Protein AF-0000000081020898 (afdb_homodimer)

InterPro domains:
  IPR011761 ATP-grasp fold [PS50975] (128-319)
  IPR013651 ATP-grasp fold, RimK-type [PF08443] (161-297)

Solvent-accessible surface area (backbone atoms only — not comparable to full-atom values): 34989 Å² total; per-residue (Å²): 125,83,79,57,24,39,31,42,34,30,61,71,79,75,82,65,83,62,64,79,81,76,53,62,73,71,73,40,27,65,53,52,38,49,51,52,49,50,55,55,28,55,75,67,75,34,47,76,44,82,41,41,61,85,43,50,36,45,33,30,52,88,34,35,80,46,40,24,50,77,86,36,73,60,87,72,75,42,50,30,32,45,57,57,50,72,36,79,57,90,68,54,34,47,61,50,49,50,52,48,43,50,50,43,42,72,70,64,27,44,49,49,42,37,60,66,32,41,59,38,30,53,31,41,63,50,34,48,61,72,50,43,78,67,83,52,53,48,59,39,32,36,46,40,68,32,55,97,44,57,68,60,21,37,53,54,48,52,54,55,46,66,76,38,68,71,41,31,33,41,30,33,36,70,65,82,44,48,39,64,27,70,43,72,68,51,48,60,70,44,44,79,72,52,66,50,59,43,47,33,28,43,28,57,56,67,61,72,22,55,49,26,24,34,45,31,34,32,42,64,93,39,78,50,37,70,39,65,40,69,30,81,48,37,66,85,75,49,48,65,74,60,78,67,57,43,77,80,58,72,82,50,70,68,55,50,50,49,49,51,50,51,33,56,76,54,59,39,41,45,31,36,33,33,29,36,31,26,49,94,80,37,64,28,59,69,44,52,38,43,68,57,58,53,46,65,43,64,82,69,35,93,41,65,45,52,58,51,47,52,49,53,55,49,50,52,54,53,54,55,57,68,71,101,125,84,81,58,25,38,30,41,34,29,62,70,81,73,81,65,83,61,64,79,80,75,53,62,74,70,73,41,27,65,53,53,38,49,52,52,50,50,54,54,28,56,75,66,76,35,48,77,42,82,42,41,61,84,42,51,34,46,34,30,52,88,36,35,78,47,41,23,50,78,86,36,73,60,87,72,74,41,49,31,34,44,57,57,51,72,35,78,58,89,66,55,34,49,61,50,51,49,51,50,44,50,49,44,42,73,69,64,26,43,49,49,42,36,58,67,32,43,60,39,31,52,32,40,64,51,34,47,60,70,51,42,78,67,84,54,55,48,59,39,34,37,48,41,69,32,55,97,44,57,67,60,21,36,52,55,48,50,54,56,46,65,74,38,69,70,39,32,32,40,29,33,38,71,63,82,45,49,40,65,28,69,42,72,70,50,48,60,69,44,44,78,72,50,65,50,58,42,47,33,30,43,27,57,57,68,63,71,23,55,50,26,22,34,47,32,34,35,41,62,92,39,79,50,38,69,39,65,41,69,31,80,49,39,65,85,76,48,46,65,74,58,78,70,59,42,76,80,58,73,83,48,71,67,54,51,51,50,48,51,51,52,32,57,75,56,58,41,41,46,30,36,34,33,29,36,31,25,50,95,79,37,64,28,59,69,44,51,39,44,69,57,58,53,47,66,42,64,84,70,36,93,44,66,45,51,58,51,47,52,49,52,54,51,50,51,53,53,53,55,58,70,72,98

pLDDT: mean 85.82, std 14.83, range [36.4, 98.79]

Nearest PDB structures (foldseek):
  7qys-assembly1_D  TM=7.749E-01  e=7.323E-20  Pseudomonas syringae pv. tomato str. DC3000
  7qyr-assembly2_E  TM=7.838E-01  e=4.846E-18  Pseudomonas aeruginosa PAO1
  7qyr-assembly2_G  TM=7.835E-01  e=1.403E-17  Pseudomonas aeruginosa PAO1
  3vpc-assembly1_D  TM=7.905E-01  e=5.788E-16  Sulfurisphaera tokodaii
  5bpf-assembly2_D  TM=6.929E-01  e=4.573E-13  Yersinia pestis

Organism: Petromyzon marinus (NCBI:txid7757)

Foldseek 3Di:
DPAAAEEEEEADDPPPPDDPPPCPPPSCLVVLLVVLLVVVCVVLVHHYDYAYLVQKDWDADPNDTWMDGVNHTDPDAHQEYEYQYDQPDPDPRPVSVLVVQVSSVVVNHQYQPHSQLQVCFQFFVSLCVLCPPVPAFAWDKDKAAQAPDLVVNLVRVLVVVVVEDDFKWKAWRRRPDIATRRDSVRSSVCSVVDDRHTMIMITHDAPAQQQKKKWWKAAAQFTQFIWIAGHPNCVVVDRPVGVPAGVPDDQDPVRGVSVSVSCVSSVHRIWIWMWGAHHPRDTHTRHIGSNDSLSPCPVVGPGNSSSSNSVSRVVVSVVVVVVD/DPAAAEEEEEADDPPPPDDPPPCPPPSCLVVLLVVLLVVVCVVLVHHYDYAYLVQKDWDADPNDTWMDGVNHTDPDAHQEYEYQYDQPDPDPRPVSVLVVQVSSVVVNHQYQPHSQLQVCFQFFVSLCVLCPPVPAFAWDKDKAAQAPDLVVNLVRVLVVVVVEDDFKWKAWRRRPDIATRRDSVRSSVCSVVDDRHTMIMITHDAPAQQQKKKWWKAAAQFTQFIWIAGHPNCVVVDRPVRVPAGVPDDQDPVRGVSVSVSCVSSVHRIWIWMWGAHHPRDTHTRHIGSNDSLSPCPVVGPGNSSSSNSVSRVVVSVVVVVVD

Structure (mmCIF, N/CA/C/O backbone):
data_AF-0000000081020898-model_v1
#
loop_
_entity.id
_entity.type
_entity.pdbx_description
1 polymer 'Beta-citrylglutamate synthase B-like'
#
loop_
_atom_site.group_PDB
_atom_site.id
_atom_site.type_symbol
_atom_site.label_atom_id
_atom_site.label_alt_id
_atom_site.label_comp_id
_atom_site.label_asym_id
_atom_site.label_entity_id
_atom_site.label_seq_id
_atom_site.pdbx_PDB_ins_code
_atom_site.Cartn_x
_atom_site.Cartn_y
_atom_site.Cartn_z
_atom_site.occupancy
_atom_site.B_iso_or_equiv
_atom_site.auth_seq_id
_atom_site.auth_comp_id
_atom_site.auth_asym_id
_atom_site.auth_atom_id
_atom_site.pdbx_PDB_model_num
ATOM 1 N N . MET A 1 1 ? -31.475 -8.796 17.483 1 43.51 1 MET A N 1
ATOM 2 C CA . MET A 1 1 ? -30.068 -9.029 17.17 1 43.51 1 MET A CA 1
ATOM 3 C C . MET A 1 1 ? -29.704 -8.427 15.817 1 43.51 1 MET A C 1
ATOM 5 O O . MET A 1 1 ? -30.513 -8.441 14.888 1 43.51 1 MET A O 1
ATOM 9 N N . ALA A 1 2 ? -28.86 -7.486 15.653 1 58.13 2 ALA A N 1
ATOM 10 C CA . ALA A 1 2 ? -28.626 -6.808 14.381 1 58.13 2 ALA A CA 1
ATOM 11 C C . ALA A 1 2 ? -28.455 -7.813 13.246 1 58.13 2 ALA A C 1
ATOM 13 O O . ALA A 1 2 ? -27.804 -8.847 13.417 1 58.13 2 ALA A O 1
ATOM 14 N N . GLU A 1 3 ? -29.291 -7.751 12.282 1 75.24 3 GLU A N 1
ATOM 15 C CA . GLU A 1 3 ? -29.297 -8.673 11.15 1 75.24 3 GLU A CA 1
ATOM 16 C C . GLU A 1 3 ? -27.914 -8.774 10.513 1 75.24 3 GLU A C 1
ATOM 18 O O . GLU A 1 3 ? -27.271 -7.756 10.25 1 75.24 3 GLU A O 1
ATOM 23 N N . LYS A 1 4 ? -27.317 -9.986 10.599 1 88.08 4 LYS A N 1
ATOM 24 C CA . LYS A 1 4 ? -26.027 -10.233 9.962 1 88.08 4 LYS A CA 1
ATOM 25 C C . LYS A 1 4 ? -26.138 -10.151 8.443 1 88.08 4 LYS A C 1
ATOM 27 O O . LYS A 1 4 ? -27.082 -10.683 7.855 1 88.08 4 LYS A O 1
ATOM 32 N N . THR A 1 5 ? -25.325 -9.358 7.918 1 95.01 5 THR A N 1
ATOM 33 C CA . THR A 1 5 ? -25.466 -9.043 6.5 1 95.01 5 THR A CA 1
ATOM 34 C C . THR A 1 5 ? -24.152 -9.281 5.761 1 95.01 5 THR A C 1
ATOM 36 O O . THR A 1 5 ? -23.077 -9.229 6.362 1 95.01 5 THR A O 1
ATOM 39 N N . LEU A 1 6 ? -24.314 -9.704 4.498 1 97.89 6 LEU A N 1
ATOM 40 C CA . LEU A 1 6 ? -23.218 -9.826 3.542 1 97.89 6 LEU A CA 1
ATOM 41 C C . LEU A 1 6 ? -23.253 -8.687 2.528 1 97.89 6 LEU A C 1
ATOM 43 O O . LEU A 1 6 ? -24.297 -8.415 1.929 1 97.89 6 LEU A O 1
ATOM 47 N N . TRP A 1 7 ? -22.135 -7.989 2.399 1 97.81 7 TRP A N 1
ATOM 48 C CA . TRP A 1 7 ? -21.989 -7.061 1.282 1 97.81 7 TRP A CA 1
ATOM 49 C C . TRP A 1 7 ? -21.176 -7.69 0.155 1 97.81 7 TRP A C 1
ATOM 51 O O . TRP A 1 7 ? -20.133 -8.3 0.398 1 97.81 7 TRP A O 1
ATOM 61 N N . LEU A 1 8 ? -21.739 -7.624 -0.982 1 97.03 8 LEU A N 1
ATOM 62 C CA . LEU A 1 8 ? -20.985 -7.892 -2.202 1 97.03 8 LEU A CA 1
ATOM 63 C C . LEU A 1 8 ? -20.445 -6.599 -2.803 1 97.03 8 LEU A C 1
ATOM 65 O O . LEU A 1 8 ? -21.212 -5.776 -3.307 1 97.03 8 LEU A O 1
ATOM 69 N N . LEU A 1 9 ? -19.183 -6.398 -2.722 1 95.3 9 LEU A N 1
ATOM 70 C CA . LEU A 1 9 ? -18.547 -5.169 -3.182 1 95.3 9 LEU A CA 1
ATOM 71 C C . LEU A 1 9 ? -18.089 -5.302 -4.63 1 95.3 9 LEU A C 1
ATOM 73 O O . LEU A 1 9 ? -17.235 -6.135 -4.942 1 95.3 9 LEU A O 1
ATOM 77 N N . LEU A 1 10 ? -18.578 -4.442 -5.497 1 92.14 10 LEU A N 1
ATOM 78 C CA . LEU A 1 10 ? -18.34 -4.549 -6.933 1 92.14 10 LEU A CA 1
ATOM 79 C C . LEU A 1 10 ? -17.957 -3.195 -7.522 1 92.14 10 LEU A C 1
ATOM 81 O O . LEU A 1 10 ? -18.108 -2.163 -6.865 1 92.14 10 LEU A O 1
ATOM 85 N N . ASN A 1 11 ? -17.348 -3.222 -8.73 1 86.71 11 ASN A N 1
ATOM 86 C CA . ASN A 1 11 ? -17.263 -2.037 -9.577 1 86.71 11 ASN A CA 1
ATOM 87 C C . ASN A 1 11 ? -18.499 -1.887 -10.459 1 86.71 11 ASN A C 1
ATOM 89 O O . ASN A 1 11 ? -19.082 -2.883 -10.892 1 86.71 11 ASN A O 1
ATOM 93 N N . ARG A 1 12 ? -18.808 -0.629 -10.724 1 80.27 12 ARG A N 1
ATOM 94 C CA . ARG A 1 12 ? -19.894 -0.438 -11.68 1 80.27 12 ARG A CA 1
ATOM 95 C C . ARG A 1 12 ? -19.482 -0.896 -13.075 1 80.27 12 ARG A C 1
ATOM 97 O O . ARG A 1 12 ? -18.359 -0.637 -13.513 1 80.27 12 ARG A O 1
ATOM 104 N N . PRO A 1 13 ? -20.366 -1.575 -13.651 1 72.87 13 PRO A N 1
ATOM 105 C CA . PRO A 1 13 ? -20.039 -1.976 -15.021 1 72.87 13 PRO A CA 1
ATOM 106 C C . PRO A 1 13 ? -19.799 -0.783 -15.944 1 72.87 13 PRO A C 1
ATOM 108 O O . PRO A 1 13 ? -20.482 0.238 -15.828 1 72.87 13 PRO A O 1
ATOM 111 N N . LYS A 1 14 ? -18.554 -0.632 -16.629 1 63.7 14 LYS A N 1
ATOM 112 C CA . LYS A 1 14 ? -18.285 0.449 -17.573 1 63.7 14 LYS A CA 1
ATOM 113 C C . LYS A 1 14 ? -19.319 0.469 -18.695 1 63.7 14 LYS A C 1
ATOM 115 O O . LYS A 1 14 ? -19.719 -0.584 -19.196 1 63.7 14 LYS A O 1
ATOM 120 N N . LYS A 1 15 ? -19.936 1.706 -18.852 1 53.37 15 LYS A N 1
ATOM 121 C CA . LYS A 1 15 ? -20.78 1.836 -20.036 1 53.37 15 LYS A CA 1
ATOM 122 C C . LYS A 1 15 ? -19.976 1.608 -21.313 1 53.37 15 LYS A C 1
ATOM 124 O O . LYS A 1 15 ? -18.997 2.312 -21.57 1 53.37 15 LYS A O 1
ATOM 129 N N . THR A 1 16 ? -19.611 0.471 -21.645 1 45.59 16 THR A N 1
ATOM 130 C CA . THR A 1 16 ? -18.891 0.243 -22.893 1 45.59 16 THR A CA 1
ATOM 131 C C . THR A 1 16 ? -19.653 0.838 -24.074 1 45.59 16 THR A C 1
ATOM 133 O O . THR A 1 16 ? -20.866 0.655 -24.192 1 45.59 16 THR A O 1
ATOM 136 N N . THR A 1 17 ? -19.154 2.004 -24.541 1 42.2 17 THR A N 1
ATOM 137 C CA . THR A 1 17 ? -19.603 2.458 -25.853 1 42.2 17 THR A CA 1
ATOM 138 C C . THR A 1 17 ? -19.425 1.359 -26.896 1 42.2 17 THR A C 1
ATOM 140 O O . THR A 1 17 ? -19.655 1.582 -28.086 1 42.2 17 THR A O 1
ATOM 143 N N . LYS A 1 18 ? -18.783 0.275 -26.715 1 44.46 18 LYS A N 1
ATOM 144 C CA . LYS A 1 18 ? -18.632 -0.624 -27.855 1 44.46 18 LYS A CA 1
ATOM 145 C C . LYS A 1 18 ? -19.976 -1.216 -28.27 1 44.46 18 LYS A C 1
ATOM 147 O O . LYS A 1 18 ? -20.883 -1.347 -27.447 1 44.46 18 LYS A O 1
ATOM 152 N N . PRO A 1 19 ? -20.148 -1.418 -29.682 1 40.73 19 PRO A N 1
ATOM 153 C CA . PRO A 1 19 ? -21.374 -1.955 -30.279 1 40.73 19 PRO A CA 1
ATOM 154 C C . PRO A 1 19 ? -21.931 -3.149 -29.507 1 40.73 19 PRO A C 1
ATOM 156 O O . PRO A 1 19 ? -21.173 -3.889 -28.874 1 40.73 19 PRO A O 1
ATOM 159 N N . ALA A 1 20 ? -23.327 -3.423 -29.367 1 42.96 20 ALA A N 1
ATOM 160 C CA . ALA A 1 20 ? -24.215 -4.397 -28.737 1 42.96 20 ALA A CA 1
ATOM 161 C C . ALA A 1 20 ? -23.624 -5.802 -28.805 1 42.96 20 ALA A C 1
ATOM 163 O O . ALA A 1 20 ? -23.781 -6.594 -27.872 1 42.96 20 ALA A O 1
ATOM 164 N N . GLU A 1 21 ? -23.073 -6.187 -29.731 1 38.71 21 GLU A N 1
ATOM 165 C CA . GLU A 1 21 ? -22.708 -7.56 -30.065 1 38.71 21 GLU A CA 1
ATOM 166 C C . GLU A 1 21 ? -21.516 -8.031 -29.236 1 38.71 21 GLU A C 1
ATOM 168 O O . GLU A 1 21 ? -21.413 -9.213 -28.903 1 38.71 21 GLU A O 1
ATOM 173 N N . GLU A 1 22 ? -20.476 -7.368 -29.012 1 39.7 22 GLU A N 1
ATOM 174 C CA . GLU A 1 22 ? -19.258 -7.75 -28.304 1 39.7 22 GLU A CA 1
ATOM 175 C C . GLU A 1 22 ? -19.395 -7.515 -26.802 1 39.7 22 GLU A C 1
ATOM 177 O O . GLU A 1 22 ? -18.574 -7.992 -26.016 1 39.7 22 GLU A O 1
ATOM 182 N N . ALA A 1 23 ? -20.204 -6.648 -26.344 1 42.84 23 ALA A N 1
ATOM 183 C CA . ALA A 1 23 ? -20.452 -6.308 -24.946 1 42.84 23 ALA A CA 1
ATOM 184 C C . ALA A 1 23 ? -21.181 -7.439 -24.227 1 42.84 23 ALA A C 1
ATOM 186 O O . ALA A 1 23 ? -21.392 -7.378 -23.013 1 42.84 23 ALA A O 1
ATOM 187 N N . LYS A 1 24 ? -21.685 -8.371 -24.767 1 43.52 24 LYS A N 1
ATOM 188 C CA . LYS A 1 24 ? -22.611 -9.363 -24.227 1 43.52 24 LYS A CA 1
ATOM 189 C C . LYS A 1 24 ? -21.901 -10.31 -23.264 1 43.52 24 LYS A C 1
ATOM 191 O O . LYS A 1 24 ? -22.52 -10.845 -22.342 1 43.52 24 LYS A O 1
ATOM 196 N N . ASN A 1 25 ? -20.58 -10.66 -23.421 1 44.8 25 ASN A N 1
ATOM 197 C CA . ASN A 1 25 ? -20.085 -11.799 -22.656 1 44.8 25 ASN A CA 1
ATOM 198 C C . ASN A 1 25 ? -19.505 -11.364 -21.313 1 44.8 25 ASN A C 1
ATOM 200 O O . ASN A 1 25 ? -19.647 -12.069 -20.313 1 44.8 25 ASN A O 1
ATOM 204 N N . GLY A 1 26 ? -18.802 -10.202 -21.131 1 50.49 26 GLY A N 1
ATOM 205 C CA . GLY A 1 26 ? -18.101 -9.763 -19.936 1 50.49 26 GLY A CA 1
ATOM 206 C C . GLY A 1 26 ? -18.998 -9.039 -18.949 1 50.49 26 GLY A C 1
ATOM 207 O O . GLY A 1 26 ? -18.772 -9.097 -17.739 1 50.49 26 GLY A O 1
ATOM 208 N N . ASP A 1 27 ? -20.022 -8.33 -19.392 1 53.88 27 ASP A N 1
ATOM 209 C CA . ASP A 1 27 ? -20.943 -7.495 -18.627 1 53.88 27 ASP A CA 1
ATOM 210 C C . ASP A 1 27 ? -21.838 -8.345 -17.728 1 53.88 27 ASP A C 1
ATOM 212 O O . ASP A 1 27 ? -22.426 -7.838 -16.771 1 53.88 27 ASP A O 1
ATOM 216 N N . ASP A 1 28 ? -21.593 -9.674 -17.913 1 70.82 28 ASP A N 1
ATOM 217 C CA . ASP A 1 28 ? -22.539 -10.561 -17.243 1 70.82 28 ASP A CA 1
ATOM 218 C C . ASP A 1 28 ? -21.905 -11.216 -16.018 1 70.82 28 ASP A C 1
ATOM 220 O O . ASP A 1 28 ? -22.605 -11.792 -15.183 1 70.82 28 ASP A O 1
ATOM 224 N N . ILE A 1 29 ? -20.629 -10.947 -15.759 1 77.46 29 ILE A N 1
ATOM 225 C CA . ILE A 1 29 ? -19.921 -11.69 -14.722 1 77.46 29 ILE A CA 1
ATOM 226 C C . ILE A 1 29 ? -20.36 -11.199 -13.344 1 77.46 29 ILE A C 1
ATOM 228 O O . ILE A 1 29 ? -20.738 -11.998 -12.485 1 77.46 29 ILE A O 1
ATOM 232 N N . PRO A 1 30 ? -20.469 -9.946 -13.258 1 81.06 30 PRO A N 1
ATOM 233 C CA . PRO A 1 30 ? -20.946 -9.474 -11.956 1 81.06 30 PRO A CA 1
ATOM 234 C C . PRO A 1 30 ? -22.393 -9.874 -11.678 1 81.06 30 PRO A C 1
ATOM 236 O O . PRO A 1 30 ? -22.742 -10.188 -10.537 1 81.06 30 PRO A O 1
ATOM 239 N N . LYS A 1 31 ? -23.148 -9.931 -12.723 1 86.26 31 LYS A N 1
ATOM 240 C CA . LYS A 1 31 ? -24.553 -10.29 -12.549 1 86.26 31 LYS A CA 1
ATOM 241 C C . LYS A 1 31 ? -24.701 -11.758 -12.158 1 86.26 31 LYS A C 1
ATOM 243 O O . LYS A 1 31 ? -25.545 -12.103 -11.328 1 86.26 31 LYS A O 1
ATOM 248 N N . LYS A 1 32 ? -23.905 -12.572 -12.784 1 88.62 32 LYS A N 1
ATOM 249 C CA . LYS A 1 32 ? -23.927 -13.992 -12.447 1 88.62 32 LYS A CA 1
ATOM 250 C C . LYS A 1 32 ? -23.578 -14.214 -10.978 1 88.62 32 LYS A C 1
ATOM 252 O O . LYS A 1 32 ? -24.247 -14.984 -10.285 1 88.62 32 LYS A O 1
ATOM 257 N N . LEU A 1 33 ? -22.588 -13.585 -10.531 1 93.29 33 LEU A N 1
ATOM 258 C CA . LEU A 1 33 ? -22.175 -13.703 -9.137 1 93.29 33 LEU A CA 1
ATOM 259 C C . LEU A 1 33 ? -23.255 -13.169 -8.202 1 93.29 33 LEU A C 1
ATOM 261 O O . LEU A 1 33 ? -23.56 -13.789 -7.181 1 93.29 33 LEU A O 1
ATOM 265 N N . GLU A 1 34 ? -23.808 -12.088 -8.579 1 93.42 34 GLU A N 1
ATOM 266 C CA . GLU A 1 34 ? -24.872 -11.491 -7.778 1 93.42 34 GLU A CA 1
ATOM 267 C C . GLU A 1 34 ? -26.05 -12.45 -7.623 1 93.42 34 GLU A C 1
ATOM 269 O O . GLU A 1 34 ? -26.59 -12.605 -6.526 1 93.42 34 GLU A O 1
ATOM 274 N N . ASN A 1 35 ? -26.411 -13.063 -8.718 1 94.2 35 ASN A N 1
ATOM 275 C CA . ASN A 1 35 ? -27.526 -14.003 -8.685 1 94.2 35 ASN A CA 1
ATOM 276 C C . ASN A 1 35 ? -27.233 -15.189 -7.77 1 94.2 35 ASN A C 1
ATOM 278 O O . ASN A 1 35 ? -28.072 -15.57 -6.952 1 94.2 35 ASN A O 1
ATOM 282 N N . LEU A 1 36 ? -26.099 -15.727 -7.913 1 94.89 36 LEU A N 1
ATOM 283 C CA . LEU A 1 36 ? -25.717 -16.87 -7.091 1 94.89 36 LEU A CA 1
ATOM 284 C C . LEU A 1 36 ? -25.636 -16.479 -5.62 1 94.89 36 LEU A C 1
ATOM 286 O O . LEU A 1 36 ? -26.075 -17.232 -4.747 1 94.89 36 LEU A O 1
ATOM 290 N N . ALA A 1 37 ? -25.087 -15.352 -5.346 1 96.49 37 ALA A N 1
ATOM 291 C CA . ALA A 1 37 ? -24.979 -14.857 -3.976 1 96.49 37 ALA A CA 1
ATOM 292 C C . ALA A 1 37 ? -26.358 -14.628 -3.365 1 96.49 37 ALA A C 1
ATOM 294 O O . ALA A 1 37 ? -26.58 -14.923 -2.188 1 96.49 37 ALA A O 1
ATOM 295 N N . THR A 1 38 ? -27.253 -14.067 -4.172 1 96.35 38 THR A N 1
ATOM 296 C CA . THR A 1 38 ? -28.616 -13.832 -3.711 1 96.35 38 THR A CA 1
ATOM 297 C C . THR A 1 38 ? -29.299 -15.147 -3.348 1 96.35 38 THR A C 1
ATOM 299 O O . THR A 1 38 ? -29.899 -15.267 -2.278 1 96.35 38 THR A O 1
ATOM 302 N N . GLU A 1 39 ? -29.167 -16.049 -4.217 1 96.58 39 GLU A N 1
ATOM 303 C CA . GLU A 1 39 ? -29.778 -17.357 -4.003 1 96.58 39 GLU A CA 1
ATOM 304 C C . GLU A 1 39 ? -29.258 -18.006 -2.723 1 96.58 39 GLU A C 1
ATOM 306 O O . GLU A 1 39 ? -30.044 -18.439 -1.877 1 96.58 39 GLU A O 1
ATOM 311 N N . ARG A 1 40 ? -28.018 -18.014 -2.517 1 96.25 40 ARG A N 1
ATOM 312 C CA . ARG A 1 40 ? -27.404 -18.719 -1.396 1 96.25 40 ARG A CA 1
ATOM 313 C C . ARG A 1 40 ? -27.625 -17.966 -0.088 1 96.25 40 ARG A C 1
ATOM 315 O O . ARG A 1 40 ? -27.841 -18.581 0.959 1 96.25 40 ARG A O 1
ATOM 322 N N . SER A 1 41 ? -27.537 -16.677 -0.12 1 96.24 41 SER A N 1
ATOM 323 C CA . SER A 1 41 ? -27.777 -15.879 1.078 1 96.24 41 SER A CA 1
ATOM 324 C C . SER A 1 41 ? -29.219 -16.017 1.554 1 96.24 41 SER A C 1
ATOM 326 O O . SER A 1 41 ? -29.472 -16.15 2.754 1 96.24 41 SER A O 1
ATOM 328 N N . THR A 1 42 ? -30.143 -16.003 0.572 1 95.7 42 THR A N 1
ATOM 329 C CA . THR A 1 42 ? -31.553 -16.166 0.908 1 95.7 42 THR A CA 1
ATOM 330 C C . THR A 1 42 ? -31.802 -17.529 1.548 1 95.7 42 THR A C 1
ATOM 332 O O . THR A 1 42 ? -32.505 -17.628 2.556 1 95.7 42 THR A O 1
ATOM 335 N N . ALA A 1 43 ? -31.201 -18.497 1.01 1 95.66 43 ALA A N 1
ATOM 336 C CA . ALA A 1 43 ? -31.368 -19.86 1.509 1 95.66 43 ALA A CA 1
ATOM 337 C C . ALA A 1 43 ? -30.876 -19.981 2.949 1 95.66 43 ALA A C 1
ATOM 339 O O . ALA A 1 43 ? -31.338 -20.844 3.699 1 95.66 43 ALA A O 1
ATOM 340 N N . GLN A 1 44 ? -30.042 -19.132 3.37 1 94.24 44 GLN A N 1
ATOM 341 C CA . GLN A 1 44 ? -29.453 -19.234 4.7 1 94.24 44 GLN A CA 1
ATOM 342 C C . GLN A 1 44 ? -29.912 -18.085 5.594 1 94.24 44 GLN A C 1
ATOM 344 O O . GLN A 1 44 ? -29.342 -17.859 6.664 1 94.24 44 GLN A O 1
ATOM 349 N N . SER A 1 45 ? -30.811 -17.246 5.131 1 93.58 45 SER A N 1
ATOM 350 C CA . SER A 1 45 ? -31.409 -16.143 5.875 1 93.58 45 SER A CA 1
ATOM 351 C C . SER A 1 45 ? -30.365 -15.093 6.242 1 93.58 45 SER A C 1
ATOM 353 O O . SER A 1 45 ? -30.31 -14.639 7.387 1 93.58 45 SER A O 1
ATOM 355 N N . VAL A 1 46 ? -29.474 -14.853 5.339 1 95.86 46 VAL A N 1
ATOM 356 C CA . VAL A 1 46 ? -28.484 -13.79 5.474 1 95.86 46 VAL A CA 1
ATOM 357 C C . VAL A 1 46 ? -28.835 -12.635 4.54 1 95.86 46 VAL A C 1
ATOM 359 O O . VAL A 1 46 ? -29.104 -12.846 3.355 1 95.86 46 VAL A O 1
ATOM 362 N N . GLY A 1 47 ? -28.918 -11.467 5.063 1 95.62 47 GLY A N 1
ATOM 363 C CA . GLY A 1 47 ? -29.154 -10.308 4.217 1 95.62 47 GLY A CA 1
ATOM 364 C C . GLY A 1 47 ? -27.999 -10.009 3.279 1 95.62 47 GLY A C 1
ATOM 365 O O . GLY A 1 47 ? -26.834 -10.102 3.672 1 95.62 47 GLY A O 1
ATOM 366 N N . LEU A 1 48 ? -28.374 -9.761 1.998 1 96.8 48 LEU A N 1
ATOM 367 C CA . LEU A 1 48 ? -27.363 -9.433 1 1 96.8 48 LEU A CA 1
ATOM 368 C C . LEU A 1 48 ? -27.558 -8.015 0.474 1 96.8 48 LEU A C 1
ATOM 370 O O . LEU A 1 48 ? -28.682 -7.611 0.168 1 96.8 48 LEU A O 1
ATOM 374 N N . ARG A 1 49 ? -26.484 -7.304 0.438 1 96.13 49 ARG A N 1
ATOM 375 C CA . ARG A 1 49 ? -26.484 -5.991 -0.198 1 96.13 49 ARG A CA 1
ATOM 376 C C . ARG A 1 49 ? -25.365 -5.882 -1.228 1 96.13 49 ARG A C 1
ATOM 378 O O . ARG A 1 49 ? -24.209 -6.191 -0.932 1 96.13 49 ARG A O 1
ATOM 385 N N . VAL A 1 50 ? -25.704 -5.56 -2.429 1 95.51 50 VAL A N 1
ATOM 386 C CA . VAL A 1 50 ? -24.716 -5.267 -3.462 1 95.51 50 VAL A CA 1
ATOM 387 C C . VAL A 1 50 ? -24.309 -3.797 -3.385 1 95.51 50 VAL A C 1
ATOM 389 O O . VAL A 1 50 ? -25.163 -2.908 -3.417 1 95.51 50 VAL A O 1
ATOM 392 N N . VAL A 1 51 ? -23.062 -3.564 -3.251 1 94.18 51 VAL A N 1
ATOM 393 C CA . VAL A 1 51 ? -22.557 -2.203 -3.109 1 94.18 51 VAL A CA 1
ATOM 394 C C . VAL A 1 51 ? -21.484 -1.937 -4.163 1 94.18 51 VAL A C 1
ATOM 396 O O . VAL A 1 51 ? -20.546 -2.723 -4.314 1 94.18 51 VAL A O 1
ATOM 399 N N . TYR A 1 52 ? -21.646 -0.902 -4.87 1 90.36 52 TYR A N 1
ATOM 400 C CA . TYR A 1 52 ? -20.63 -0.471 -5.823 1 90.36 52 TYR A CA 1
ATOM 401 C C . TYR A 1 52 ? -19.672 0.529 -5.185 1 90.36 52 TYR A C 1
ATOM 403 O O . TYR A 1 52 ? -20.102 1.456 -4.494 1 90.36 52 TYR A O 1
ATOM 411 N N . ILE A 1 53 ? -18.403 0.353 -5.389 1 88.5 53 ILE A N 1
ATOM 412 C CA . ILE A 1 53 ? -17.393 1.172 -4.728 1 88.5 53 ILE A CA 1
ATOM 413 C C . ILE A 1 53 ? -17.596 2.64 -5.096 1 88.5 53 ILE A C 1
ATOM 415 O O . ILE A 1 53 ? -17.311 3.533 -4.295 1 88.5 53 ILE A O 1
ATOM 419 N N . GLU A 1 54 ? -18.135 2.888 -6.261 1 83.66 54 GLU A N 1
ATOM 420 C CA . GLU A 1 54 ? -18.346 4.243 -6.76 1 83.66 54 GLU A CA 1
ATOM 421 C C . GLU A 1 54 ? -19.447 4.954 -5.978 1 83.66 54 GLU A C 1
ATOM 423 O O . GLU A 1 54 ? -19.561 6.18 -6.032 1 83.66 54 GLU A O 1
ATOM 428 N N . ASP A 1 55 ? -20.264 4.171 -5.286 1 87.03 55 ASP A N 1
ATOM 429 C CA . ASP A 1 55 ? -21.39 4.747 -4.558 1 87.03 55 ASP A CA 1
ATOM 430 C C . ASP A 1 55 ? -21.016 5.034 -3.105 1 87.03 55 ASP A C 1
ATOM 432 O O . ASP A 1 55 ? -21.851 5.493 -2.323 1 87.03 55 ASP A O 1
ATOM 436 N N . ILE A 1 56 ? -19.764 4.845 -2.794 1 90.62 56 ILE A N 1
ATOM 437 C CA . ILE A 1 56 ? -19.374 4.911 -1.39 1 90.62 56 ILE A CA 1
ATOM 438 C C . ILE A 1 56 ? -18.644 6.225 -1.119 1 90.62 56 ILE A C 1
ATOM 440 O O . ILE A 1 56 ? -17.78 6.635 -1.898 1 90.62 56 ILE A O 1
ATOM 444 N N . VAL A 1 57 ? -18.988 6.864 -0.085 1 90.71 57 VAL A N 1
ATOM 445 C CA . VAL A 1 57 ? -18.26 8.001 0.47 1 90.71 57 VAL A CA 1
ATOM 446 C C . VAL A 1 57 ? -17.808 7.68 1.893 1 90.71 57 VAL A C 1
ATOM 448 O O . VAL A 1 57 ? -18.628 7.343 2.75 1 90.71 57 VAL A O 1
ATOM 451 N N . MET A 1 58 ? -16.576 7.717 2.129 1 93.81 58 MET A N 1
ATOM 452 C CA . MET A 1 58 ? -16.032 7.523 3.47 1 93.81 58 MET A CA 1
ATOM 453 C C . MET A 1 58 ? -15.968 8.846 4.227 1 93.81 58 MET A C 1
ATOM 455 O O . MET A 1 58 ? -15.685 9.89 3.637 1 93.81 58 MET A O 1
ATOM 459 N N . SER A 1 59 ? -16.188 8.76 5.493 1 94.8 59 SER A N 1
ATOM 460 C CA . SER A 1 59 ? -16.236 10.006 6.251 1 94.8 59 SER A CA 1
ATOM 461 C C . SER A 1 59 ? -15.622 9.834 7.636 1 94.8 59 SER A C 1
ATOM 463 O O . SER A 1 59 ? -15.439 8.709 8.105 1 94.8 59 SER A O 1
ATOM 465 N N . LEU A 1 60 ? -15.175 10.843 8.151 1 95.65 60 LEU A N 1
ATOM 466 C CA . LEU A 1 60 ? -14.821 11.044 9.552 1 95.65 60 LEU A CA 1
ATOM 467 C C . LEU A 1 60 ? -15.581 12.228 10.14 1 95.65 60 LEU A C 1
ATOM 469 O O . LEU A 1 60 ? -15.401 13.366 9.701 1 95.65 60 LEU A O 1
ATOM 473 N N . GLU A 1 61 ? -16.431 12.005 11.064 1 93.75 61 GLU A N 1
ATOM 474 C CA . GLU A 1 61 ? -17.285 13.007 11.696 1 93.75 61 GLU A CA 1
ATOM 475 C C . GLU A 1 61 ? -17.214 12.912 13.217 1 93.75 61 GLU A C 1
ATOM 477 O O . GLU A 1 61 ? -17.51 11.863 13.793 1 93.75 61 GLU A O 1
ATOM 482 N N . GLY A 1 62 ? -16.83 13.987 13.848 1 91.9 62 GLY A N 1
ATOM 483 C CA . GLY A 1 62 ? -16.68 13.97 15.294 1 91.9 62 GLY A CA 1
ATOM 484 C C . GLY A 1 62 ? -15.638 12.977 15.774 1 91.9 62 GLY A C 1
ATOM 485 O O . GLY A 1 62 ? -15.809 12.346 16.82 1 91.9 62 GLY A O 1
ATOM 486 N N . GLY A 1 63 ? -14.703 12.706 14.908 1 92.47 63 GLY A N 1
ATOM 487 C CA . GLY A 1 63 ? -13.629 11.801 15.285 1 92.47 63 GLY A CA 1
ATOM 488 C C . GLY A 1 63 ? -13.979 10.339 15.077 1 92.47 63 GLY A C 1
ATOM 489 O O . GLY A 1 63 ? -13.199 9.452 15.428 1 92.47 63 GLY A O 1
ATOM 490 N N . VAL A 1 64 ? -15.129 10.166 14.484 1 94.28 64 VAL A N 1
ATOM 491 C CA . VAL A 1 64 ? -15.597 8.797 14.293 1 94.28 64 VAL A CA 1
ATOM 492 C C . VAL A 1 64 ? -15.734 8.502 12.801 1 94.28 64 VAL A C 1
ATOM 494 O O . VAL A 1 64 ? -16.233 9.334 12.04 1 94.28 64 VAL A O 1
ATOM 497 N N . LEU A 1 65 ? -15.344 7.299 12.455 1 96.31 65 LEU A N 1
ATOM 498 C CA . LEU A 1 65 ? -15.46 6.891 11.059 1 96.31 65 LEU A CA 1
ATOM 499 C C . LEU A 1 65 ? -16.917 6.649 10.682 1 96.31 65 LEU A C 1
ATOM 501 O O . LEU A 1 65 ? -17.69 6.12 11.485 1 96.31 65 LEU A O 1
ATOM 505 N N . GLY A 1 66 ? -17.283 7.073 9.507 1 95.31 66 GLY A N 1
ATOM 506 C CA . GLY A 1 66 ? -18.59 6.829 8.919 1 95.31 66 GLY A CA 1
ATOM 507 C C . GLY A 1 66 ? -18.532 6.555 7.428 1 95.31 66 GLY A C 1
ATOM 508 O O . GLY A 1 66 ? -17.462 6.626 6.82 1 95.31 66 GLY A O 1
ATOM 509 N N . MET A 1 67 ? -19.672 6.253 6.921 1 94.53 67 MET A N 1
ATOM 510 C CA . MET A 1 67 ? -19.744 5.918 5.502 1 94.53 67 MET A CA 1
ATOM 511 C C . MET A 1 67 ? -21.142 6.177 4.952 1 94.53 67 MET A C 1
ATOM 513 O O . MET A 1 67 ? -22.129 6.081 5.684 1 94.53 67 MET A O 1
ATOM 517 N N . TYR A 1 68 ? -21.15 6.522 3.747 1 93.36 68 TYR A N 1
ATOM 518 C CA . TYR A 1 68 ? -22.399 6.683 3.011 1 93.36 68 TYR A CA 1
ATOM 519 C C . TYR A 1 68 ? -22.42 5.796 1.772 1 93.36 68 TYR A C 1
ATOM 521 O O . TYR A 1 68 ? -21.411 5.669 1.074 1 93.36 68 TYR A O 1
ATOM 529 N N . VAL A 1 69 ? -23.506 5.212 1.525 1 92.75 69 VAL A N 1
ATOM 530 C CA . VAL A 1 69 ? -23.755 4.457 0.301 1 92.75 69 VAL A CA 1
ATOM 531 C C . VAL A 1 69 ? -24.972 5.031 -0.421 1 92.75 69 VAL A C 1
ATOM 533 O O . VAL A 1 69 ? -26.055 5.135 0.16 1 92.75 69 VAL A O 1
ATOM 536 N N . THR A 1 70 ? -24.801 5.415 -1.644 1 89.09 70 THR A N 1
ATOM 537 C CA . THR A 1 70 ? -25.851 6.058 -2.426 1 89.09 70 THR A CA 1
ATOM 538 C C . THR A 1 70 ? -26.473 7.215 -1.648 1 89.09 70 THR A C 1
ATOM 540 O O . THR A 1 70 ? -27.697 7.3 -1.526 1 89.09 70 THR A O 1
ATOM 543 N N . LYS A 1 71 ? -25.667 7.914 -0.894 1 86.65 71 LYS A N 1
ATOM 544 C CA . LYS A 1 71 ? -26.004 9.172 -0.236 1 86.65 71 LYS A CA 1
ATOM 545 C C . LYS A 1 71 ? -26.723 8.925 1.087 1 86.65 71 LYS A C 1
ATOM 547 O O . LYS A 1 71 ? -27.261 9.855 1.691 1 86.65 71 LYS A O 1
ATOM 552 N N . GLU A 1 72 ? -26.747 7.682 1.431 1 91.78 72 GLU A N 1
ATOM 553 C CA . GLU A 1 72 ? -27.356 7.364 2.719 1 91.78 72 GLU A CA 1
ATOM 554 C C . GLU A 1 72 ? -26.307 6.902 3.726 1 91.78 72 GLU A C 1
ATOM 556 O O . GLU A 1 72 ? -25.478 6.044 3.417 1 91.78 72 GLU A O 1
ATOM 561 N N . LYS A 1 73 ? -26.412 7.555 4.835 1 93.21 73 LYS A N 1
ATOM 562 C CA . LYS A 1 73 ? -25.477 7.164 5.886 1 93.21 73 LYS A CA 1
ATOM 563 C C . LYS A 1 73 ? -25.699 5.714 6.308 1 93.21 73 LYS A C 1
ATOM 565 O O . LYS A 1 73 ? -26.836 5.296 6.537 1 93.21 73 LYS A O 1
ATOM 570 N N . VAL A 1 74 ? -24.658 5.007 6.337 1 95.03 74 VAL A N 1
ATOM 571 C CA . VAL A 1 74 ? -24.734 3.614 6.765 1 95.03 74 VAL A CA 1
ATOM 572 C C . VAL A 1 74 ? -24.837 3.546 8.287 1 95.03 74 VAL A C 1
ATOM 574 O O . VAL A 1 74 ? -23.993 4.098 8.998 1 95.03 74 VAL A O 1
ATOM 577 N N . SER A 1 75 ? -25.838 2.92 8.8 1 92.19 75 SER A N 1
ATOM 578 C CA . SER A 1 75 ? -26.06 2.819 10.238 1 92.19 75 SER A CA 1
ATOM 579 C C . SER A 1 75 ? -25.592 1.472 10.777 1 92.19 75 SER A C 1
ATOM 581 O O . SER A 1 75 ? -25.291 1.343 11.965 1 92.19 75 SER A O 1
ATOM 583 N N . GLU A 1 76 ? -25.672 0.523 9.904 1 92.72 76 GLU A N 1
ATOM 584 C CA . GLU A 1 76 ? -25.222 -0.818 10.266 1 92.72 76 GLU A CA 1
ATOM 585 C C . GLU A 1 76 ? -24.241 -1.369 9.235 1 92.72 76 GLU A C 1
ATOM 587 O O . GLU A 1 76 ? -24.565 -1.458 8.049 1 92.72 76 GLU A O 1
ATOM 592 N N . TYR A 1 77 ? -23.185 -1.758 9.779 1 94.85 77 TYR A N 1
ATOM 593 C CA . TYR A 1 77 ? -22.153 -2.266 8.882 1 94.85 77 TYR A CA 1
ATOM 594 C C . TYR A 1 77 ? -22.274 -3.776 8.711 1 94.85 77 TYR A C 1
ATOM 596 O O . TYR A 1 77 ? -22.785 -4.467 9.595 1 94.85 77 TYR A O 1
ATOM 604 N N . PRO A 1 78 ? -21.792 -4.273 7.624 1 96.8 78 PRO A N 1
ATOM 605 C CA . PRO A 1 78 ? -21.952 -5.705 7.359 1 96.8 78 PRO A CA 1
ATOM 606 C C . PRO A 1 78 ? -21.072 -6.573 8.255 1 96.8 78 PRO A C 1
ATOM 608 O O . PRO A 1 78 ? -19.985 -6.149 8.657 1 96.8 78 PRO A O 1
ATOM 611 N N . THR A 1 79 ? -21.605 -7.732 8.446 1 97.42 79 THR A N 1
ATOM 612 C CA . THR A 1 79 ? -20.81 -8.72 9.167 1 97.42 79 THR A CA 1
ATOM 613 C C . THR A 1 79 ? -19.607 -9.158 8.336 1 97.42 79 THR A C 1
ATOM 615 O O . THR A 1 79 ? -18.5 -9.295 8.861 1 97.42 79 THR A O 1
ATOM 618 N N . ALA A 1 80 ? -19.861 -9.327 7.018 1 98.27 80 ALA A N 1
ATOM 619 C CA . ALA A 1 80 ? -18.82 -9.768 6.094 1 98.27 80 ALA A CA 1
ATOM 620 C C . ALA A 1 80 ? -18.928 -9.037 4.758 1 98.27 80 ALA A C 1
ATOM 622 O O . ALA A 1 80 ? -20.015 -8.61 4.363 1 98.27 80 ALA A O 1
ATOM 623 N N . VAL A 1 81 ? -17.829 -8.887 4.144 1 98.16 81 VAL A N 1
ATOM 624 C CA . VAL A 1 81 ? -17.76 -8.28 2.819 1 98.16 81 VAL A CA 1
ATOM 625 C C . VAL A 1 81 ? -17.011 -9.208 1.864 1 98.16 81 VAL A C 1
ATOM 627 O O . VAL A 1 81 ? -15.873 -9.6 2.134 1 98.16 81 VAL A O 1
ATOM 630 N N . LEU A 1 82 ? -17.665 -9.638 0.826 1 97.75 82 LEU A N 1
ATOM 631 C CA . LEU A 1 82 ? -16.99 -10.32 -0.274 1 97.75 82 LEU A CA 1
ATOM 632 C C . LEU A 1 82 ? -16.46 -9.317 -1.292 1 97.75 82 LEU A C 1
ATOM 634 O O . LEU A 1 82 ? -17.238 -8.693 -2.019 1 97.75 82 LEU A O 1
ATOM 638 N N . VAL A 1 83 ? -15.174 -9.201 -1.362 1 96.1 83 VAL A N 1
ATOM 639 C CA . VAL A 1 83 ? -14.524 -8.172 -2.167 1 96.1 83 VAL A CA 1
ATOM 640 C C . VAL A 1 83 ? -14.352 -8.67 -3.601 1 96.1 83 VAL A C 1
ATOM 642 O O . VAL A 1 83 ? -13.543 -9.564 -3.861 1 96.1 83 VAL A O 1
ATOM 645 N N . GLN A 1 84 ? -15.027 -8.106 -4.521 1 93.63 84 GLN A N 1
ATOM 646 C CA . GLN A 1 84 ? -14.962 -8.471 -5.932 1 93.63 84 GLN A CA 1
ATOM 647 C C . GLN A 1 84 ? -14.734 -7.242 -6.807 1 93.63 84 GLN A C 1
ATOM 649 O O . GLN A 1 84 ? -14.905 -7.302 -8.027 1 93.63 84 GLN A O 1
ATOM 654 N N . ALA A 1 85 ? -14.396 -6.252 -6.11 1 87.22 85 ALA A N 1
ATOM 655 C CA . ALA A 1 85 ? -14.029 -5.033 -6.826 1 87.22 85 ALA A CA 1
ATOM 656 C C . ALA A 1 85 ? -12.536 -5.008 -7.138 1 87.22 85 ALA A C 1
ATOM 658 O O . ALA A 1 85 ? -11.727 -5.54 -6.375 1 87.22 85 ALA A O 1
ATOM 659 N N . ASP A 1 86 ? -12.148 -4.831 -8.35 1 69.92 86 ASP A N 1
ATOM 660 C CA . ASP A 1 86 ? -10.743 -4.831 -8.746 1 69.92 86 ASP A CA 1
ATOM 661 C C . ASP A 1 86 ? -10.207 -3.407 -8.87 1 69.92 86 ASP A C 1
ATOM 663 O O . ASP A 1 86 ? -10.914 -2.51 -9.336 1 69.92 86 ASP A O 1
ATOM 667 N N . ALA A 1 87 ? -8.977 -3.261 -8.246 1 53.54 87 ALA A N 1
ATOM 668 C CA . ALA A 1 87 ? -8.224 -2.016 -8.377 1 53.54 87 ALA A CA 1
ATOM 669 C C . ALA A 1 87 ? -7.78 -1.794 -9.82 1 53.54 87 ALA A C 1
ATOM 671 O O . ALA A 1 87 ? -7.297 -0.714 -10.168 1 53.54 87 ALA A O 1
ATOM 672 N N . GLY A 1 88 ? -7.493 -2.88 -10.618 1 50.2 88 GLY A N 1
ATOM 673 C CA . GLY A 1 88 ? -6.762 -2.873 -11.875 1 50.2 88 GLY A CA 1
ATOM 674 C C . GLY A 1 88 ? -7.393 -1.98 -12.926 1 50.2 88 GLY A C 1
ATOM 675 O O . GLY A 1 88 ? -6.904 -1.9 -14.055 1 50.2 88 GLY A O 1
ATOM 676 N N . ARG A 1 89 ? -8.653 -1.615 -12.812 1 42.43 89 ARG A N 1
ATOM 677 C CA . ARG A 1 89 ? -8.994 -0.7 -13.896 1 42.43 89 ARG A CA 1
ATOM 678 C C . ARG A 1 89 ? -8.063 0.508 -13.906 1 42.43 89 ARG A C 1
ATOM 680 O O . ARG A 1 89 ? -7.508 0.879 -12.87 1 42.43 89 ARG A O 1
ATOM 687 N N . ALA A 1 90 ? -7.55 0.905 -14.951 1 36.62 90 ALA A N 1
ATOM 688 C CA . ALA A 1 90 ? -6.691 2.021 -15.34 1 36.62 90 ALA A CA 1
ATOM 689 C C . ALA A 1 90 ? -6.821 3.182 -14.359 1 36.62 90 ALA A C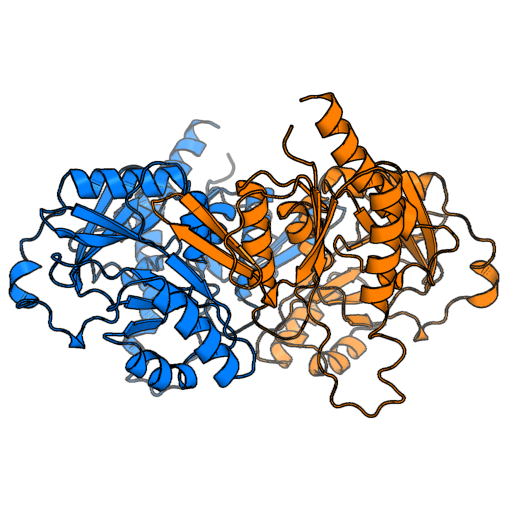 1
ATOM 691 O O . ALA A 1 90 ? -7.933 3.597 -14.022 1 36.62 90 ALA A O 1
ATOM 692 N N . GLY A 1 91 ? -5.778 3.553 -13.511 1 40.99 91 GLY A N 1
ATOM 693 C CA . GLY A 1 91 ? -5.655 4.777 -12.736 1 40.99 91 GLY A CA 1
ATOM 694 C C . GLY A 1 91 ? -5.577 4.533 -11.241 1 40.99 91 GLY A C 1
ATOM 695 O O . GLY A 1 91 ? -5.347 3.404 -10.803 1 40.99 91 GLY A O 1
ATOM 696 N N . GLY A 1 92 ? -5.819 5.605 -10.279 1 47.17 92 GLY A N 1
ATOM 697 C CA . GLY A 1 92 ? -6.02 6 -8.894 1 47.17 92 GLY A CA 1
ATOM 698 C C . GLY A 1 92 ? -6.82 4.988 -8.095 1 47.17 92 GLY A C 1
ATOM 699 O O . GLY A 1 92 ? -6.988 5.139 -6.883 1 47.17 92 GLY A O 1
ATOM 700 N N . ASP A 1 93 ? -7.032 3.586 -8.638 1 57.78 93 ASP A N 1
ATOM 701 C CA . ASP A 1 93 ? -8.119 2.763 -8.117 1 57.78 93 ASP A CA 1
ATOM 702 C C . ASP A 1 93 ? -7.611 1.786 -7.059 1 57.78 93 ASP A C 1
ATOM 704 O O . ASP A 1 93 ? -8.319 1.48 -6.098 1 57.78 93 ASP A O 1
ATOM 708 N N . THR A 1 94 ? -6.254 1.534 -7.08 1 70.86 94 THR A N 1
ATOM 709 C CA . THR A 1 94 ? -5.799 0.565 -6.089 1 70.86 94 THR A CA 1
ATOM 710 C C . THR A 1 94 ? -5.756 1.192 -4.699 1 70.86 94 THR A C 1
ATOM 712 O O . THR A 1 94 ? -6.142 0.559 -3.714 1 70.86 94 THR A O 1
ATOM 715 N N . GLU A 1 95 ? -5.433 2.377 -4.682 1 76.96 95 GLU A N 1
ATOM 716 C CA . GLU A 1 95 ? -5.352 3.055 -3.391 1 76.96 95 GLU A CA 1
ATOM 717 C C . GLU A 1 95 ? -6.741 3.302 -2.809 1 76.96 95 GLU A C 1
ATOM 719 O O . GLU A 1 95 ? -6.946 3.172 -1.601 1 76.96 95 GLU A O 1
ATOM 724 N N . LYS A 1 96 ? -7.61 3.552 -3.668 1 79.72 96 LYS A N 1
ATOM 725 C CA . LYS A 1 96 ? -8.984 3.775 -3.226 1 79.72 96 LYS A CA 1
ATOM 726 C C . LYS A 1 96 ? -9.571 2.514 -2.599 1 79.72 96 LYS A C 1
ATOM 728 O O . LYS A 1 96 ? -10.165 2.569 -1.52 1 79.72 96 LYS A O 1
ATOM 733 N N . LEU A 1 97 ? -9.388 1.504 -3.306 1 87.36 97 LEU A N 1
ATOM 734 C CA . LEU A 1 97 ? -9.927 0.248 -2.797 1 87.36 97 LEU A CA 1
ATOM 735 C C . LEU A 1 97 ? -9.285 -0.119 -1.463 1 87.36 97 LEU A C 1
ATOM 737 O O . LEU A 1 97 ? -9.978 -0.513 -0.523 1 87.36 97 LEU A O 1
ATOM 741 N N . HIS A 1 98 ? -8.033 0.05 -1.428 1 88.7 98 HIS A N 1
ATOM 742 C CA . HIS A 1 98 ? -7.345 -0.295 -0.189 1 88.7 98 HIS A CA 1
ATOM 743 C C . HIS A 1 98 ? -7.836 0.565 0.971 1 88.7 98 HIS A C 1
ATOM 745 O O . HIS A 1 98 ? -8.052 0.06 2.075 1 88.7 98 HIS A O 1
ATOM 751 N N . THR A 1 99 ? -7.982 1.824 0.765 1 91.25 99 THR A N 1
ATOM 752 C CA . THR A 1 99 ? -8.495 2.723 1.792 1 91.25 99 THR A CA 1
ATOM 753 C C . THR A 1 99 ? -9.885 2.288 2.247 1 91.25 99 THR A C 1
ATOM 755 O O . THR A 1 99 ? -10.174 2.267 3.445 1 91.25 99 THR A O 1
ATOM 758 N N . LEU A 1 100 ? -10.643 1.968 1.309 1 93.5 100 LEU A N 1
ATOM 759 C CA . LEU A 1 100 ? -11.997 1.513 1.604 1 93.5 100 LEU A CA 1
ATOM 760 C C . LEU A 1 100 ? -11.972 0.238 2.441 1 93.5 100 LEU A C 1
ATOM 762 O O . LEU A 1 100 ? -12.711 0.118 3.42 1 93.5 100 LEU A O 1
ATOM 766 N N . LEU A 1 101 ? -11.173 -0.655 2.074 1 95.39 101 LEU A N 1
ATOM 767 C CA . LEU A 1 101 ? -11.107 -1.928 2.784 1 95.39 101 LEU A CA 1
ATOM 768 C C . LEU A 1 101 ? -10.633 -1.725 4.22 1 95.39 101 LEU A C 1
ATOM 770 O O . LEU A 1 101 ? -11.203 -2.295 5.153 1 95.39 101 LEU A O 1
ATOM 774 N N . CYS A 1 102 ? -9.662 -0.888 4.376 1 94.23 102 CYS A N 1
ATOM 775 C CA . CYS A 1 102 ? -9.204 -0.566 5.723 1 94.23 102 CYS A CA 1
ATOM 776 C C . CYS A 1 102 ? -10.321 0.073 6.54 1 94.23 102 CYS A C 1
ATOM 778 O O . CYS A 1 102 ? -10.468 -0.213 7.729 1 94.23 102 CYS A O 1
ATOM 780 N N . HIS A 1 103 ? -11.052 0.87 5.874 1 95.97 103 HIS A N 1
ATOM 781 C CA . HIS A 1 103 ? -12.17 1.554 6.514 1 95.97 103 HIS A CA 1
ATOM 782 C C . HIS A 1 103 ? -13.204 0.559 7.028 1 95.97 103 HIS A C 1
ATOM 784 O O . HIS A 1 103 ? -13.589 0.606 8.199 1 95.97 103 HIS A O 1
ATOM 790 N N . LEU A 1 104 ? -13.578 -0.361 6.234 1 96.77 104 LEU A N 1
ATOM 791 C CA . LEU A 1 104 ? -14.58 -1.365 6.574 1 96.77 104 LEU A CA 1
ATOM 792 C C . LEU A 1 104 ? -14.084 -2.27 7.697 1 96.77 104 LEU A C 1
ATOM 794 O O . LEU A 1 104 ? -14.84 -2.603 8.612 1 96.77 104 LEU A O 1
ATOM 798 N N . GLU A 1 105 ? -12.845 -2.589 7.639 1 96.54 105 GLU A N 1
ATOM 799 C CA . GLU A 1 105 ? -12.272 -3.419 8.695 1 96.54 105 GLU A CA 1
ATOM 800 C C . GLU A 1 105 ? -12.297 -2.697 10.039 1 96.54 105 GLU A C 1
ATOM 802 O O . GLU A 1 105 ? -12.629 -3.295 11.065 1 96.54 105 GLU A O 1
ATOM 807 N N . ARG A 1 106 ? -11.96 -1.484 9.964 1 94.43 106 ARG A N 1
ATOM 808 C CA . ARG A 1 106 ? -11.929 -0.704 11.197 1 94.43 106 ARG A CA 1
ATOM 809 C C . ARG A 1 106 ? -13.331 -0.529 11.769 1 94.43 106 ARG A C 1
ATOM 811 O O . ARG A 1 106 ? -13.496 -0.346 12.977 1 94.43 106 ARG A O 1
ATOM 818 N N . MET A 1 107 ? -14.249 -0.595 10.893 1 94.63 107 MET A N 1
ATOM 819 C CA . MET A 1 107 ? -15.632 -0.45 11.34 1 94.63 107 MET A CA 1
ATOM 820 C C . MET A 1 107 ? -16.203 -1.791 11.787 1 94.63 107 MET A C 1
ATOM 822 O O . MET A 1 107 ? -17.394 -1.896 12.084 1 94.63 107 MET A O 1
ATOM 826 N N . GLY A 1 108 ? -15.454 -2.886 11.706 1 94.33 108 GLY A N 1
ATOM 827 C CA . GLY A 1 108 ? -15.826 -4.142 12.339 1 94.33 108 GLY A CA 1
ATOM 828 C C . GLY A 1 108 ? -16.204 -5.222 11.343 1 94.33 108 GLY A C 1
ATOM 829 O O . GLY A 1 108 ? -16.583 -6.328 11.733 1 94.33 108 GLY A O 1
ATOM 830 N N . SER A 1 109 ? -16.079 -4.974 10.093 1 97.22 109 SER A N 1
ATOM 831 C CA . SER A 1 109 ? -16.446 -5.965 9.087 1 97.22 109 SER A CA 1
ATOM 832 C C . SER A 1 109 ? -15.297 -6.931 8.816 1 97.22 109 SER A C 1
ATOM 834 O O . SER A 1 109 ? -14.129 -6.539 8.851 1 97.22 109 SER A O 1
ATOM 836 N N . ARG A 1 110 ? -15.668 -8.157 8.512 1 97.99 110 ARG A N 1
ATOM 837 C CA . ARG A 1 110 ? -14.682 -9.122 8.036 1 97.99 110 ARG A CA 1
ATOM 838 C C . ARG A 1 110 ? -14.638 -9.153 6.512 1 97.99 110 ARG A C 1
ATOM 840 O O . ARG A 1 110 ? -15.669 -9.328 5.859 1 97.99 110 ARG A O 1
ATOM 847 N N . LEU A 1 111 ? -13.505 -8.965 5.993 1 98.07 111 LEU A N 1
ATOM 848 C CA . LEU A 1 111 ? -13.34 -8.952 4.543 1 98.07 111 LEU A CA 1
ATOM 849 C C . LEU A 1 111 ? -12.879 -10.314 4.036 1 98.07 111 LEU A C 1
ATOM 851 O O . LEU A 1 111 ? -12.082 -10.988 4.692 1 98.07 111 LEU A O 1
ATOM 855 N N . PHE A 1 112 ? -13.313 -10.646 2.854 1 97.84 112 PHE A N 1
ATOM 856 C CA . PHE A 1 112 ? -12.866 -11.834 2.137 1 97.84 112 PHE A CA 1
ATOM 857 C C . PHE A 1 112 ? -12.387 -11.473 0.736 1 97.84 112 PHE A C 1
ATOM 859 O O . PHE A 1 112 ? -13.179 -11.444 -0.208 1 97.84 112 PHE A O 1
ATOM 866 N N . ASN A 1 113 ? -11.097 -11.22 0.848 1 96.64 113 ASN A N 1
ATOM 867 C CA . ASN A 1 113 ? -10.028 -11.393 1.825 1 96.64 113 ASN A CA 1
ATOM 868 C C . ASN A 1 113 ? -9.75 -10.1 2.586 1 96.64 113 ASN A C 1
ATOM 870 O O . ASN A 1 113 ? -10.231 -9.032 2.202 1 96.64 113 ASN A O 1
ATOM 874 N N . ARG A 1 114 ? -8.968 -10.246 3.648 1 95.77 114 ARG A N 1
ATOM 875 C CA . ARG A 1 114 ? -8.559 -9.095 4.446 1 95.77 114 ARG A CA 1
ATOM 876 C C . ARG A 1 114 ? -7.667 -8.158 3.638 1 95.77 114 ARG A C 1
ATOM 878 O O . ARG A 1 114 ? -7.004 -8.586 2.692 1 95.77 114 ARG A O 1
ATOM 885 N N . SER A 1 115 ? -7.614 -6.863 4.049 1 93.17 115 SER A N 1
ATOM 886 C CA . SER A 1 115 ? -6.895 -5.823 3.321 1 93.17 115 SER A CA 1
ATOM 887 C C . SER A 1 115 ? -5.407 -6.14 3.23 1 93.17 115 SER A C 1
ATOM 889 O O . SER A 1 115 ? -4.79 -5.954 2.178 1 93.17 115 SER A O 1
ATOM 891 N N . GLN A 1 116 ? -4.826 -6.635 4.253 1 90.8 116 GLN A N 1
ATOM 892 C CA . GLN A 1 116 ? -3.399 -6.942 4.267 1 90.8 116 GLN A CA 1
ATOM 893 C C . GLN A 1 116 ? -3.073 -8.087 3.313 1 90.8 116 GLN A C 1
ATOM 895 O O . GLN A 1 116 ? -2.042 -8.066 2.638 1 90.8 116 GLN A O 1
ATOM 900 N N . ALA A 1 117 ? -3.925 -9.112 3.29 1 93.33 117 ALA A N 1
ATOM 901 C CA . ALA A 1 117 ? -3.735 -10.234 2.374 1 93.33 117 ALA A CA 1
ATOM 902 C C . ALA A 1 117 ? -3.792 -9.772 0.921 1 93.33 117 ALA A C 1
ATOM 904 O O . ALA A 1 117 ? -2.96 -10.171 0.103 1 93.33 117 ALA A O 1
ATOM 905 N N . LEU A 1 118 ? -4.767 -8.956 0.665 1 92.1 118 LEU A N 1
ATOM 906 C CA . LEU A 1 118 ? -4.9 -8.425 -0.688 1 92.1 118 LEU A CA 1
ATOM 907 C C . LEU A 1 118 ? -3.671 -7.608 -1.074 1 92.1 118 LEU A C 1
ATOM 909 O O . LEU A 1 118 ? -3.165 -7.73 -2.191 1 92.1 118 LEU A O 1
ATOM 913 N N . ALA A 1 119 ? -3.181 -6.848 -0.167 1 87.5 119 ALA A N 1
ATOM 914 C CA . ALA A 1 119 ? -2.013 -6.007 -0.418 1 87.5 119 ALA A CA 1
ATOM 915 C C . ALA A 1 119 ? -0.77 -6.857 -0.668 1 87.5 119 ALA A C 1
ATOM 917 O O . ALA A 1 119 ? 0.025 -6.557 -1.562 1 87.5 119 ALA A O 1
ATOM 918 N N . SER A 1 120 ? -0.584 -7.927 0.043 1 89.14 120 SER A N 1
ATOM 919 C CA . SER A 1 120 ? 0.611 -8.76 -0.039 1 89.14 120 SER A CA 1
ATOM 920 C C . SER A 1 120 ? 0.622 -9.584 -1.323 1 89.14 120 SER A C 1
ATOM 922 O O . SER A 1 120 ? 1.681 -10.024 -1.775 1 89.14 120 SER A O 1
ATOM 924 N N . CYS A 1 121 ? -0.541 -9.717 -1.908 1 92.66 121 CYS A N 1
ATOM 925 C CA . CYS A 1 121 ? -0.615 -10.584 -3.078 1 92.66 121 CYS A CA 1
ATOM 926 C C . CYS A 1 121 ? -0.721 -9.765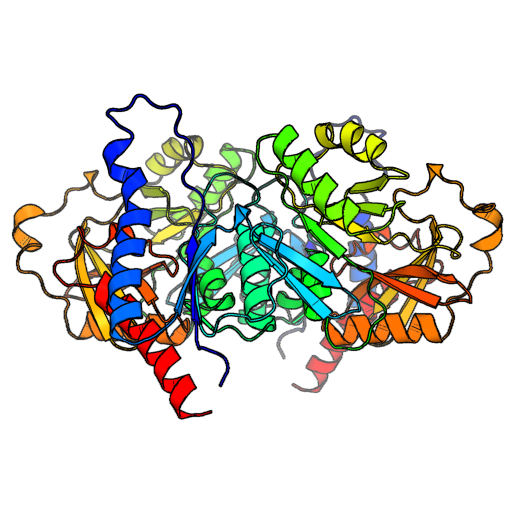 -4.359 1 92.66 121 CYS A C 1
ATOM 928 O O . CYS A 1 121 ? -0.762 -10.323 -5.457 1 92.66 121 CYS A O 1
ATOM 930 N N . ARG A 1 122 ? -0.794 -8.509 -4.206 1 86.16 122 ARG A N 1
ATOM 931 C CA . ARG A 1 122 ? -0.964 -7.652 -5.375 1 86.16 122 ARG A CA 1
ATOM 932 C C . ARG A 1 122 ? 0.308 -7.616 -6.216 1 86.16 122 ARG A C 1
ATOM 934 O O . ARG A 1 122 ? 0.248 -7.43 -7.433 1 86.16 122 ARG A O 1
ATOM 941 N N . ASN A 1 123 ? 1.397 -7.742 -5.589 1 88.12 123 ASN A N 1
ATOM 942 C CA . ASN A 1 123 ? 2.741 -7.764 -6.156 1 88.12 123 ASN A CA 1
ATOM 943 C C . ASN A 1 123 ? 3.435 -9.099 -5.903 1 88.12 123 ASN A C 1
ATOM 945 O O . ASN A 1 123 ? 3.675 -9.47 -4.752 1 88.12 123 ASN A O 1
ATOM 949 N N . THR A 1 124 ? 3.687 -9.73 -7.034 1 92.53 124 THR A N 1
ATOM 950 C CA . THR A 1 124 ? 4.209 -11.087 -6.913 1 92.53 124 THR A CA 1
ATOM 951 C C . THR A 1 124 ? 5.5 -11.099 -6.099 1 92.53 124 THR A C 1
ATOM 953 O O . THR A 1 124 ? 5.757 -12.042 -5.348 1 92.53 124 THR A O 1
ATOM 956 N N . PHE A 1 125 ? 6.312 -10.12 -6.254 1 94.78 125 PHE A N 1
ATOM 957 C CA . PHE A 1 125 ? 7.55 -10.114 -5.484 1 94.78 125 PHE A CA 1
ATOM 958 C C . PHE A 1 125 ? 7.264 -9.914 -4.001 1 94.78 125 PHE A C 1
ATOM 960 O O . PHE A 1 125 ? 7.935 -10.501 -3.149 1 94.78 125 PHE A O 1
ATOM 967 N N . ARG A 1 126 ? 6.322 -9.115 -3.675 1 93.6 126 ARG A N 1
ATOM 968 C CA . ARG A 1 126 ? 5.894 -8.966 -2.288 1 93.6 126 ARG A CA 1
ATOM 969 C C . ARG A 1 126 ? 5.396 -10.293 -1.724 1 93.6 126 ARG A C 1
ATOM 971 O O . ARG A 1 126 ? 5.662 -10.62 -0.565 1 93.6 126 ARG A O 1
ATOM 978 N N . THR A 1 127 ? 4.702 -10.956 -2.531 1 96.05 127 THR A N 1
ATOM 979 C CA . THR A 1 127 ? 4.252 -12.283 -2.125 1 96.05 127 THR A CA 1
ATOM 980 C C . THR A 1 127 ? 5.441 -13.177 -1.784 1 96.05 127 THR A C 1
ATOM 982 O O . THR A 1 127 ? 5.441 -13.852 -0.753 1 96.05 127 THR A O 1
ATOM 985 N N . TYR A 1 128 ? 6.451 -13.16 -2.609 1 96.53 128 TYR A N 1
ATOM 986 C CA . TYR A 1 128 ? 7.655 -13.952 -2.387 1 96.53 128 TYR A CA 1
ATOM 987 C C . TYR A 1 128 ? 8.348 -13.539 -1.094 1 96.53 128 TYR A C 1
ATOM 989 O O . TYR A 1 128 ? 8.868 -14.386 -0.363 1 96.53 128 TYR A O 1
ATOM 997 N N . GLN A 1 129 ? 8.349 -12.251 -0.848 1 95.74 129 GLN A N 1
ATOM 998 C CA . GLN A 1 129 ? 8.937 -11.784 0.403 1 95.74 129 GLN A CA 1
ATOM 999 C C . GLN A 1 129 ? 8.251 -12.424 1.607 1 95.74 129 GLN A C 1
ATOM 1001 O O . GLN A 1 129 ? 8.916 -12.854 2.551 1 95.74 129 GLN A O 1
ATOM 1006 N N . GLU A 1 130 ? 6.941 -12.478 1.554 1 95.8 130 GLU A N 1
ATOM 1007 C CA . GLU A 1 130 ? 6.166 -13.047 2.652 1 95.8 130 GLU A CA 1
ATOM 1008 C C . GLU A 1 130 ? 6.404 -14.55 2.775 1 95.8 130 GLU A C 1
ATOM 1010 O O . GLU A 1 130 ? 6.396 -15.097 3.88 1 95.8 130 GLU A O 1
ATOM 1015 N N . LEU A 1 131 ? 6.621 -15.167 1.69 1 97.19 131 LEU A N 1
ATOM 1016 C CA . LEU A 1 131 ? 6.746 -16.62 1.666 1 97.19 131 LEU A CA 1
ATOM 1017 C C . LEU A 1 131 ? 8.177 -17.047 1.972 1 97.19 131 LEU A C 1
ATOM 1019 O O . LEU A 1 131 ? 8.426 -18.21 2.298 1 97.19 131 LEU A O 1
ATOM 1023 N N . SER A 1 132 ? 9.071 -16.151 1.827 1 95.55 132 SER A N 1
ATOM 1024 C CA . SER A 1 132 ? 10.479 -16.467 2.044 1 95.55 132 SER A CA 1
ATOM 1025 C C . SER A 1 132 ? 10.715 -17.003 3.452 1 95.55 132 SER A C 1
ATOM 1027 O O . SER A 1 132 ? 10.078 -16.554 4.408 1 95.55 132 SER A O 1
ATOM 1029 N N . GLY A 1 133 ? 11.592 -17.991 3.575 1 91.98 133 GLY A N 1
ATOM 1030 C CA . GLY A 1 133 ? 11.964 -18.533 4.872 1 91.98 133 GLY A CA 1
ATOM 1031 C C . GLY A 1 133 ? 11.068 -19.67 5.323 1 91.98 133 GLY A C 1
ATOM 1032 O O . GLY A 1 133 ? 11.309 -20.283 6.365 1 91.98 133 GLY A O 1
ATOM 1033 N N . HIS A 1 134 ? 10.06 -20.001 4.577 1 95.12 134 HIS A N 1
ATOM 1034 C CA . HIS A 1 134 ? 9.136 -21.058 4.975 1 95.12 134 HIS A CA 1
ATOM 1035 C C . HIS A 1 134 ? 9.439 -22.36 4.241 1 95.12 134 HIS A C 1
ATOM 1037 O O . HIS A 1 134 ? 8.616 -23.278 4.232 1 95.12 134 HIS A O 1
ATOM 1043 N N . GLU A 1 135 ? 10.553 -22.445 3.563 1 93.76 135 GLU A N 1
ATOM 1044 C CA . GLU A 1 135 ? 11.007 -23.651 2.876 1 93.76 135 GLU A CA 1
ATOM 1045 C C . GLU A 1 135 ? 10.022 -24.07 1.789 1 93.76 135 GLU A C 1
ATOM 1047 O O . GLU A 1 135 ? 9.642 -25.24 1.706 1 93.76 135 GLU A O 1
ATOM 1052 N N . LEU A 1 136 ? 9.527 -23.206 1.116 1 97.19 136 LEU A N 1
ATOM 1053 C CA . LEU A 1 136 ? 8.666 -23.444 -0.038 1 97.19 136 LEU A CA 1
ATOM 1054 C C . LEU A 1 136 ? 9.476 -23.44 -1.33 1 97.19 136 LEU A C 1
ATOM 1056 O O . LEU A 1 136 ? 10.531 -22.805 -1.404 1 97.19 136 LEU A O 1
ATOM 1060 N N . PRO A 1 137 ? 9.069 -24.208 -2.237 1 96.97 137 PRO A N 1
ATOM 1061 C CA . PRO A 1 137 ? 9.737 -24.182 -3.54 1 96.97 137 PRO A CA 1
ATOM 1062 C C . PRO A 1 137 ? 9.421 -22.921 -4.341 1 96.97 137 PRO A C 1
ATOM 1064 O O . PRO A 1 137 ? 8.469 -22.906 -5.125 1 96.97 137 PRO A O 1
ATOM 1067 N N . LEU A 1 138 ? 10.185 -21.917 -4.149 1 97 138 LEU A N 1
ATOM 1068 C CA . LEU A 1 138 ? 10.074 -20.655 -4.871 1 97 138 LEU A CA 1
ATOM 1069 C C . LEU A 1 138 ? 11.135 -20.557 -5.963 1 97 138 LEU A C 1
ATOM 1071 O O . LEU A 1 138 ? 12.23 -21.106 -5.821 1 97 138 LEU A O 1
ATOM 1075 N N . LEU A 1 139 ? 10.823 -19.863 -6.969 1 95.05 139 LEU A N 1
ATOM 1076 C CA . LEU A 1 139 ? 11.77 -19.685 -8.064 1 95.05 139 LEU A CA 1
ATOM 1077 C C . LEU A 1 139 ? 12.777 -18.587 -7.739 1 95.05 139 LEU A C 1
ATOM 1079 O O . LEU A 1 139 ? 12.417 -17.561 -7.158 1 95.05 139 LEU A O 1
ATOM 1083 N N . ASP A 1 140 ? 14.019 -18.847 -8.147 1 95.85 140 ASP A N 1
ATOM 1084 C CA . ASP A 1 140 ? 14.967 -17.738 -8.106 1 95.85 140 ASP A CA 1
ATOM 1085 C C . ASP A 1 140 ? 14.451 -16.546 -8.909 1 95.85 140 ASP A C 1
ATOM 1087 O O . ASP A 1 140 ? 14.02 -16.701 -10.053 1 95.85 140 ASP A O 1
ATOM 1091 N N . THR A 1 141 ? 14.458 -15.409 -8.298 1 95.65 141 THR A N 1
ATOM 1092 C CA . THR A 1 141 ? 13.809 -14.238 -8.876 1 95.65 141 THR A CA 1
ATOM 1093 C C . THR A 1 141 ? 14.615 -12.975 -8.587 1 95.65 141 THR A C 1
ATOM 1095 O O . THR A 1 141 ? 15.112 -12.79 -7.474 1 95.65 141 THR A O 1
ATOM 1098 N N . PHE A 1 142 ? 14.783 -12.129 -9.578 1 93.86 142 PHE A N 1
ATOM 1099 C CA . PHE A 1 142 ? 15.374 -10.801 -9.452 1 93.86 142 PHE A CA 1
ATOM 1100 C C . PHE A 1 142 ? 14.386 -9.726 -9.889 1 93.86 142 PHE A C 1
ATOM 1102 O O . PHE A 1 142 ? 13.81 -9.81 -10.975 1 93.86 142 PHE A O 1
ATOM 1109 N N . LEU A 1 143 ? 14.137 -8.783 -9.003 1 91.72 143 LEU A N 1
ATOM 1110 C CA . LEU A 1 143 ? 13.239 -7.683 -9.336 1 91.72 143 LEU A CA 1
ATOM 1111 C C . LEU A 1 143 ? 14.01 -6.514 -9.941 1 91.72 143 LEU A C 1
ATOM 1113 O O . LEU A 1 143 ? 14.964 -6.016 -9.338 1 91.72 143 LEU A O 1
ATOM 1117 N N . CYS A 1 144 ? 13.542 -6.101 -11.122 1 81.4 144 CYS A N 1
ATOM 1118 C CA . CYS A 1 144 ? 14.207 -5.016 -11.834 1 81.4 144 CYS A CA 1
ATOM 1119 C C . CYS A 1 144 ? 13.232 -3.884 -12.137 1 81.4 144 CYS A C 1
ATOM 1121 O O . CYS A 1 144 ? 12.081 -4.131 -12.503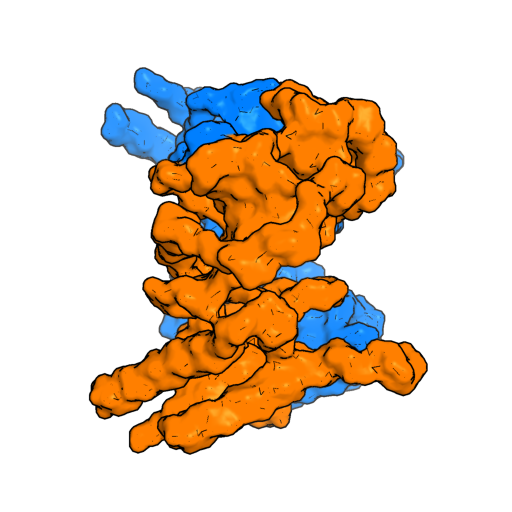 1 81.4 144 CYS A O 1
ATOM 1123 N N . GLU A 1 145 ? 13.715 -2.712 -11.976 1 74.69 145 GLU A N 1
ATOM 1124 C CA . GLU A 1 145 ? 12.94 -1.543 -12.382 1 74.69 145 GLU A CA 1
ATOM 1125 C C . GLU A 1 145 ? 13.346 -1.07 -13.775 1 74.69 145 GLU A C 1
ATOM 1127 O O . GLU A 1 145 ? 14.522 -1.126 -14.138 1 74.69 145 GLU A O 1
ATOM 1132 N N . LEU A 1 146 ? 12.234 -0.739 -14.572 1 66.99 146 LEU A N 1
ATOM 1133 C CA . LEU A 1 146 ? 12.53 -0.246 -15.913 1 66.99 146 LEU A CA 1
ATOM 1134 C C . LEU A 1 146 ? 12.535 1.279 -15.942 1 66.99 146 LEU A C 1
ATOM 1136 O O . LEU A 1 146 ? 11.586 1.917 -15.481 1 66.99 146 LEU A O 1
ATOM 1140 N N . GLY A 1 147 ? 13.573 1.937 -15.438 1 61.48 147 GLY A N 1
ATOM 1141 C CA . GLY A 1 147 ? 13.645 3.387 -15.508 1 61.48 147 GLY A CA 1
ATOM 1142 C C . GLY A 1 147 ? 13.135 3.947 -16.823 1 61.48 147 GLY A C 1
ATOM 1143 O O . GLY A 1 147 ? 12.654 3.199 -17.677 1 61.48 147 GLY A O 1
ATOM 1144 N N . GLY A 1 148 ? 12.972 5.314 -17.085 1 61.05 148 GLY A N 1
ATOM 1145 C CA . GLY A 1 148 ? 12.478 6.044 -18.242 1 61.05 148 GLY A CA 1
ATOM 1146 C C . GLY A 1 148 ? 13.314 5.822 -19.488 1 61.05 148 GLY A C 1
ATOM 1147 O O . GLY A 1 148 ? 12.833 6.013 -20.607 1 61.05 148 GLY A O 1
ATOM 1148 N N . ASP A 1 149 ? 14.54 5.279 -19.362 1 68.47 149 ASP A N 1
ATOM 1149 C CA . ASP A 1 149 ? 15.383 5.092 -20.539 1 68.47 149 ASP A CA 1
ATOM 1150 C C . ASP A 1 149 ? 15.459 3.618 -20.932 1 68.47 149 ASP A C 1
ATOM 1152 O O . ASP A 1 149 ? 15.948 2.789 -20.162 1 68.47 149 ASP A O 1
ATOM 1156 N N . PRO A 1 150 ? 14.969 3.295 -22.085 1 68.19 150 PRO A N 1
ATOM 1157 C CA . PRO A 1 150 ? 14.941 1.893 -22.51 1 68.19 150 PRO A CA 1
ATOM 1158 C C . PRO A 1 150 ? 16.319 1.237 -22.468 1 68.19 150 PRO A C 1
ATOM 1160 O O . PRO A 1 150 ? 16.433 0.054 -22.136 1 68.19 150 PRO A O 1
ATOM 1163 N N . GLN A 1 151 ? 17.315 1.972 -22.854 1 71.69 151 GLN A N 1
ATOM 1164 C CA . GLN A 1 151 ? 18.662 1.411 -22.85 1 71.69 151 GLN A CA 1
ATOM 1165 C C . GLN A 1 151 ? 19.106 1.059 -21.433 1 71.69 151 GLN A C 1
ATOM 1167 O O . GLN A 1 151 ? 19.701 0.004 -21.208 1 71.69 151 GLN A O 1
ATOM 1172 N N . GLN A 1 152 ? 18.812 1.894 -20.626 1 72.29 152 GLN A N 1
ATOM 1173 C CA . GLN A 1 152 ? 19.151 1.654 -19.227 1 72.29 152 GLN A CA 1
ATOM 1174 C C . GLN A 1 152 ? 18.357 0.48 -18.662 1 72.29 152 GLN A C 1
ATOM 1176 O O . GLN A 1 152 ? 18.901 -0.349 -17.93 1 72.29 152 GLN A O 1
ATOM 1181 N N . SER A 1 153 ? 17.222 0.5 -19.132 1 71.72 153 SER A N 1
ATOM 1182 C CA . SER A 1 153 ? 16.363 -0.594 -18.688 1 71.72 153 SER A CA 1
ATOM 1183 C C . SER A 1 153 ? 16.884 -1.94 -19.179 1 71.72 153 SER A C 1
ATOM 1185 O O . SER A 1 153 ? 16.908 -2.915 -18.425 1 71.72 153 SER A O 1
ATOM 1187 N N . PHE A 1 154 ? 17.242 -1.954 -20.413 1 73.86 154 PHE A N 1
ATOM 1188 C CA . PHE A 1 154 ? 17.782 -3.178 -20.992 1 73.86 154 PHE A CA 1
ATOM 1189 C C . PHE A 1 154 ? 19.032 -3.625 -20.244 1 73.86 154 PHE A C 1
ATOM 1191 O O . PHE A 1 154 ? 19.18 -4.805 -19.92 1 73.86 154 PHE A O 1
ATOM 1198 N N . ARG A 1 155 ? 19.905 -2.739 -20.029 1 75.26 155 ARG A N 1
ATOM 1199 C CA . ARG A 1 155 ? 21.157 -3.072 -19.356 1 75.26 155 ARG A CA 1
ATOM 1200 C C . ARG A 1 155 ? 20.895 -3.659 -17.973 1 75.26 155 ARG A C 1
ATOM 1202 O O . ARG A 1 155 ? 21.513 -4.653 -17.587 1 75.26 155 ARG A O 1
ATOM 1209 N N . ALA A 1 156 ? 20.053 -3.047 -17.348 1 74.23 156 ALA A N 1
ATOM 1210 C CA . ALA A 1 156 ? 19.699 -3.535 -16.017 1 74.23 156 ALA A CA 1
ATOM 1211 C C . ALA A 1 156 ? 19.104 -4.938 -16.088 1 74.23 156 ALA A C 1
ATOM 1213 O O . ALA A 1 156 ? 19.477 -5.817 -15.307 1 74.23 156 ALA A O 1
ATOM 1214 N N . MET A 1 157 ? 18.278 -5.086 -17 1 75.08 157 MET A N 1
ATOM 1215 C CA . MET A 1 157 ? 17.623 -6.379 -17.181 1 75.08 157 MET A CA 1
ATOM 1216 C C . MET A 1 157 ? 18.63 -7.445 -17.6 1 75.08 157 MET A C 1
ATOM 1218 O O . MET A 1 157 ? 18.594 -8.57 -17.098 1 75.08 157 MET A O 1
ATOM 1222 N N . ALA A 1 158 ? 19.444 -7.057 -18.543 1 75.68 158 ALA A N 1
ATOM 1223 C CA . ALA A 1 158 ? 20.452 -7.987 -19.044 1 75.68 158 ALA A CA 1
ATOM 1224 C C . ALA A 1 158 ? 21.379 -8.448 -17.923 1 75.68 158 ALA A C 1
ATOM 1226 O O . ALA A 1 158 ? 21.735 -9.626 -17.849 1 75.68 158 ALA A O 1
ATOM 1227 N N . GLN A 1 159 ? 21.685 -7.637 -17.172 1 80.16 159 GLN A N 1
ATOM 1228 C CA . GLN A 1 159 ? 22.57 -7.962 -16.058 1 80.16 159 GLN A CA 1
ATOM 1229 C C . GLN A 1 159 ? 21.906 -8.943 -15.096 1 80.16 159 GLN A C 1
ATOM 1231 O O . GLN A 1 159 ? 22.535 -9.905 -14.649 1 80.16 159 GLN A O 1
ATOM 1236 N N . GLU A 1 160 ? 20.719 -8.72 -14.818 1 79.88 160 GLU A N 1
ATOM 1237 C CA . GLU A 1 160 ? 19.997 -9.632 -13.936 1 79.88 160 GLU A CA 1
ATOM 1238 C C . GLU A 1 160 ? 19.805 -10.996 -14.591 1 79.88 160 GLU A C 1
ATOM 1240 O O . GLU A 1 160 ? 19.89 -12.029 -13.923 1 79.88 160 GLU A O 1
ATOM 1245 N N . GLY A 1 161 ? 19.474 -10.888 -15.843 1 76.75 161 GLY A N 1
ATOM 1246 C CA . GLY A 1 161 ? 19.348 -12.132 -16.585 1 76.75 161 GLY A CA 1
ATOM 1247 C C . GLY A 1 161 ? 20.601 -12.986 -16.535 1 76.75 161 GLY A C 1
ATOM 1248 O O . GLY A 1 161 ? 20.518 -14.214 -16.46 1 76.75 161 GLY A O 1
ATOM 1249 N N . GLU A 1 162 ? 21.73 -12.331 -16.538 1 79.1 162 GLU A N 1
ATOM 1250 C CA . GLU A 1 162 ? 23.003 -13.046 -16.534 1 79.1 162 GLU A CA 1
ATOM 1251 C C . GLU A 1 162 ? 23.193 -13.828 -15.238 1 79.1 162 GLU A C 1
ATOM 1253 O O . GLU A 1 162 ? 23.869 -14.859 -15.222 1 79.1 162 GLU A O 1
ATOM 1258 N N . LYS A 1 163 ? 22.568 -13.365 -14.311 1 84.46 163 LYS A N 1
ATOM 1259 C CA . LYS A 1 163 ? 22.674 -14.048 -13.025 1 84.46 163 LYS A CA 1
ATOM 1260 C C . LYS A 1 163 ? 21.874 -15.348 -13.025 1 84.46 163 LYS A C 1
ATOM 1262 O O . LYS A 1 163 ? 22.152 -16.254 -12.237 1 84.46 163 LYS A O 1
ATOM 1267 N N . LEU A 1 164 ? 20.935 -15.212 -13.924 1 89 164 LEU A N 1
ATOM 1268 C CA . LEU A 1 164 ? 20.146 -16.421 -14.134 1 89 164 LEU A CA 1
ATOM 1269 C C . LEU A 1 164 ? 20.588 -17.146 -15.401 1 89 164 LEU A C 1
ATOM 1271 O O . LEU A 1 164 ? 21.054 -16.514 -16.352 1 89 164 LEU A O 1
ATOM 1275 N N . GLU A 1 165 ? 20.751 -18.314 -15.498 1 87.77 165 GLU A N 1
ATOM 1276 C CA . GLU A 1 165 ? 21.023 -19.044 -16.732 1 87.77 165 GLU A CA 1
ATOM 1277 C C . GLU A 1 165 ? 19.799 -19.061 -17.644 1 87.77 165 GLU A C 1
ATOM 1279 O O . GLU A 1 165 ? 18.685 -19.333 -17.192 1 87.77 165 GLU A O 1
ATOM 1284 N N . TYR A 1 166 ? 19.994 -18.629 -18.91 1 89.66 166 TYR A N 1
ATOM 1285 C CA . TYR A 1 166 ? 18.906 -18.678 -19.88 1 89.66 166 TYR A CA 1
ATOM 1286 C C . TYR A 1 166 ? 18.51 -20.118 -20.184 1 89.66 166 TYR A C 1
ATOM 1288 O O . TYR A 1 166 ? 19.339 -21.028 -20.098 1 89.66 166 TYR A O 1
ATOM 1296 N N . PRO A 1 167 ? 17.28 -20.404 -20.54 1 91.29 167 PRO A N 1
ATOM 1297 C CA . PRO A 1 167 ? 16.187 -19.447 -20.725 1 91.29 167 PRO A CA 1
ATOM 1298 C C . PRO A 1 167 ? 15.627 -18.928 -19.402 1 91.29 167 PRO A C 1
ATOM 1300 O O . PRO A 1 167 ? 15.811 -19.561 -18.359 1 91.29 167 PRO A O 1
ATOM 1303 N N . ILE A 1 168 ? 14.994 -17.701 -19.466 1 91.83 168 ILE A N 1
ATOM 1304 C CA . ILE A 1 168 ? 14.406 -17.101 -18.274 1 91.83 168 ILE A CA 1
ATOM 1305 C C . ILE A 1 168 ? 12.998 -16.601 -18.589 1 91.83 168 ILE A C 1
ATOM 1307 O O . ILE A 1 168 ? 12.62 -16.488 -19.757 1 91.83 168 ILE A O 1
ATOM 1311 N N . LEU A 1 169 ? 12.207 -16.415 -17.559 1 91.19 169 LEU A N 1
ATOM 1312 C CA . LEU A 1 169 ? 10.893 -15.791 -17.678 1 91.19 169 LEU A CA 1
ATOM 1313 C C . LEU A 1 169 ? 10.923 -14.358 -17.157 1 91.19 169 LEU A C 1
ATOM 1315 O O . LEU A 1 169 ? 11.433 -14.1 -16.064 1 91.19 169 LEU A O 1
ATOM 1319 N N . LEU A 1 170 ? 10.456 -13.471 -17.955 1 89.84 170 LEU A N 1
ATOM 1320 C CA . LEU A 1 170 ? 10.223 -12.091 -17.543 1 89.84 170 LEU A CA 1
ATOM 1321 C C . LEU A 1 170 ? 8.749 -11.858 -17.229 1 89.84 170 LEU A C 1
ATOM 1323 O O . LEU A 1 170 ? 7.895 -11.991 -18.109 1 89.84 170 LEU A O 1
ATOM 1327 N N . ARG A 1 171 ? 8.528 -11.516 -15.974 1 89.67 171 ARG A N 1
ATOM 1328 C CA . ARG A 1 171 ? 7.148 -11.349 -15.532 1 89.67 171 ARG A CA 1
ATOM 1329 C C . ARG A 1 171 ? 6.926 -9.96 -14.941 1 89.67 171 ARG A C 1
ATOM 1331 O O . ARG A 1 171 ? 7.694 -9.514 -14.086 1 89.67 171 ARG A O 1
ATOM 1338 N N . GLU A 1 172 ? 5.923 -9.349 -15.451 1 87.57 172 GLU A N 1
ATOM 1339 C CA . GLU A 1 172 ? 5.503 -8.122 -14.78 1 87.57 172 GLU A CA 1
ATOM 1340 C C . GLU A 1 172 ? 5.021 -8.406 -13.36 1 87.57 172 GLU A C 1
ATOM 1342 O O . GLU A 1 172 ? 4.345 -9.408 -13.117 1 87.57 172 GLU A O 1
ATOM 1347 N N . SER A 1 173 ? 5.308 -7.539 -12.442 1 83.17 173 SER A N 1
ATOM 1348 C CA . SER A 1 173 ? 5.112 -7.824 -11.025 1 83.17 173 SER A CA 1
ATOM 1349 C C . SER A 1 173 ? 3.636 -8.036 -10.703 1 83.17 173 SER A C 1
ATOM 1351 O O . SER A 1 173 ? 3.298 -8.731 -9.742 1 83.17 173 SER A O 1
ATOM 1353 N N . LYS A 1 174 ? 2.719 -7.489 -11.493 1 77.58 174 LYS A N 1
ATOM 1354 C CA . LYS A 1 174 ? 1.29 -7.669 -11.253 1 77.58 174 LYS A CA 1
ATOM 1355 C C . LYS A 1 174 ? 0.733 -8.818 -12.089 1 77.58 174 LYS A C 1
ATOM 1357 O O . LYS A 1 174 ? -0.478 -9.045 -12.112 1 77.58 174 LYS A O 1
ATOM 1362 N N . GLY A 1 175 ? 1.624 -9.498 -12.823 1 74.88 175 GLY A N 1
ATOM 1363 C CA . GLY A 1 175 ? 1.282 -10.748 -13.481 1 74.88 175 GLY A CA 1
ATOM 1364 C C . GLY A 1 175 ? 0.568 -10.551 -14.804 1 74.88 175 GLY A C 1
ATOM 1365 O O . GLY A 1 175 ? 0.075 -11.511 -15.399 1 74.88 175 GLY A O 1
ATOM 1366 N N . GLN A 1 176 ? 0.509 -9.429 -15.291 1 76.18 176 GLN A N 1
ATOM 1367 C CA . GLN A 1 176 ? -0.264 -9.166 -16.5 1 76.18 176 GLN A CA 1
ATOM 1368 C C . GLN A 1 176 ? 0.5 -9.602 -17.747 1 76.18 176 GLN A C 1
ATOM 1370 O O . GLN A 1 176 ? -0.101 -10.064 -18.719 1 76.18 176 GLN A O 1
ATOM 1375 N N . GLU A 1 177 ? 1.802 -9.474 -17.645 1 83.35 177 GLU A N 1
ATOM 1376 C CA . GLU A 1 177 ? 2.629 -9.807 -18.802 1 83.35 177 GLU A CA 1
ATOM 1377 C C . GLU A 1 177 ? 3.75 -10.769 -18.42 1 83.35 177 GLU A C 1
ATOM 1379 O O . GLU A 1 177 ? 4.439 -10.561 -17.419 1 83.35 177 GLU A O 1
ATOM 1384 N N . VAL A 1 178 ? 3.822 -11.808 -19.206 1 87.13 178 VAL A N 1
ATOM 1385 C CA . VAL A 1 178 ? 4.9 -12.775 -19.03 1 87.13 178 VAL A CA 1
ATOM 1386 C C . VAL A 1 178 ? 5.589 -13.031 -20.369 1 87.13 178 VAL A C 1
ATOM 1388 O O . VAL A 1 178 ? 4.924 -13.268 -21.38 1 87.13 178 VAL A O 1
ATOM 1391 N N . PHE A 1 179 ? 6.897 -12.992 -20.355 1 87.68 179 PHE A N 1
ATOM 1392 C CA . PHE A 1 179 ? 7.689 -13.216 -21.559 1 87.68 179 PHE A CA 1
ATOM 1393 C C . PHE A 1 179 ? 8.726 -14.308 -21.329 1 87.68 179 PHE A C 1
ATOM 1395 O O . PHE A 1 179 ? 9.365 -14.353 -20.275 1 87.68 179 PHE A O 1
ATOM 1402 N N . PHE A 1 180 ? 8.768 -15.1 -22.327 1 90.38 180 PHE A N 1
ATOM 1403 C CA . PHE A 1 180 ? 9.799 -16.132 -22.326 1 90.38 180 PHE A CA 1
ATOM 1404 C C . PHE A 1 180 ? 11.016 -15.681 -23.124 1 90.38 180 PHE A C 1
ATOM 1406 O O . PHE A 1 180 ? 10.905 -15.363 -24.31 1 90.38 180 PHE A O 1
ATOM 1413 N N . ALA A 1 181 ? 12.17 -15.626 -22.463 1 89.51 181 ALA A N 1
ATOM 1414 C CA . ALA A 1 181 ? 13.412 -15.25 -23.134 1 89.51 181 ALA A CA 1
ATOM 1415 C C . ALA A 1 181 ? 14.356 -16.444 -23.249 1 89.51 181 ALA A C 1
ATOM 1417 O O . ALA A 1 181 ? 15.009 -16.824 -22.274 1 89.51 181 ALA A O 1
ATOM 1418 N N . ARG A 1 182 ? 14.526 -16.914 -24.433 1 88.65 182 ARG A N 1
ATOM 1419 C CA . ARG A 1 182 ? 15.383 -18.068 -24.688 1 88.65 182 ARG A CA 1
ATOM 1420 C C . ARG A 1 182 ? 16.855 -17.703 -24.529 1 88.65 182 ARG A C 1
ATOM 1422 O O . ARG A 1 182 ? 17.657 -18.522 -24.076 1 88.65 182 ARG A O 1
ATOM 1429 N N . GLU A 1 183 ? 17.162 -16.519 -24.936 1 88.72 183 GLU A N 1
ATOM 1430 C CA . GLU A 1 183 ? 18.522 -15.992 -24.871 1 88.72 183 GLU A CA 1
ATOM 1431 C C . GLU A 1 183 ? 18.519 -14.484 -24.641 1 88.72 183 GLU A C 1
ATOM 1433 O O . GLU A 1 183 ? 17.471 -13.84 -24.724 1 88.72 183 GLU A O 1
ATOM 1438 N N . LYS A 1 184 ? 19.664 -14.005 -24.391 1 84.78 184 LYS A N 1
ATOM 1439 C CA . LYS A 1 184 ? 19.851 -12.601 -24.037 1 84.78 184 LYS A CA 1
ATOM 1440 C C . LYS A 1 184 ? 19.345 -11.682 -25.145 1 84.78 184 LYS A C 1
ATOM 1442 O O . LYS A 1 184 ? 18.758 -10.634 -24.87 1 84.78 184 LYS A O 1
ATOM 1447 N N . LYS A 1 185 ? 19.565 -12.053 -26.337 1 83.7 185 LYS A N 1
ATOM 1448 C CA . LYS A 1 185 ? 19.19 -11.22 -27.476 1 83.7 185 LYS A CA 1
ATOM 1449 C C . LYS A 1 185 ? 17.681 -10.996 -27.52 1 83.7 185 LYS A C 1
ATOM 1451 O O . LYS A 1 185 ? 17.217 -9.94 -27.954 1 83.7 185 LYS A O 1
ATOM 1456 N N . PHE A 1 186 ? 16.969 -11.906 -27.062 1 82.83 186 PHE A N 1
ATOM 1457 C CA . PHE A 1 186 ? 15.515 -11.799 -27.041 1 82.83 186 PHE A CA 1
ATOM 1458 C C . PHE A 1 186 ? 15.067 -10.705 -26.078 1 82.83 186 PHE A C 1
ATOM 1460 O O . PHE A 1 186 ? 14.108 -9.982 -26.355 1 82.83 186 PHE A O 1
ATOM 1467 N N . LEU A 1 187 ? 15.686 -10.575 -24.952 1 80.05 187 LEU A N 1
ATOM 1468 C CA . LEU A 1 187 ? 15.366 -9.538 -23.977 1 80.05 187 LEU A CA 1
ATOM 1469 C C . LEU A 1 187 ? 15.531 -8.149 -24.586 1 80.05 187 LEU A C 1
ATOM 1471 O O . LEU A 1 187 ? 14.705 -7.263 -24.355 1 80.05 187 LEU A O 1
ATOM 1475 N N . HIS A 1 188 ? 16.548 -8.038 -25.352 1 77.16 188 HIS A N 1
ATOM 1476 C CA . HIS A 1 188 ? 16.836 -6.754 -25.983 1 77.16 188 HIS A CA 1
ATOM 1477 C C . HIS A 1 188 ? 15.7 -6.327 -26.907 1 77.16 188 HIS A C 1
ATOM 1479 O O . HIS A 1 188 ? 15.31 -5.158 -26.918 1 77.16 188 HIS A O 1
ATOM 1485 N N . SER A 1 189 ? 15.173 -7.256 -27.581 1 77.58 189 SER A N 1
ATOM 1486 C CA . SER A 1 189 ? 14.124 -6.952 -28.548 1 77.58 189 SER A CA 1
ATOM 1487 C C . SER A 1 189 ? 12.806 -6.632 -27.851 1 77.58 189 SER A C 1
ATOM 1489 O O . SER A 1 189 ? 11.975 -5.898 -28.39 1 77.58 189 SER A O 1
ATOM 1491 N N . ARG A 1 190 ? 12.68 -7.053 -26.673 1 77.73 190 ARG A N 1
ATOM 1492 C CA . ARG A 1 190 ? 11.395 -6.923 -25.993 1 77.73 190 ARG A CA 1
ATOM 1493 C C . ARG A 1 190 ? 11.392 -5.722 -25.054 1 77.73 190 ARG A C 1
ATOM 1495 O O . ARG A 1 190 ? 10.33 -5.26 -24.632 1 77.73 190 ARG A O 1
ATOM 1502 N N . THR A 1 191 ? 12.556 -5.252 -24.732 1 74.91 191 THR A N 1
ATOM 1503 C CA . THR A 1 191 ? 12.688 -4.177 -23.755 1 74.91 191 THR A CA 1
ATOM 1504 C C . THR A 1 191 ? 11.861 -2.964 -24.171 1 74.91 191 THR A C 1
ATOM 1506 O O . THR A 1 191 ? 11.312 -2.259 -23.322 1 74.91 191 THR A O 1
ATOM 1509 N N . TYR A 1 192 ? 11.676 -2.81 -25.458 1 74.2 192 TYR A N 1
ATOM 1510 C CA . TYR A 1 192 ? 10.99 -1.629 -25.97 1 74.2 192 TYR A CA 1
ATOM 1511 C C . TYR A 1 192 ? 9.479 -1.773 -25.834 1 74.2 192 TYR A C 1
ATOM 1513 O O . TYR A 1 192 ? 8.743 -0.79 -25.943 1 74.2 192 TYR A O 1
ATOM 1521 N N . LEU A 1 193 ? 9.079 -3.033 -25.566 1 75.85 193 LEU A N 1
ATOM 1522 C CA . LEU A 1 193 ? 7.648 -3.309 -25.494 1 75.85 193 LEU A CA 1
ATOM 1523 C C . LEU A 1 193 ? 7.164 -3.296 -24.048 1 75.85 193 LEU A C 1
ATOM 1525 O O . LEU A 1 193 ? 5.958 -3.308 -23.793 1 75.85 193 LEU A O 1
ATOM 1529 N N . LEU A 1 194 ? 8.106 -3.158 -23.213 1 77.56 194 LEU A N 1
ATOM 1530 C CA . LEU A 1 194 ? 7.734 -3.29 -21.809 1 77.56 194 LEU A CA 1
ATOM 1531 C C . LEU A 1 194 ? 7.186 -1.974 -21.266 1 77.56 194 LEU A C 1
ATOM 1533 O O . LEU A 1 194 ? 7.634 -0.898 -21.667 1 77.56 194 LEU A O 1
ATOM 1537 N N . ARG A 1 195 ? 6.196 -2.172 -20.404 1 74.59 195 ARG A N 1
ATOM 1538 C CA . ARG A 1 195 ? 5.678 -1.004 -19.698 1 74.59 195 ARG A CA 1
ATOM 1539 C C . ARG A 1 195 ? 6.718 -0.438 -18.738 1 74.59 195 ARG A C 1
ATOM 1541 O O . ARG A 1 195 ? 7.139 -1.118 -17.799 1 74.59 195 ARG A O 1
ATOM 1548 N N . ARG A 1 196 ? 7.023 0.77 -18.842 1 69.1 196 ARG A N 1
ATOM 1549 C CA . ARG A 1 196 ? 8.155 1.377 -18.149 1 69.1 196 ARG A CA 1
ATOM 1550 C C . ARG A 1 196 ? 7.796 1.713 -16.705 1 69.1 196 ARG A C 1
ATOM 1552 O O . ARG A 1 196 ? 8.681 1.878 -15.862 1 69.1 196 ARG A O 1
ATOM 1559 N N . GLU A 1 197 ? 6.535 1.74 -16.467 1 70.02 197 GLU A N 1
ATOM 1560 C CA . GLU A 1 197 ? 6.11 2.212 -15.153 1 70.02 197 GLU A CA 1
ATOM 1561 C C . GLU A 1 197 ? 5.947 1.052 -14.175 1 70.02 197 GLU A C 1
ATOM 1563 O O . GLU A 1 197 ? 5.562 1.255 -13.022 1 70.02 197 GLU A O 1
ATOM 1568 N N . GLN A 1 198 ? 6.353 -0.159 -14.672 1 75.32 198 GLN A N 1
ATOM 1569 C CA . GLN A 1 198 ? 6.143 -1.319 -13.812 1 75.32 198 GLN A CA 1
ATOM 1570 C C . GLN A 1 198 ? 7.444 -2.085 -13.594 1 75.32 198 GLN A C 1
ATOM 1572 O O . GLN A 1 198 ? 8.267 -2.193 -14.505 1 75.32 198 GLN A O 1
ATOM 1577 N N . PRO A 1 199 ? 7.546 -2.58 -12.405 1 82.87 199 PRO A N 1
ATOM 1578 C CA . PRO A 1 199 ? 8.7 -3.459 -12.207 1 82.87 199 PRO A CA 1
ATOM 1579 C C . PRO A 1 199 ? 8.516 -4.829 -12.856 1 82.87 199 PRO A C 1
ATOM 1581 O O . PRO A 1 199 ? 7.388 -5.313 -12.976 1 82.87 199 PRO A O 1
ATOM 1584 N N . TYR A 1 200 ? 9.613 -5.414 -13.249 1 87.36 200 TYR A N 1
ATOM 1585 C CA . TYR A 1 200 ? 9.611 -6.752 -13.829 1 87.36 200 TYR A CA 1
ATOM 1586 C C . TYR A 1 200 ? 10.483 -7.701 -13.016 1 87.36 200 TYR A C 1
ATOM 1588 O O . TYR A 1 200 ? 11.505 -7.292 -12.461 1 87.36 200 TYR A O 1
ATOM 1596 N N . MET A 1 201 ? 10.065 -8.899 -13.017 1 91.73 201 MET A N 1
ATOM 1597 C CA . MET A 1 201 ? 10.807 -9.965 -12.351 1 91.73 201 MET A CA 1
ATOM 1598 C C . MET A 1 201 ? 11.476 -10.882 -13.37 1 91.73 201 MET A C 1
ATOM 1600 O O . MET A 1 201 ? 10.823 -11.371 -14.293 1 91.73 201 MET A O 1
ATOM 1604 N N . PHE A 1 202 ? 12.735 -11.058 -13.187 1 92.18 202 PHE A N 1
ATOM 1605 C CA . PHE A 1 202 ? 13.457 -12.121 -13.877 1 92.18 202 PHE A CA 1
ATOM 1606 C C . PHE A 1 202 ? 13.425 -13.411 -13.068 1 92.18 202 PHE A C 1
ATOM 1608 O O . PHE A 1 202 ? 13.92 -13.455 -11.939 1 92.18 202 PHE A O 1
ATOM 1615 N N . GLN A 1 203 ? 12.884 -14.386 -13.724 1 93.42 203 GLN A N 1
ATOM 1616 C CA . GLN A 1 203 ? 12.672 -15.619 -12.972 1 93.42 203 GLN A CA 1
ATOM 1617 C C . GLN A 1 203 ? 13.284 -16.815 -13.694 1 93.42 203 GLN A C 1
ATOM 1619 O O . GLN A 1 203 ? 13.242 -16.893 -14.924 1 93.42 203 GLN A O 1
ATOM 1624 N N . ARG A 1 204 ? 13.743 -17.687 -12.909 1 93.78 204 ARG A N 1
ATOM 1625 C CA . ARG A 1 204 ? 14.273 -18.934 -13.45 1 93.78 204 ARG A CA 1
ATOM 1626 C C . ARG A 1 204 ? 13.187 -19.724 -14.173 1 93.78 204 ARG A C 1
ATOM 1628 O O . ARG A 1 204 ? 12.057 -19.821 -13.689 1 93.78 204 ARG A O 1
ATOM 1635 N N . TYR A 1 205 ? 13.616 -20.264 -15.322 1 92.69 205 TYR A N 1
ATOM 1636 C CA . TYR A 1 205 ? 12.734 -21.168 -16.052 1 92.69 205 TYR A CA 1
ATOM 1637 C C . TYR A 1 205 ? 12.78 -22.571 -15.46 1 92.69 205 TYR A C 1
ATOM 1639 O O . TYR A 1 205 ? 13.86 -23.105 -15.194 1 92.69 205 TYR A O 1
ATOM 1647 N N . VAL A 1 206 ? 11.603 -23.111 -15.265 1 91.04 206 VAL A N 1
ATOM 1648 C CA . VAL A 1 206 ? 11.514 -24.472 -14.746 1 91.04 206 VAL A CA 1
ATOM 1649 C C . VAL A 1 206 ? 11.482 -25.466 -15.904 1 91.04 206 VAL A C 1
ATOM 1651 O O . VAL A 1 206 ? 10.535 -25.479 -16.694 1 91.04 206 VAL A O 1
ATOM 1654 N N . LYS A 1 207 ? 12.422 -26.276 -15.886 1 85.69 207 LYS A N 1
ATOM 1655 C CA . LYS A 1 207 ? 12.502 -27.296 -16.928 1 85.69 207 LYS A CA 1
ATOM 1656 C C . LYS A 1 207 ? 11.785 -28.574 -16.502 1 85.69 207 LYS A C 1
ATOM 1658 O O . LYS A 1 207 ? 11.653 -28.849 -15.308 1 85.69 207 LYS A O 1
ATOM 1663 N N . GLY A 1 208 ? 11.322 -29.313 -17.449 1 84.5 208 GLY A N 1
ATOM 1664 C CA . GLY A 1 208 ? 10.858 -30.669 -17.2 1 84.5 208 GLY A CA 1
ATOM 1665 C C . GLY A 1 208 ? 9.371 -30.746 -16.907 1 84.5 208 GLY A C 1
ATOM 1666 O O . GLY A 1 208 ? 8.803 -31.837 -16.835 1 84.5 208 GLY A O 1
ATOM 1667 N N . GLY A 1 209 ? 8.671 -29.673 -16.779 1 85.22 209 GLY A N 1
ATOM 1668 C CA . GLY A 1 209 ? 7.257 -29.665 -16.441 1 85.22 209 GLY A CA 1
ATOM 1669 C C . GLY A 1 209 ? 6.354 -29.519 -17.651 1 85.22 209 GLY A C 1
ATOM 1670 O O . GLY A 1 209 ? 5.141 -29.35 -17.511 1 85.22 209 GLY A O 1
ATOM 1671 N N . GLY A 1 210 ? 6.986 -29.473 -18.795 1 86.84 210 GLY A N 1
ATOM 1672 C CA . GLY A 1 210 ? 6.229 -29.406 -20.034 1 86.84 210 GLY A CA 1
ATOM 1673 C C . GLY A 1 210 ? 5.544 -28.068 -20.243 1 86.84 210 GLY A C 1
ATOM 1674 O O . GLY A 1 210 ? 4.494 -27.996 -20.885 1 86.84 210 GLY A O 1
ATOM 1675 N N . ASN A 1 211 ? 6.006 -27.034 -19.545 1 91.42 211 ASN A N 1
ATOM 1676 C CA . ASN A 1 211 ? 5.458 -25.686 -19.647 1 91.42 211 ASN A CA 1
ATOM 1677 C C . ASN A 1 211 ? 4.014 -25.629 -19.157 1 91.42 211 ASN A C 1
ATOM 1679 O O . ASN A 1 211 ? 3.188 -24.913 -19.726 1 91.42 211 ASN A O 1
ATOM 1683 N N . MET A 1 212 ? 3.763 -26.519 -18.189 1 92.22 212 MET A N 1
ATOM 1684 C CA . MET A 1 212 ? 2.419 -26.575 -17.62 1 92.22 212 MET A CA 1
ATOM 1685 C C . MET A 1 212 ? 2.4 -25.988 -16.212 1 92.22 212 MET A C 1
ATOM 1687 O O . MET A 1 212 ? 3.421 -25.984 -15.523 1 92.22 212 MET A O 1
ATOM 1691 N N . GLU A 1 213 ? 1.242 -25.464 -15.854 1 93.64 213 GLU A N 1
ATOM 1692 C CA . GLU A 1 213 ? 1.015 -24.994 -14.49 1 93.64 213 GLU A CA 1
ATOM 1693 C C . GLU A 1 213 ? -0.375 -25.387 -13.996 1 93.64 213 GLU A C 1
ATOM 1695 O O . GLU A 1 213 ? -1.279 -25.631 -14.797 1 93.64 213 GLU A O 1
ATOM 1700 N N . ALA A 1 214 ? -0.478 -25.546 -12.747 1 95.45 214 ALA A N 1
ATOM 1701 C CA . ALA A 1 214 ? -1.756 -25.816 -12.094 1 95.45 214 ALA A CA 1
ATOM 1702 C C . ALA A 1 214 ? -2.324 -24.552 -11.454 1 95.45 214 ALA A C 1
ATOM 1704 O O . ALA A 1 214 ? -1.649 -23.895 -10.657 1 95.45 214 ALA A O 1
ATOM 1705 N N . LEU A 1 215 ? -3.484 -24.146 -11.923 1 95.79 215 LEU A N 1
ATOM 1706 C CA . LEU A 1 215 ? -4.254 -23.144 -11.194 1 95.79 215 LEU A CA 1
ATOM 1707 C C . LEU A 1 215 ? -5.094 -23.794 -10.1 1 95.79 215 LEU A C 1
ATOM 1709 O O . LEU A 1 215 ? -6.001 -24.577 -10.39 1 95.79 215 LEU A O 1
ATOM 1713 N N . VAL A 1 216 ? -4.781 -23.475 -8.861 1 97.72 216 VAL A N 1
ATOM 1714 C CA . VAL A 1 216 ? -5.433 -24.116 -7.724 1 97.72 216 VAL A CA 1
ATOM 1715 C C . VAL A 1 216 ? -6.264 -23.09 -6.958 1 97.72 216 VAL A C 1
ATOM 1717 O O . VAL A 1 216 ? -5.732 -22.091 -6.468 1 97.72 216 VAL A O 1
ATOM 1720 N N . LEU A 1 217 ? -7.529 -23.284 -6.825 1 98.15 217 LEU A N 1
ATOM 1721 C CA . LEU A 1 217 ? -8.38 -22.411 -6.024 1 98.15 217 LEU A CA 1
ATOM 1722 C C . LEU A 1 217 ? -8.487 -22.922 -4.591 1 98.15 217 LEU A C 1
ATOM 1724 O O . LEU A 1 217 ? -8.934 -24.048 -4.361 1 98.15 217 LEU A O 1
ATOM 1728 N N . VAL A 1 218 ? -8.037 -22.104 -3.722 1 98.61 218 VAL A N 1
ATOM 1729 C CA . VAL A 1 218 ? -8.137 -22.406 -2.298 1 98.61 218 VAL A CA 1
ATOM 1730 C C . VAL A 1 218 ? -9.275 -21.599 -1.676 1 98.61 218 VAL A C 1
ATOM 1732 O O . VAL A 1 218 ? -9.382 -20.391 -1.901 1 98.61 218 VAL A O 1
ATOM 1735 N N . VAL A 1 219 ? -10.16 -22.206 -0.924 1 98.58 219 VAL A N 1
ATOM 1736 C CA . VAL A 1 219 ? -11.234 -21.596 -0.147 1 98.58 219 VAL A CA 1
ATOM 1737 C C . VAL A 1 219 ? -11.173 -22.091 1.297 1 98.58 219 VAL A C 1
ATOM 1739 O O . VAL A 1 219 ? -11.439 -23.264 1.569 1 98.58 219 VAL A O 1
ATOM 1742 N N . GLY A 1 220 ? -10.827 -21.169 2.173 1 97.64 220 GLY A N 1
ATOM 1743 C CA . GLY A 1 220 ? -10.565 -21.591 3.539 1 97.64 220 GLY A CA 1
ATOM 1744 C C . GLY A 1 220 ? -9.392 -22.546 3.654 1 97.64 220 GLY A C 1
ATOM 1745 O O . GLY A 1 220 ? -8.286 -22.236 3.207 1 97.64 220 GLY A O 1
ATOM 1746 N N . SER A 1 221 ? -9.622 -23.713 4.139 1 97.49 221 SER A N 1
ATOM 1747 C CA . SER A 1 221 ? -8.56 -24.696 4.329 1 97.49 221 SER A CA 1
ATOM 1748 C C . SER A 1 221 ? -8.715 -25.87 3.368 1 97.49 221 SER A C 1
ATOM 1750 O O . SER A 1 221 ? -8.243 -26.974 3.647 1 97.49 221 SER A O 1
ATOM 1752 N N . LYS A 1 222 ? -9.353 -25.58 2.225 1 98.14 222 LYS A N 1
ATOM 1753 C CA . LYS A 1 222 ? -9.591 -26.653 1.264 1 98.14 222 LYS A CA 1
ATOM 1754 C C . LYS A 1 222 ? -9.236 -26.211 -0.153 1 98.14 222 LYS A C 1
ATOM 1756 O O . LYS A 1 222 ? -9.356 -25.031 -0.489 1 98.14 222 LYS A O 1
ATOM 1761 N N . VAL A 1 223 ? -8.851 -27.187 -0.897 1 98.39 223 VAL A N 1
ATOM 1762 C CA . VAL A 1 223 ? -8.752 -26.981 -2.338 1 98.39 223 VAL A CA 1
ATOM 1763 C C . VAL A 1 223 ? -10.127 -27.15 -2.98 1 98.39 223 VAL A C 1
ATOM 1765 O O . VAL A 1 223 ? -10.704 -28.24 -2.948 1 98.39 223 VAL A O 1
ATOM 1768 N N . ALA A 1 224 ? -10.656 -26.099 -3.535 1 97.92 224 ALA A N 1
ATOM 1769 C CA . ALA A 1 224 ? -12 -26.125 -4.106 1 97.92 224 ALA A CA 1
ATOM 1770 C C . ALA A 1 224 ? -11.971 -26.6 -5.556 1 97.92 224 ALA A C 1
ATOM 1772 O O . ALA A 1 224 ? -12.974 -27.095 -6.074 1 97.92 224 ALA A O 1
ATOM 1773 N N . GLY A 1 225 ? -10.834 -26.382 -6.167 1 96.69 225 GLY A N 1
ATOM 1774 C CA . GLY A 1 225 ? -10.665 -26.792 -7.552 1 96.69 225 GLY A CA 1
ATOM 1775 C C . GLY A 1 225 ? -9.254 -26.584 -8.068 1 96.69 225 GLY A C 1
ATOM 1776 O O . GLY A 1 225 ? -8.482 -25.818 -7.488 1 96.69 225 GLY A O 1
ATOM 1777 N N . ALA A 1 226 ? -8.953 -27.342 -9.174 1 96.23 226 ALA A N 1
ATOM 1778 C CA . ALA A 1 226 ? -7.647 -27.217 -9.817 1 96.23 226 ALA A CA 1
ATOM 1779 C C . ALA A 1 226 ? -7.75 -27.46 -11.32 1 96.23 226 ALA A C 1
ATOM 1781 O O . ALA A 1 226 ? -8.551 -28.283 -11.768 1 96.23 226 ALA A O 1
ATOM 1782 N N . GLN A 1 227 ? -7.004 -26.715 -12 1 93.24 227 GLN A N 1
ATOM 1783 C CA . GLN A 1 227 ? -6.95 -26.845 -13.453 1 93.24 227 GLN A CA 1
ATOM 1784 C C . GLN A 1 227 ? -5.508 -26.833 -13.952 1 93.24 227 GLN A C 1
ATOM 1786 O O . GLN A 1 227 ? -4.688 -26.042 -13.479 1 93.24 227 GLN A O 1
ATOM 1791 N N . LEU A 1 228 ? -5.248 -27.789 -14.811 1 92.8 228 LEU A N 1
ATOM 1792 C CA . LEU A 1 228 ? -3.963 -27.796 -15.502 1 92.8 228 LEU A CA 1
ATOM 1793 C C . LEU A 1 228 ? -4.03 -26.97 -16.783 1 92.8 228 LEU A C 1
ATOM 1795 O O . LEU A 1 228 ? -4.993 -27.078 -17.546 1 92.8 228 LEU A O 1
ATOM 1799 N N . ARG A 1 229 ? -3.053 -26.126 -16.941 1 89.57 229 ARG A N 1
ATOM 1800 C CA . ARG A 1 229 ? -3.03 -25.291 -18.138 1 89.57 229 ARG A CA 1
ATOM 1801 C C . ARG A 1 229 ? -1.599 -24.98 -18.562 1 89.57 229 ARG A C 1
ATOM 1803 O O . ARG A 1 229 ? -0.65 -25.297 -17.841 1 89.57 229 ARG A O 1
ATOM 1810 N N . CYS A 1 230 ? -1.485 -24.479 -19.732 1 91.02 230 CYS A N 1
ATOM 1811 C CA . CYS A 1 230 ? -0.182 -24.021 -20.199 1 91.02 230 CYS A CA 1
ATOM 1812 C C . CYS A 1 230 ? 0.258 -22.771 -19.447 1 91.02 230 CYS A C 1
ATOM 1814 O O . CYS A 1 230 ? -0.551 -21.876 -19.195 1 91.02 230 CYS A O 1
ATOM 1816 N N . CYS A 1 231 ? 1.535 -22.734 -19.157 1 89.57 231 CYS A N 1
ATOM 1817 C CA . CYS A 1 231 ? 2.081 -21.562 -18.48 1 89.57 231 CYS A CA 1
ATOM 1818 C C . CYS A 1 231 ? 1.941 -20.317 -19.347 1 89.57 231 CYS A C 1
ATOM 1820 O O . CYS A 1 231 ? 2.228 -20.354 -20.545 1 89.57 231 CYS A O 1
ATOM 1822 N N . LYS A 1 232 ? 1.504 -19.307 -18.667 1 86.31 232 LYS A N 1
ATOM 1823 C CA . LYS A 1 232 ? 1.414 -18.025 -19.361 1 86.31 232 LYS A CA 1
ATOM 1824 C C . LYS A 1 232 ? 2.77 -17.609 -19.925 1 86.31 232 LYS A C 1
ATOM 1826 O O . LYS A 1 232 ? 3.79 -17.707 -19.24 1 86.31 232 LYS A O 1
ATOM 1831 N N . GLY A 1 233 ? 2.821 -17.155 -21.178 1 85.81 233 GLY A N 1
ATOM 1832 C CA . GLY A 1 233 ? 4.053 -16.694 -21.8 1 85.81 233 GLY A CA 1
ATOM 1833 C C . GLY A 1 233 ? 4.823 -17.803 -22.492 1 85.81 233 GLY A C 1
ATOM 1834 O O . GLY A 1 233 ? 5.783 -17.539 -23.218 1 85.81 233 GLY A O 1
ATOM 1835 N N . LEU A 1 234 ? 4.411 -19.074 -22.282 1 87.01 234 LEU A N 1
ATOM 1836 C CA . LEU A 1 234 ? 5.133 -20.205 -22.855 1 87.01 234 LEU A CA 1
ATOM 1837 C C . LEU A 1 234 ? 4.291 -20.905 -23.917 1 87.01 234 LEU A C 1
ATOM 1839 O O . LEU A 1 234 ? 4.635 -22.001 -24.365 1 87.01 234 LEU A O 1
ATOM 1843 N N . GLU A 1 235 ? 3.264 -20.277 -24.296 1 82.33 235 GLU A N 1
ATOM 1844 C CA . GLU A 1 235 ? 2.324 -20.865 -25.245 1 82.33 235 GLU A CA 1
ATOM 1845 C C . GLU A 1 235 ? 3.011 -21.199 -26.567 1 82.33 235 GLU A C 1
ATOM 1847 O O . GLU A 1 235 ? 2.721 -22.228 -27.181 1 82.33 235 GLU A O 1
ATOM 1852 N N . ALA A 1 236 ? 3.901 -20.331 -26.947 1 77.68 236 ALA A N 1
ATOM 1853 C CA . ALA A 1 236 ? 4.56 -20.496 -28.24 1 77.68 236 ALA A CA 1
ATOM 1854 C C . ALA A 1 236 ? 5.62 -21.592 -28.179 1 77.68 236 ALA A C 1
ATOM 1856 O O . ALA A 1 236 ? 6.089 -22.07 -29.215 1 77.68 236 ALA A O 1
ATOM 1857 N N . GLU A 1 237 ? 6.087 -21.91 -27.04 1 80.18 237 GLU A N 1
ATOM 1858 C CA . GLU A 1 237 ? 7.156 -22.89 -26.881 1 80.18 237 GLU A CA 1
ATOM 1859 C C . GLU A 1 237 ? 6.621 -24.315 -26.995 1 80.18 237 GLU A C 1
ATOM 1861 O O . GLU A 1 237 ? 7.395 -25.268 -27.106 1 80.18 237 GLU A O 1
ATOM 1866 N N . GLY A 1 238 ? 5.35 -24.428 -27.134 1 69.07 238 GLY A N 1
ATOM 1867 C CA . GLY A 1 238 ? 4.722 -25.728 -27.31 1 69.07 238 GLY A CA 1
ATOM 1868 C C . GLY A 1 238 ? 4.353 -26.395 -25.999 1 69.07 238 GLY A C 1
ATOM 1869 O O . GLY A 1 238 ? 5.006 -26.17 -24.977 1 69.07 238 GLY A O 1
ATOM 1870 N N . THR A 1 239 ? 3.127 -26.656 -25.784 1 63.96 239 THR A N 1
ATOM 1871 C CA . THR A 1 239 ? 2.668 -27.51 -24.695 1 63.96 239 THR A CA 1
ATOM 1872 C C . THR A 1 239 ? 2.469 -28.944 -25.179 1 63.96 239 THR A C 1
ATOM 1874 O O . THR A 1 239 ? 2.117 -29.169 -26.339 1 63.96 239 THR A O 1
ATOM 1877 N N . PRO A 1 240 ? 3.214 -29.832 -24.586 1 54.72 240 PRO A N 1
ATOM 1878 C CA . PRO A 1 240 ? 2.774 -31.135 -25.09 1 54.72 240 PRO A CA 1
ATOM 1879 C C . PRO A 1 240 ? 1.278 -31.176 -25.395 1 54.72 240 PRO A C 1
ATOM 1881 O O . PRO A 1 240 ? 0.511 -30.38 -24.848 1 54.72 240 PRO A O 1
ATOM 1884 N N . GLY A 1 241 ? 0.723 -31.823 -26.332 1 49.72 241 GLY A N 1
ATOM 1885 C CA . GLY A 1 241 ? -0.665 -31.944 -26.747 1 49.72 241 GLY A CA 1
ATOM 1886 C C . GLY A 1 241 ? -1.649 -31.597 -25.646 1 49.72 241 GLY A C 1
ATOM 1887 O O . GLY A 1 241 ? -1.839 -32.375 -24.708 1 49.72 241 GLY A O 1
ATOM 1888 N N . GLU A 1 242 ? -1.802 -30.342 -25.303 1 51.89 242 GLU A N 1
ATOM 1889 C CA . GLU A 1 242 ? -2.615 -29.62 -24.329 1 51.89 242 GLU A CA 1
ATOM 1890 C C . GLU A 1 242 ? -3.913 -30.366 -24.032 1 51.89 242 GLU A C 1
ATOM 1892 O O . GLU A 1 242 ? -4.344 -30.438 -22.879 1 51.89 242 GLU A O 1
ATOM 1897 N N . ASP A 1 243 ? -4.646 -30.56 -25.183 1 50.26 243 ASP A N 1
ATOM 1898 C CA . ASP A 1 243 ? -6.021 -31.049 -25.148 1 50.26 243 ASP A CA 1
ATOM 1899 C C . ASP A 1 243 ? -6.121 -32.349 -24.352 1 50.26 243 ASP A C 1
ATOM 1901 O O . ASP A 1 243 ? -7.098 -32.568 -23.633 1 50.26 243 ASP A O 1
ATOM 1905 N N . ASP A 1 244 ? -5.137 -33.135 -24.475 1 51.9 244 ASP A N 1
ATOM 1906 C CA . ASP A 1 244 ? -5.37 -34.512 -24.053 1 51.9 244 ASP A CA 1
ATOM 1907 C C . ASP A 1 244 ? -5.053 -34.693 -22.57 1 51.9 244 ASP A C 1
ATOM 1909 O O . ASP A 1 244 ? -5.716 -35.468 -21.878 1 51.9 244 ASP A O 1
ATOM 1913 N N . LYS A 1 245 ? -4.1 -33.952 -21.969 1 55.32 245 LYS A N 1
ATOM 1914 C CA . LYS A 1 245 ? -3.632 -34.258 -20.62 1 55.32 245 LYS A CA 1
ATOM 1915 C C . LYS A 1 245 ? -4.505 -33.579 -19.568 1 55.32 245 LYS A C 1
ATOM 1917 O O . LYS A 1 245 ? -4.511 -33.983 -18.404 1 55.32 245 LYS A O 1
ATOM 1922 N N . SER A 1 246 ? -5.245 -32.481 -19.935 1 60.98 246 SER A N 1
ATOM 1923 C CA . SER A 1 246 ? -5.958 -31.687 -18.938 1 60.98 246 SER A CA 1
ATOM 1924 C C . SER A 1 246 ? -7.273 -32.35 -18.542 1 60.98 246 SER A C 1
ATOM 1926 O O . SER A 1 246 ? -7.743 -32.183 -17.414 1 60.98 246 SER A O 1
ATOM 1928 N N . LYS A 1 247 ? -7.785 -33.158 -19.431 1 60.63 247 LYS A N 1
ATOM 1929 C CA . LYS A 1 247 ? -9.142 -33.632 -19.173 1 60.63 247 LYS A CA 1
ATOM 1930 C C . LYS A 1 247 ? -9.174 -34.586 -17.981 1 60.63 247 LYS A C 1
ATOM 1932 O O . LYS A 1 247 ? -10.112 -34.557 -17.182 1 60.63 247 LYS A O 1
ATOM 1937 N N . ASP A 1 248 ? -8.06 -35.406 -17.836 1 71.37 248 ASP A N 1
ATOM 1938 C CA . ASP A 1 248 ? -8.122 -36.384 -16.754 1 71.37 248 ASP A CA 1
ATOM 1939 C C . ASP A 1 248 ? -7.057 -36.102 -15.697 1 71.37 248 ASP A C 1
ATOM 1941 O O . ASP A 1 248 ? -6.763 -36.959 -14.861 1 71.37 248 ASP A O 1
ATOM 1945 N N . TRP A 1 249 ? -6.699 -34.894 -15.648 1 86.84 249 TRP A N 1
ATOM 1946 C CA . TRP A 1 249 ? -5.62 -34.565 -14.723 1 86.84 249 TRP A CA 1
ATOM 1947 C C . TRP A 1 249 ? -6.172 -34.205 -13.348 1 86.84 249 TRP A C 1
ATOM 1949 O O . TRP A 1 249 ? -7.215 -33.556 -13.241 1 86.84 249 TRP A O 1
ATOM 1959 N N . GLU A 1 250 ? -5.463 -34.749 -12.284 1 91.4 250 GLU A N 1
ATOM 1960 C CA . GLU A 1 250 ? -5.761 -34.369 -10.907 1 91.4 250 GLU A CA 1
ATOM 1961 C C . GLU A 1 250 ? -4.515 -33.851 -10.195 1 91.4 250 GLU A C 1
ATOM 1963 O O . GLU A 1 250 ? -3.428 -34.412 -10.346 1 91.4 250 GLU A O 1
ATOM 1968 N N . LEU A 1 251 ? -4.725 -32.882 -9.453 1 95 251 LEU A N 1
ATOM 1969 C CA . LEU A 1 251 ? -3.621 -32.339 -8.671 1 95 251 LEU A CA 1
ATOM 1970 C C . LEU A 1 251 ? -3.144 -33.346 -7.631 1 95 251 LEU A C 1
ATOM 1972 O O . LEU A 1 251 ? -3.957 -33.965 -6.941 1 95 251 LEU A O 1
ATOM 1976 N N . SER A 1 252 ? -1.882 -33.605 -7.511 1 95.87 252 SER A N 1
ATOM 1977 C CA . SER A 1 252 ? -1.313 -34.54 -6.546 1 95.87 252 SER A CA 1
ATOM 1978 C C . SER A 1 252 ? -1.514 -34.048 -5.116 1 95.87 252 SER A C 1
ATOM 1980 O O . SER A 1 252 ? -1.827 -32.877 -4.895 1 95.87 252 SER A O 1
ATOM 1982 N N . ALA A 1 253 ? -1.318 -34.91 -4.174 1 96.96 253 ALA A N 1
ATOM 1983 C CA . ALA A 1 253 ? -1.402 -34.561 -2.758 1 96.96 253 ALA A CA 1
ATOM 1984 C C . ALA A 1 253 ? -0.375 -33.492 -2.394 1 96.96 253 ALA A C 1
ATOM 1986 O O . ALA A 1 253 ? -0.665 -32.583 -1.614 1 96.96 253 ALA A O 1
ATOM 1987 N N . GLU A 1 254 ? 0.763 -33.624 -2.997 1 96.23 254 GLU A N 1
ATOM 1988 C CA . GLU A 1 254 ? 1.833 -32.665 -2.739 1 96.23 254 GLU A CA 1
ATOM 1989 C C . GLU A 1 254 ? 1.45 -31.268 -3.22 1 96.23 254 GLU A C 1
ATOM 1991 O O . GLU A 1 254 ? 1.718 -30.277 -2.538 1 96.23 254 GLU A O 1
ATOM 1996 N N . GLY A 1 255 ? 0.849 -31.226 -4.372 1 97.67 255 GLY A N 1
ATOM 1997 C CA . GLY A 1 255 ? 0.392 -29.945 -4.889 1 97.67 255 GLY A CA 1
ATOM 1998 C C . GLY A 1 255 ? -0.687 -29.307 -4.034 1 97.67 255 GLY A C 1
ATOM 1999 O O . GLY A 1 255 ? -0.669 -28.097 -3.804 1 97.67 255 GLY A O 1
ATOM 2000 N N . LYS A 1 256 ? -1.592 -30.157 -3.593 1 98.3 256 LYS A N 1
ATOM 2001 C CA . LYS A 1 256 ? -2.666 -29.668 -2.733 1 98.3 256 LYS A CA 1
ATOM 2002 C C . LYS A 1 256 ? -2.112 -29.113 -1.424 1 98.3 256 LYS A C 1
ATOM 2004 O O . LYS A 1 256 ? -2.481 -28.015 -1.004 1 98.3 256 LYS A O 1
ATOM 2009 N N . GLU A 1 257 ? -1.238 -29.834 -0.855 1 98.18 257 GLU A N 1
ATOM 2010 C CA . GLU A 1 257 ? -0.638 -29.42 0.41 1 98.18 257 GLU A CA 1
ATOM 2011 C C . GLU A 1 257 ? 0.14 -28.117 0.251 1 98.18 257 GLU A C 1
ATOM 2013 O O . GLU A 1 257 ? 0.075 -27.239 1.114 1 98.18 257 GLU A O 1
ATOM 2018 N N . LEU A 1 258 ? 0.857 -27.999 -0.834 1 98.48 258 LEU A N 1
ATOM 2019 C CA . LEU A 1 258 ? 1.64 -26.796 -1.098 1 98.48 258 LEU A CA 1
ATOM 2020 C C . LEU A 1 258 ? 0.733 -25.577 -1.23 1 98.48 258 LEU A C 1
ATOM 2022 O O . LEU A 1 258 ? 0.998 -24.534 -0.627 1 98.48 258 LEU A O 1
ATOM 2026 N N . ALA A 1 259 ? -0.35 -25.707 -1.983 1 98.73 259 ALA A N 1
ATOM 2027 C CA . ALA A 1 259 ? -1.282 -24.6 -2.181 1 98.73 259 ALA A CA 1
ATOM 2028 C C . ALA A 1 259 ? -1.908 -24.166 -0.859 1 98.73 259 ALA A C 1
ATOM 2030 O O . ALA A 1 259 ? -2.033 -22.97 -0.587 1 98.73 259 ALA A O 1
ATOM 2031 N N . LEU A 1 260 ? -2.274 -25.146 -0.057 1 98.79 260 LEU A N 1
ATOM 2032 C CA . LEU A 1 260 ? -2.884 -24.85 1.234 1 98.79 260 LEU A CA 1
ATOM 2033 C C . LEU A 1 260 ? -1.887 -24.163 2.162 1 98.79 260 LEU A C 1
ATOM 2035 O O . LEU A 1 260 ? -2.245 -23.229 2.883 1 98.79 260 LEU A O 1
ATOM 2039 N N . LYS A 1 261 ? -0.657 -24.635 2.132 1 98.6 261 LYS A N 1
ATOM 2040 C CA . LYS A 1 261 ? 0.39 -24.037 2.957 1 98.6 261 LYS A CA 1
ATOM 2041 C C . LYS A 1 261 ? 0.635 -22.583 2.565 1 98.6 261 LYS A C 1
ATOM 2043 O O . LYS A 1 261 ? 0.755 -21.713 3.43 1 98.6 261 LYS A O 1
ATOM 2048 N N . VAL A 1 262 ? 0.666 -22.308 1.315 1 98.54 262 VAL A N 1
ATOM 2049 C CA . VAL A 1 262 ? 0.874 -20.963 0.788 1 98.54 262 VAL A CA 1
ATOM 2050 C C . VAL A 1 262 ? -0.258 -20.047 1.248 1 98.54 262 VAL A C 1
ATOM 2052 O O . VAL A 1 262 ? -0.011 -18.96 1.775 1 98.54 262 VAL A O 1
ATOM 2055 N N . ALA A 1 263 ? -1.485 -20.457 1.103 1 98.5 263 ALA A N 1
ATOM 2056 C CA . ALA A 1 263 ? -2.65 -19.671 1.499 1 98.5 263 ALA A CA 1
ATOM 2057 C C . ALA A 1 263 ? -2.63 -19.377 2.997 1 98.5 263 ALA A C 1
ATOM 2059 O O . ALA A 1 263 ? -2.974 -18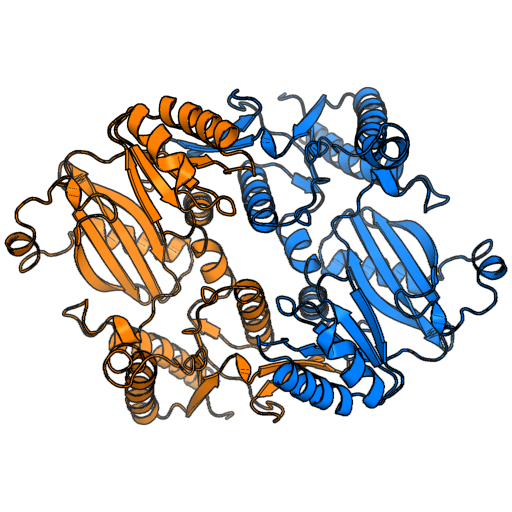.272 3.423 1 98.5 263 ALA A O 1
ATOM 2060 N N . LYS A 1 264 ? -2.185 -20.366 3.739 1 98.29 264 LYS A N 1
ATOM 2061 C CA . LYS A 1 264 ? -2.128 -20.218 5.191 1 98.29 264 LYS A CA 1
ATOM 2062 C C . LYS A 1 264 ? -1.099 -19.167 5.596 1 98.29 264 LYS A C 1
ATOM 2064 O O . LYS A 1 264 ? -1.38 -18.304 6.431 1 98.29 264 LYS A O 1
ATOM 2069 N N . ILE A 1 265 ? 0.043 -19.217 5.018 1 97.63 265 ILE A N 1
ATOM 2070 C CA . ILE A 1 265 ? 1.115 -18.283 5.348 1 97.63 265 ILE A CA 1
ATOM 2071 C C . ILE A 1 265 ? 0.679 -16.858 5.011 1 97.63 265 ILE A C 1
ATOM 2073 O O . ILE A 1 265 ? 0.918 -15.93 5.787 1 97.63 265 ILE A O 1
ATOM 2077 N N . LEU A 1 266 ? 0.001 -16.705 3.91 1 97.31 266 LEU A N 1
ATOM 2078 C CA . LEU A 1 266 ? -0.409 -15.386 3.44 1 97.31 266 LEU A CA 1
ATOM 2079 C C . LEU A 1 266 ? -1.707 -14.949 4.112 1 97.31 266 LEU A C 1
ATOM 2081 O O . LEU A 1 266 ? -2.147 -13.81 3.94 1 97.31 266 LEU A O 1
ATOM 2085 N N . GLN A 1 267 ? -2.367 -15.877 4.808 1 97.03 267 GLN A N 1
ATOM 2086 C CA . GLN A 1 267 ? -3.622 -15.622 5.508 1 97.03 267 GLN A CA 1
ATOM 2087 C C . GLN A 1 267 ? -4.708 -15.163 4.54 1 97.03 267 GLN A C 1
ATOM 2089 O O . GLN A 1 267 ? -5.39 -14.167 4.79 1 97.03 267 GLN A O 1
ATOM 2094 N N . VAL A 1 268 ? -4.795 -15.849 3.472 1 97.66 268 VAL A N 1
ATOM 2095 C CA . VAL A 1 268 ? -5.828 -15.588 2.476 1 97.66 268 VAL A CA 1
ATOM 2096 C C . VAL A 1 268 ? -6.905 -16.668 2.552 1 97.66 268 VAL A C 1
ATOM 2098 O O . VAL A 1 268 ? -6.595 -17.856 2.659 1 97.66 268 VAL A O 1
ATOM 2101 N N . ASP A 1 269 ? -8.157 -16.295 2.483 1 97.6 269 ASP A N 1
ATOM 2102 C CA . ASP A 1 26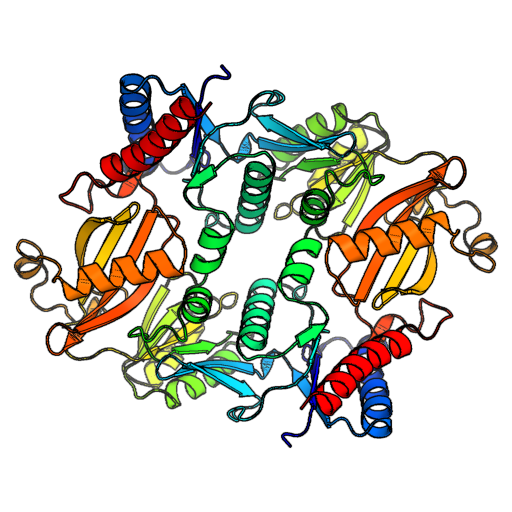9 ? -9.285 -17.217 2.586 1 97.6 269 ASP A CA 1
ATOM 2103 C C . ASP A 1 269 ? -9.668 -17.772 1.216 1 97.6 269 ASP A C 1
ATOM 2105 O O . ASP A 1 269 ? -10.074 -18.93 1.101 1 97.6 269 ASP A O 1
ATOM 2109 N N . ILE A 1 270 ? -9.664 -16.892 0.239 1 98.23 270 ILE A N 1
ATOM 2110 C CA . ILE A 1 270 ? -10.048 -17.239 -1.125 1 98.23 270 ILE A CA 1
ATOM 2111 C C . ILE A 1 270 ? -8.973 -16.764 -2.1 1 98.23 270 ILE A C 1
ATOM 2113 O O . ILE A 1 270 ? -8.778 -15.559 -2.28 1 98.23 270 ILE A O 1
ATOM 2117 N N . CYS A 1 271 ? -8.326 -17.701 -2.727 1 97.82 271 CYS A N 1
ATOM 2118 C CA . CYS A 1 271 ? -7.261 -17.274 -3.628 1 97.82 271 CYS A CA 1
ATOM 2119 C C . CYS A 1 271 ? -6.961 -18.349 -4.666 1 97.82 271 CYS A C 1
ATOM 2121 O O . CYS A 1 271 ? -7.33 -19.511 -4.487 1 97.82 271 CYS A O 1
ATOM 2123 N N . GLY A 1 272 ? -6.468 -17.918 -5.725 1 97.14 272 GLY A N 1
ATOM 2124 C CA . GLY A 1 272 ? -5.858 -18.795 -6.712 1 97.14 272 GLY A CA 1
ATOM 2125 C C . GLY A 1 272 ? -4.351 -18.894 -6.571 1 97.14 272 GLY A C 1
ATOM 2126 O O . GLY A 1 272 ? -3.651 -17.88 -6.603 1 97.14 272 GLY A O 1
ATOM 2127 N N . VAL A 1 273 ? -3.854 -20.1 -6.399 1 97.85 273 VAL A N 1
ATOM 2128 C CA . VAL A 1 273 ? -2.417 -20.351 -6.35 1 97.85 273 VAL A CA 1
ATOM 2129 C C . VAL A 1 273 ? -1.956 -20.974 -7.666 1 97.85 273 VAL A C 1
ATOM 2131 O O . VAL A 1 273 ? -2.509 -21.982 -8.11 1 97.85 273 VAL A O 1
ATOM 2134 N N . VAL A 1 274 ? -1.015 -20.364 -8.284 1 96.32 274 VAL A N 1
ATOM 2135 C CA . VAL A 1 274 ? -0.454 -20.893 -9.523 1 96.32 274 VAL A CA 1
ATOM 2136 C C . VAL A 1 274 ? 0.832 -21.66 -9.222 1 96.32 274 VAL A C 1
ATOM 2138 O O . VAL A 1 274 ? 1.78 -21.1 -8.667 1 96.32 274 VAL A O 1
ATOM 2141 N N . LEU A 1 275 ? 0.839 -22.913 -9.593 1 97.17 275 LEU A N 1
ATOM 2142 C CA . LEU A 1 275 ? 1.975 -23.803 -9.378 1 97.17 275 LEU A CA 1
ATOM 2143 C C . LEU A 1 275 ? 2.572 -24.254 -10.707 1 97.17 275 LEU A C 1
ATOM 2145 O O . LEU A 1 275 ? 1.917 -24.958 -11.479 1 97.17 275 LEU A O 1
ATOM 2149 N N . GLN A 1 276 ? 3.734 -23.877 -10.924 1 95.49 276 GLN A N 1
ATOM 2150 C CA . GLN A 1 276 ? 4.423 -24.372 -12.112 1 95.49 276 GLN A CA 1
ATOM 2151 C C . GLN A 1 276 ? 4.897 -25.809 -11.915 1 95.49 276 GLN A C 1
ATOM 2153 O O . GLN A 1 276 ? 5.466 -26.143 -10.874 1 95.49 276 GLN A O 1
ATOM 2158 N N . CYS A 1 277 ? 4.665 -26.593 -12.91 1 93.81 277 CYS A N 1
ATOM 2159 C CA . CYS A 1 277 ? 5.069 -27.993 -12.847 1 93.81 277 CYS A CA 1
ATOM 2160 C C . CYS A 1 277 ? 6.546 -28.15 -13.185 1 93.81 277 CYS A C 1
ATOM 2162 O O . CYS A 1 277 ? 7.047 -27.51 -14.111 1 93.81 277 CYS A O 1
ATOM 2164 N N . GLY A 1 278 ? 7.225 -28.929 -12.388 1 92.73 278 GLY A N 1
ATOM 2165 C CA . GLY A 1 278 ? 8.604 -29.301 -12.661 1 92.73 278 GLY A CA 1
ATOM 2166 C C . GLY A 1 278 ? 8.774 -30.776 -12.97 1 92.73 278 GLY A C 1
ATOM 2167 O O . GLY A 1 278 ? 7.809 -31.457 -13.324 1 92.73 278 GLY A O 1
ATOM 2168 N N . ASP A 1 279 ? 10.027 -31.206 -12.817 1 89.97 279 ASP A N 1
ATOM 2169 C CA . ASP A 1 279 ? 10.333 -32.614 -13.049 1 89.97 279 ASP A CA 1
ATOM 2170 C C . ASP A 1 279 ? 9.8 -33.486 -11.914 1 89.97 279 ASP A C 1
ATOM 2172 O O . ASP A 1 279 ? 9.675 -33.026 -10.777 1 89.97 279 ASP A O 1
ATOM 2176 N N . ASN A 1 280 ? 9.452 -34.692 -12.231 1 88.05 280 ASN A N 1
ATOM 2177 C CA . ASN A 1 280 ? 9.069 -35.729 -11.279 1 88.05 280 ASN A CA 1
ATOM 2178 C C . ASN A 1 280 ? 7.902 -35.282 -10.403 1 88.05 280 ASN A C 1
ATOM 2180 O O . ASN A 1 280 ? 7.886 -35.546 -9.2 1 88.05 280 ASN A O 1
ATOM 2184 N N . GLY A 1 281 ? 7.053 -34.458 -10.965 1 87.17 281 GLY A N 1
ATOM 2185 C CA . GLY A 1 281 ? 5.837 -34.089 -10.257 1 87.17 281 GLY A CA 1
ATOM 2186 C C . GLY A 1 281 ? 6.05 -32.979 -9.245 1 87.17 281 GLY A C 1
ATOM 2187 O O . GLY A 1 281 ? 5.189 -32.731 -8.398 1 87.17 281 GLY A O 1
ATOM 2188 N N . SER A 1 282 ? 7.208 -32.333 -9.332 1 93.64 282 SER A N 1
ATOM 2189 C CA . SER A 1 282 ? 7.484 -31.225 -8.423 1 93.64 282 SER A CA 1
ATOM 2190 C C . SER A 1 282 ? 6.717 -29.972 -8.83 1 93.64 282 SER A C 1
ATOM 2192 O O . SER A 1 282 ? 6.226 -29.876 -9.957 1 93.64 282 SER A O 1
ATOM 2194 N N . PHE A 1 283 ? 6.484 -29.095 -7.866 1 96.5 283 PHE A N 1
ATOM 2195 C CA . PHE A 1 283 ? 5.785 -27.837 -8.095 1 96.5 283 PHE A CA 1
ATOM 2196 C C . PHE A 1 283 ? 6.604 -26.66 -7.579 1 96.5 283 PHE A C 1
ATOM 2198 O O . PHE A 1 283 ? 7.338 -26.791 -6.597 1 96.5 283 PHE A O 1
ATOM 2205 N N . PHE A 1 284 ? 6.452 -25.537 -8.225 1 96.74 284 PHE A N 1
ATOM 2206 C CA . PHE A 1 284 ? 6.998 -24.259 -7.786 1 96.74 284 PHE A CA 1
ATOM 2207 C C . PHE A 1 284 ? 5.904 -23.201 -7.704 1 96.74 284 PHE A C 1
ATOM 2209 O O . PHE A 1 284 ? 5.084 -23.077 -8.616 1 96.74 284 PHE A O 1
ATOM 2216 N N . VAL A 1 285 ? 5.858 -22.51 -6.636 1 97.18 285 VAL A N 1
ATOM 2217 C CA . VAL A 1 285 ? 4.88 -21.436 -6.497 1 97.18 285 VAL A CA 1
ATOM 2218 C C . VAL A 1 285 ? 5.255 -20.274 -7.413 1 97.18 285 VAL A C 1
ATOM 2220 O O . VAL A 1 285 ? 6.379 -19.77 -7.359 1 97.18 285 VAL A O 1
ATOM 2223 N N . THR A 1 286 ? 4.318 -19.811 -8.208 1 94.33 286 THR A N 1
ATOM 2224 C CA . THR A 1 286 ? 4.645 -18.748 -9.152 1 94.33 286 THR A CA 1
ATOM 2225 C C . THR A 1 286 ? 3.865 -17.477 -8.827 1 94.33 286 THR A C 1
ATOM 2227 O O . THR A 1 286 ? 4.403 -16.372 -8.918 1 94.33 286 THR A O 1
ATOM 2230 N N . GLU A 1 287 ? 2.651 -17.611 -8.473 1 94.68 287 GLU A N 1
ATOM 2231 C CA . GLU A 1 287 ? 1.778 -16.465 -8.241 1 94.68 287 GLU A CA 1
ATOM 2232 C C . GLU A 1 287 ? 0.628 -16.828 -7.305 1 94.68 287 GLU A C 1
ATOM 2234 O O . GLU A 1 287 ? 0.187 -17.978 -7.273 1 94.68 287 GLU A O 1
ATOM 2239 N N . VAL A 1 288 ? 0.245 -15.912 -6.567 1 96.6 288 VAL A N 1
ATOM 2240 C CA . VAL A 1 288 ? -0.969 -16.034 -5.766 1 96.6 288 VAL A CA 1
ATOM 2241 C C . VAL A 1 288 ? -1.908 -14.869 -6.07 1 96.6 288 VAL A C 1
ATOM 2243 O O . VAL A 1 288 ? -1.532 -13.704 -5.92 1 96.6 288 VAL A O 1
ATOM 2246 N N . ASN A 1 289 ? -3.072 -15.177 -6.491 1 94.04 289 ASN A N 1
ATOM 2247 C CA . ASN A 1 289 ? -4.098 -14.173 -6.754 1 94.04 289 ASN A CA 1
ATOM 2248 C C . ASN A 1 289 ? -5.16 -14.157 -5.658 1 94.04 289 ASN A C 1
ATOM 2250 O O . ASN A 1 289 ? -6.033 -15.025 -5.621 1 94.04 289 ASN A O 1
ATOM 2254 N N . ALA A 1 290 ? -5.129 -13.144 -4.856 1 95.08 290 ALA A N 1
ATOM 2255 C CA . ALA A 1 290 ? -6.066 -13.029 -3.741 1 95.08 290 ALA A CA 1
ATOM 2256 C C . ALA A 1 290 ? -7.343 -12.312 -4.169 1 95.08 290 ALA A C 1
ATOM 2258 O O . ALA A 1 290 ? -8.261 -12.133 -3.365 1 95.08 290 ALA A O 1
ATOM 2259 N N . SER A 1 291 ? -7.446 -11.915 -5.425 1 90.64 291 SER A N 1
ATOM 2260 C CA . SER A 1 291 ? -8.611 -11.189 -5.919 1 90.64 291 SER A CA 1
ATOM 2261 C C . SER A 1 291 ? -9.206 -11.869 -7.148 1 90.64 291 SER A C 1
ATOM 2263 O O . SER A 1 291 ? -9.501 -11.209 -8.147 1 90.64 291 SER A O 1
ATOM 2265 N N . MET A 1 292 ? -9.433 -13.038 -7.007 1 89.67 292 MET A N 1
ATOM 2266 C CA . MET A 1 292 ? -10.026 -13.756 -8.132 1 89.67 292 MET A CA 1
ATOM 2267 C C . MET A 1 292 ? -11.436 -13.25 -8.418 1 89.67 292 MET A C 1
ATOM 2269 O O . MET A 1 292 ? -12.219 -13.025 -7.493 1 89.67 292 MET A O 1
ATOM 2273 N N . GLU A 1 293 ? -11.68 -13.039 -9.633 1 89.55 293 GLU A N 1
ATOM 2274 C CA . GLU A 1 293 ? -13.05 -12.714 -10.018 1 89.55 293 GLU A CA 1
ATOM 2275 C C . GLU A 1 293 ? -13.936 -13.957 -10.008 1 89.55 293 GLU A C 1
ATOM 2277 O O . GLU A 1 293 ? -14.021 -14.673 -11.008 1 89.55 293 GLU A O 1
ATOM 2282 N N . LEU A 1 294 ? -14.677 -14.096 -9.046 1 92.83 294 LEU A N 1
ATOM 2283 C CA . LEU A 1 294 ? -15.425 -15.327 -8.817 1 92.83 294 LEU A CA 1
ATOM 2284 C C . LEU A 1 294 ? -16.42 -15.576 -9.946 1 92.83 294 LEU A C 1
ATOM 2286 O O . LEU A 1 294 ? -16.6 -16.716 -10.381 1 92.83 294 LEU A O 1
ATOM 2290 N N . GLY A 1 295 ? -17.046 -14.553 -10.455 1 88.35 295 GLY A N 1
ATOM 2291 C CA . GLY A 1 295 ? -18.045 -14.711 -11.5 1 88.35 295 GLY A CA 1
ATOM 2292 C C . GLY A 1 295 ? -17.488 -15.325 -12.77 1 88.35 295 GLY A C 1
ATOM 2293 O O . GLY A 1 295 ? -18.239 -15.858 -13.59 1 88.35 295 GLY A O 1
ATOM 2294 N N . ALA A 1 296 ? -16.222 -15.251 -12.938 1 88.19 296 ALA A N 1
ATOM 2295 C CA . ALA A 1 296 ? -15.584 -15.727 -14.163 1 88.19 296 ALA A CA 1
ATOM 2296 C C . ALA A 1 296 ? -15.05 -17.146 -13.987 1 88.19 296 ALA A C 1
ATOM 2298 O O . ALA A 1 296 ? -14.574 -17.76 -14.945 1 88.19 296 ALA A O 1
ATOM 2299 N N . LEU A 1 297 ? -15.172 -17.72 -12.84 1 91.9 297 LEU A N 1
ATOM 2300 C CA . LEU A 1 297 ? -14.47 -18.966 -12.552 1 91.9 297 LEU A CA 1
ATOM 2301 C C . LEU A 1 297 ? -15.319 -20.171 -12.944 1 91.9 297 LEU A C 1
ATOM 2303 O O . LEU A 1 297 ? -14.808 -21.288 -13.052 1 91.9 297 LEU A O 1
ATOM 2307 N N . GLY A 1 298 ? -16.581 -19.98 -13.125 1 84.8 298 GLY A N 1
ATOM 2308 C CA . GLY A 1 298 ? -17.484 -21.079 -13.429 1 84.8 298 GLY A CA 1
ATOM 2309 C C . GLY A 1 298 ? -17.094 -21.842 -14.681 1 84.8 298 GLY A C 1
ATOM 2310 O O . GLY A 1 298 ? -17.311 -23.052 -14.769 1 84.8 298 GLY A O 1
ATOM 2311 N N . ASP A 1 299 ? -16.521 -21.176 -15.575 1 83.74 299 ASP A N 1
ATOM 2312 C CA . ASP A 1 299 ? -16.179 -21.815 -16.842 1 83.74 299 ASP A CA 1
ATOM 2313 C C . ASP A 1 299 ? -14.766 -22.393 -16.802 1 83.74 299 ASP A C 1
ATOM 2315 O O . ASP A 1 299 ? -14.351 -23.097 -17.725 1 83.74 299 ASP A O 1
ATOM 2319 N N . ILE A 1 300 ? -14.087 -22.132 -15.811 1 87.24 300 ILE A N 1
ATOM 2320 C CA . ILE A 1 300 ? -12.685 -22.523 -15.713 1 87.24 300 ILE A CA 1
ATOM 2321 C C . ILE A 1 300 ? -12.569 -23.846 -14.959 1 87.24 300 ILE A C 1
ATOM 2323 O O . ILE A 1 300 ? -11.816 -24.735 -15.365 1 87.24 300 ILE A O 1
ATOM 2327 N N . PHE A 1 301 ? -13.363 -24.029 -13.956 1 90.93 301 PHE A N 1
ATOM 2328 C CA . PHE A 1 301 ? -13.267 -25.204 -13.098 1 90.93 301 PHE A CA 1
ATOM 2329 C C . PHE A 1 301 ? -14.456 -26.132 -13.315 1 90.93 301 PHE A C 1
ATOM 2331 O O . PHE A 1 301 ? -15.569 -25.672 -13.577 1 90.93 301 PHE A O 1
ATOM 2338 N N . LYS A 1 302 ? -14.219 -27.409 -13.165 1 88.92 302 LYS A N 1
ATOM 2339 C CA . LYS A 1 302 ? -15.302 -28.388 -13.183 1 88.92 302 LYS A CA 1
ATOM 2340 C C 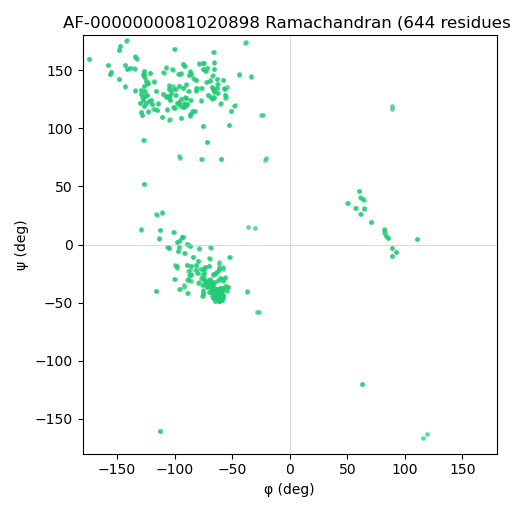. LYS A 1 302 ? -16.091 -28.358 -11.877 1 88.92 302 LYS A C 1
ATOM 2342 O O . LYS A 1 302 ? -17.299 -28.606 -11.87 1 88.92 302 LYS A O 1
ATOM 2347 N N . GLU A 1 303 ? -15.447 -28.016 -10.834 1 92.2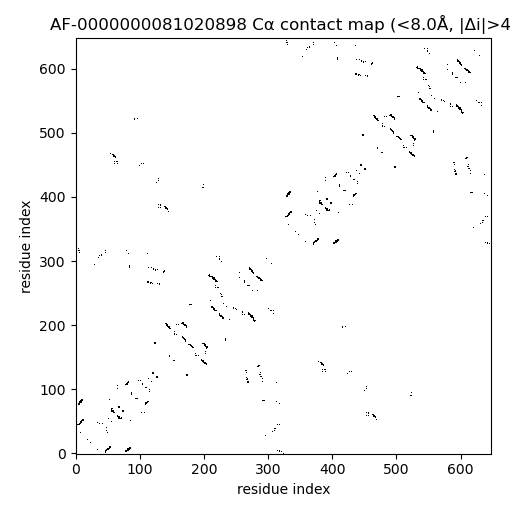8 303 GLU A N 1
ATOM 2348 C CA . GLU A 1 303 ? -16.056 -27.93 -9.51 1 92.28 303 GLU A CA 1
ATOM 2349 C C . GLU A 1 303 ? -16.863 -26.643 -9.357 1 92.28 303 GLU A C 1
ATOM 2351 O O . GLU A 1 303 ? -16.63 -25.669 -10.075 1 92.28 303 GLU A O 1
ATOM 2356 N N . ASP A 1 304 ? -17.824 -26.608 -8.481 1 94.38 304 ASP A N 1
ATOM 2357 C CA . ASP A 1 304 ? -18.549 -25.39 -8.132 1 94.38 304 ASP A CA 1
ATOM 2358 C C . ASP A 1 304 ? -17.723 -24.508 -7.198 1 94.38 304 ASP A C 1
ATOM 2360 O O . ASP A 1 304 ? -18.068 -24.341 -6.027 1 94.38 304 ASP A O 1
ATOM 2364 N N . VAL A 1 305 ? -16.751 -23.902 -7.774 1 96.25 305 VAL A N 1
ATOM 2365 C CA . VAL A 1 305 ? -15.801 -23.15 -6.962 1 96.25 305 VAL A CA 1
ATOM 2366 C C . VAL A 1 305 ? -16.451 -21.861 -6.466 1 96.25 305 VAL A C 1
ATOM 2368 O O . VAL A 1 305 ? -16.142 -21.382 -5.372 1 96.25 305 VAL A O 1
ATOM 2371 N N . VAL A 1 306 ? -17.36 -21.286 -7.246 1 96.07 306 VAL A N 1
ATOM 2372 C CA . VAL A 1 306 ? -18.044 -20.063 -6.839 1 96.07 306 VAL A CA 1
ATOM 2373 C C . VAL A 1 306 ? -18.948 -20.35 -5.642 1 96.07 306 VAL A C 1
ATOM 2375 O O . VAL A 1 306 ? -18.951 -19.598 -4.664 1 96.07 306 VAL A O 1
ATOM 2378 N N . GLY A 1 307 ? -19.652 -21.456 -5.74 1 96.33 307 GLY A N 1
ATOM 2379 C CA . GLY A 1 307 ? -20.473 -21.879 -4.616 1 96.33 307 GLY A CA 1
ATOM 2380 C C . GLY A 1 307 ? -19.672 -22.124 -3.351 1 96.33 307 GLY A C 1
ATOM 2381 O O . GLY A 1 307 ? -20.081 -21.715 -2.262 1 96.33 307 GLY A O 1
ATOM 2382 N N . ALA A 1 308 ? -18.541 -22.744 -3.523 1 97.32 308 ALA A N 1
ATOM 2383 C CA . ALA A 1 308 ? -17.678 -23.021 -2.378 1 97.32 308 ALA A CA 1
ATOM 2384 C C . ALA A 1 308 ? -17.237 -21.729 -1.698 1 97.32 308 ALA A C 1
ATOM 2386 O O . ALA A 1 308 ? -17.215 -21.643 -0.468 1 97.32 308 ALA A O 1
ATOM 2387 N N . ALA A 1 309 ? -16.905 -20.735 -2.466 1 97.74 309 ALA A N 1
ATOM 2388 C CA . ALA A 1 309 ? -16.478 -19.445 -1.931 1 97.74 309 ALA A CA 1
ATOM 2389 C C . ALA A 1 309 ? -17.614 -18.763 -1.172 1 97.74 309 ALA A C 1
ATOM 2391 O O . ALA A 1 309 ? -17.423 -18.291 -0.049 1 97.74 309 ALA A O 1
ATOM 2392 N N . LEU A 1 310 ? -18.774 -18.767 -1.763 1 97.78 310 LEU A N 1
ATOM 2393 C CA . LEU A 1 310 ? -19.929 -18.14 -1.13 1 97.78 310 LEU A CA 1
ATOM 2394 C C . LEU A 1 310 ? -20.303 -18.865 0.158 1 97.78 310 LEU A C 1
ATOM 2396 O O . LEU A 1 310 ? -20.575 -18.227 1.178 1 97.78 310 LEU A O 1
ATOM 2400 N N . ASP A 1 311 ? -20.266 -20.142 0.097 1 97.96 311 ASP A N 1
ATOM 2401 C CA . ASP A 1 311 ? -20.601 -20.929 1.28 1 97.96 311 ASP A CA 1
ATOM 2402 C C . ASP A 1 311 ? -19.611 -20.665 2.413 1 97.96 311 ASP A C 1
ATOM 2404 O O . ASP A 1 311 ? -19.993 -20.641 3.585 1 97.96 311 ASP A O 1
ATOM 2408 N N . HIS A 1 312 ? -18.409 -20.516 2.084 1 98.35 312 HIS A N 1
ATOM 2409 C CA . HIS A 1 312 ? -17.383 -20.236 3.081 1 98.35 312 HIS A CA 1
ATOM 2410 C C . HIS A 1 312 ? -17.664 -18.925 3.808 1 98.35 312 HIS A C 1
ATOM 2412 O O . HIS A 1 312 ? -17.596 -18.865 5.038 1 98.35 312 HIS A O 1
ATOM 2418 N N . VAL A 1 313 ? -18.005 -17.907 3.084 1 98.19 313 VAL A N 1
ATOM 2419 C CA . VAL A 1 313 ? -18.299 -16.598 3.658 1 98.19 313 VAL A CA 1
ATOM 2420 C C . VAL A 1 313 ? -19.563 -16.68 4.511 1 98.19 313 VAL A C 1
ATOM 2422 O O . VAL A 1 313 ? -19.602 -16.156 5.626 1 98.19 313 VAL A O 1
ATOM 2425 N N . LEU A 1 314 ? -20.572 -17.364 4.001 1 97.96 314 LEU A N 1
ATOM 2426 C CA . LEU A 1 314 ? -21.842 -17.477 4.708 1 97.96 314 LEU A CA 1
ATOM 2427 C C . LEU A 1 314 ? -21.682 -18.294 5.986 1 97.96 314 LEU A C 1
ATOM 2429 O O . LEU A 1 314 ? -22.339 -18.016 6.992 1 97.96 314 LEU A O 1
ATOM 2433 N N . ALA A 1 315 ? -20.811 -19.294 5.916 1 97.28 315 ALA A N 1
ATOM 2434 C CA . ALA A 1 315 ? -20.539 -20.072 7.121 1 97.28 315 ALA A CA 1
ATOM 2435 C C . ALA A 1 315 ? -19.961 -19.191 8.224 1 97.28 315 ALA A C 1
ATOM 2437 O O . ALA A 1 315 ? -20.298 -19.355 9.399 1 97.28 315 ALA A O 1
ATOM 2438 N N . TYR A 1 316 ? -19.123 -18.297 7.865 1 97.2 316 TYR A N 1
ATOM 2439 C CA . TYR A 1 316 ? -18.58 -17.354 8.837 1 97.2 316 TYR A CA 1
ATOM 2440 C C . TYR A 1 316 ? -19.687 -16.504 9.448 1 97.2 316 TYR A C 1
ATOM 2442 O O . TYR A 1 316 ? -19.756 -16.348 10.67 1 97.2 316 TYR A O 1
ATOM 2450 N N . ILE A 1 317 ? -20.54 -15.958 8.582 1 97.2 317 ILE A N 1
ATOM 2451 C CA . ILE A 1 317 ? -21.612 -15.088 9.053 1 97.2 317 ILE A CA 1
ATOM 2452 C C . ILE A 1 317 ? -22.51 -15.854 10.022 1 97.2 317 ILE A C 1
ATOM 2454 O O . ILE A 1 317 ? -22.883 -15.334 11.076 1 97.2 317 ILE A O 1
ATOM 2458 N N . ASN A 1 318 ? -22.759 -17.063 9.703 1 95.09 318 ASN A N 1
ATOM 2459 C CA . ASN A 1 318 ? -23.627 -17.886 10.538 1 95.09 318 ASN A CA 1
ATOM 2460 C C . ASN A 1 318 ? -22.969 -18.219 11.874 1 95.09 318 ASN A C 1
ATOM 2462 O O . ASN A 1 318 ? -23.651 -18.352 12.891 1 95.09 318 ASN A O 1
ATOM 2466 N N . SER A 1 319 ? -21.71 -18.348 11.848 1 93.79 319 SER A N 1
ATOM 2467 C CA . SER A 1 319 ? -20.996 -18.628 13.09 1 93.79 319 SER A CA 1
ATOM 2468 C C . SER A 1 319 ? -21.029 -17.427 14.029 1 93.79 319 SER A C 1
ATOM 2470 O O . SER A 1 319 ? -20.911 -17.581 15.246 1 93.79 319 SER A O 1
ATOM 2472 N N . GLN A 1 320 ? -21.09 -16.24 13.471 1 89.49 320 GLN A N 1
ATOM 2473 C CA . GLN A 1 320 ? -21.166 -15.023 14.273 1 89.49 320 GLN A CA 1
ATOM 2474 C C . GLN A 1 320 ? -22.559 -14.842 14.867 1 89.49 320 GLN A C 1
ATOM 2476 O O . GLN A 1 320 ? -22.718 -14.194 15.904 1 89.49 320 GLN A O 1
ATOM 2481 N N . LYS A 1 321 ? -23.559 -15.347 14.199 1 77.33 321 LYS A N 1
ATOM 2482 C CA . LYS A 1 321 ? -24.931 -15.312 14.697 1 77.33 321 LYS A CA 1
ATOM 2483 C C . LYS A 1 321 ? -25.074 -16.138 15.972 1 77.33 321 LYS A C 1
ATOM 2485 O O . LYS A 1 321 ? -25.768 -15.732 16.907 1 77.33 321 LYS A O 1
ATOM 2490 N N . SER A 1 322 ? -24.43 -17.225 15.975 1 71.36 322 SER A N 1
ATOM 2491 C CA . SER A 1 322 ? -24.56 -18.147 17.098 1 71.36 322 SER A CA 1
ATOM 2492 C C . SER A 1 322 ? -23.768 -17.662 18.307 1 71.36 322 SER A C 1
ATOM 2494 O O . SER A 1 322 ? -24.114 -17.973 19.449 1 71.36 322 SER A O 1
ATOM 2496 N N . ALA A 1 323 ? -22.798 -16.938 18.122 1 62.27 323 ALA A N 1
ATOM 2497 C CA . ALA A 1 323 ? -21.975 -16.457 19.229 1 62.27 323 ALA A CA 1
ATOM 2498 C C . ALA A 1 323 ? -22.604 -15.235 19.89 1 62.27 323 ALA A C 1
ATOM 2500 O O . ALA A 1 323 ? -22.371 -14.972 21.072 1 62.27 323 ALA A O 1
ATOM 2501 N N . ALA A 1 324 ? -23.372 -14.55 19.336 1 53.76 324 ALA A N 1
ATOM 2502 C CA . ALA A 1 324 ? -24.018 -13.39 19.946 1 53.76 324 ALA A CA 1
ATOM 2503 C C . ALA A 1 324 ? -25.262 -13.802 20.727 1 53.76 324 ALA A C 1
ATOM 2505 O O . ALA A 1 324 ? -26.058 -14.617 20.253 1 53.76 324 ALA A O 1
ATOM 2506 N N . MET B 1 1 ? 32.588 -8.393 15.99 1 43.53 1 MET B N 1
ATOM 2507 C CA . MET B 1 1 ? 31.176 -8.029 16.062 1 43.53 1 MET B CA 1
ATOM 2508 C C . MET B 1 1 ? 30.734 -7.313 14.789 1 43.53 1 MET B C 1
ATOM 2510 O O . MET B 1 1 ? 31.498 -6.539 14.21 1 43.53 1 MET B O 1
ATOM 2514 N N . ALA B 1 2 ? 29.852 -7.756 13.978 1 58.16 2 ALA B N 1
ATOM 2515 C CA . ALA B 1 2 ? 29.542 -7.149 12.686 1 58.16 2 ALA B CA 1
ATOM 2516 C C . ALA B 1 2 ? 29.34 -5.643 12.822 1 58.16 2 ALA B C 1
ATOM 2518 O O . ALA B 1 2 ? 28.72 -5.177 13.781 1 58.16 2 ALA B O 1
ATOM 2519 N N . GLU B 1 3 ? 30.135 -4.881 12.158 1 75.62 3 GLU B N 1
ATOM 2520 C CA . GLU B 1 3 ? 30.107 -3.422 12.219 1 75.62 3 GLU B CA 1
ATOM 2521 C C . GLU B 1 3 ? 28.699 -2.886 11.977 1 75.62 3 GLU B C 1
ATOM 2523 O O . GLU B 1 3 ? 28.025 -3.301 11.031 1 75.62 3 GLU B O 1
ATOM 2528 N N . LYS B 1 4 ? 28.128 -2.247 13.034 1 88.17 4 LYS B N 1
ATOM 2529 C CA . LYS B 1 4 ? 26.814 -1.625 12.899 1 88.17 4 LYS B CA 1
ATOM 2530 C C . LYS B 1 4 ? 26.858 -0.453 11.923 1 88.17 4 LYS B C 1
ATOM 2532 O O . LYS B 1 4 ? 27.789 0.355 11.956 1 88.17 4 LYS B O 1
ATOM 2537 N N . THR B 1 5 ? 26.006 -0.525 11.01 1 95.06 5 THR B N 1
ATOM 2538 C CA . THR B 1 5 ? 26.078 0.425 9.905 1 95.06 5 THR B CA 1
ATOM 2539 C C . THR B 1 5 ? 24.74 1.132 9.71 1 95.06 5 THR B C 1
ATOM 2541 O O . THR B 1 5 ? 23.691 0.595 10.072 1 95.06 5 THR B O 1
ATOM 2544 N N . LEU B 1 6 ? 24.861 2.402 9.288 1 97.91 6 LEU B N 1
ATOM 2545 C CA . LEU B 1 6 ? 23.729 3.217 8.861 1 97.91 6 LEU B CA 1
ATOM 2546 C C . LEU B 1 6 ? 23.699 3.353 7.342 1 97.91 6 LEU B C 1
ATOM 2548 O O . LEU B 1 6 ? 24.711 3.695 6.725 1 97.91 6 LEU B O 1
ATOM 2552 N N . TRP B 1 7 ? 22.562 3.023 6.759 1 97.83 7 TRP B N 1
ATOM 2553 C CA . TRP B 1 7 ? 22.351 3.362 5.356 1 97.83 7 TRP B CA 1
ATOM 2554 C C . TRP B 1 7 ? 21.506 4.624 5.221 1 97.83 7 TRP B C 1
ATOM 2556 O O . TRP B 1 7 ? 20.487 4.772 5.9 1 97.83 7 TRP B O 1
ATOM 2566 N N . LEU B 1 8 ? 22.011 5.505 4.46 1 97.03 8 LEU B N 1
ATOM 2567 C CA . LEU B 1 8 ? 21.21 6.625 3.977 1 97.03 8 LEU B CA 1
ATOM 2568 C C . LEU B 1 8 ? 20.616 6.317 2.606 1 97.03 8 LEU B C 1
ATOM 2570 O O . LEU B 1 8 ? 21.343 6.239 1.613 1 97.03 8 LEU B O 1
ATOM 2574 N N . LEU B 1 9 ? 19.359 6.105 2.548 1 95.32 9 LEU B N 1
ATOM 2575 C CA . LEU B 1 9 ? 18.677 5.723 1.317 1 95.32 9 LEU B CA 1
ATOM 2576 C C . LEU B 1 9 ? 18.161 6.952 0.577 1 95.32 9 LEU B C 1
ATOM 2578 O O . LEU B 1 9 ? 17.307 7.679 1.092 1 95.32 9 LEU B O 1
ATOM 2582 N N . LEU B 1 10 ? 18.6 7.143 -0.653 1 92.21 10 LEU B N 1
ATOM 2583 C CA . LEU B 1 10 ? 18.305 8.353 -1.413 1 92.21 10 LEU B CA 1
ATOM 2584 C C . LEU B 1 10 ? 17.869 8.011 -2.834 1 92.21 10 LEU B C 1
ATOM 2586 O O . LEU B 1 10 ? 18.021 6.87 -3.276 1 92.21 10 LEU B O 1
ATOM 2590 N N . ASN B 1 11 ? 17.213 8.984 -3.51 1 86.77 11 ASN B N 1
ATOM 2591 C CA . ASN B 1 11 ? 17.065 8.953 -4.962 1 86.77 11 ASN B CA 1
ATOM 2592 C C . ASN B 1 11 ? 18.26 9.593 -5.661 1 86.77 11 ASN B C 1
ATOM 2594 O O . ASN B 1 11 ? 18.846 10.548 -5.149 1 86.77 11 ASN B O 1
ATOM 2598 N N . ARG B 1 12 ? 18.525 9.067 -6.837 1 80.31 12 ARG B N 1
ATOM 2599 C CA . ARG B 1 12 ? 19.567 9.738 -7.607 1 80.31 12 ARG B CA 1
ATOM 2600 C C . ARG B 1 12 ? 19.112 11.123 -8.054 1 80.31 12 ARG B C 1
ATOM 2602 O O . ARG B 1 12 ? 17.966 11.301 -8.472 1 80.31 12 ARG B O 1
ATOM 2609 N N . PRO B 1 13 ? 19.984 11.995 -7.898 1 72.91 13 PRO B N 1
ATOM 2610 C CA . PRO B 1 13 ? 19.613 13.329 -8.378 1 72.91 13 PRO B CA 1
ATOM 2611 C C . PRO B 1 13 ? 19.305 13.353 -9.873 1 72.91 13 PRO B C 1
ATOM 2613 O O . PRO B 1 13 ? 19.964 12.663 -10.655 1 72.91 13 PRO B O 1
ATOM 2616 N N . LYS B 1 14 ? 18.029 13.772 -10.352 1 63.76 14 LYS B N 1
ATOM 2617 C CA . LYS B 1 14 ? 17.692 13.877 -11.769 1 63.76 14 LYS B CA 1
ATOM 2618 C C . LYS B 1 14 ? 18.675 14.784 -12.503 1 63.76 14 LYS B C 1
ATOM 2620 O O . LYS B 1 14 ? 19.084 15.821 -11.976 1 63.76 14 LYS B O 1
ATOM 2625 N N . LYS B 1 15 ? 19.236 14.188 -13.617 1 53.11 15 LYS B N 1
ATOM 2626 C CA . LYS B 1 15 ? 20.017 15.078 -14.472 1 53.11 15 LYS B CA 1
ATOM 2627 C C . LYS B 1 15 ? 19.157 16.218 -15.01 1 53.11 15 LYS B C 1
ATOM 2629 O O . LYS B 1 15 ? 18.148 15.98 -15.676 1 53.11 15 LYS B O 1
ATOM 2634 N N . THR B 1 16 ? 18.802 17.163 -14.272 1 45.27 16 THR B N 1
ATOM 2635 C CA . THR B 1 16 ? 18.024 18.278 -14.8 1 45.27 16 THR B CA 1
ATOM 2636 C C . THR B 1 16 ? 18.711 18.887 -16.019 1 45.27 16 THR B C 1
ATOM 2638 O O . THR B 1 16 ? 19.92 19.125 -16.003 1 45.27 16 THR B O 1
ATOM 2641 N N . THR B 1 17 ? 18.148 18.536 -17.211 1 42.49 17 THR B N 1
ATOM 2642 C CA . THR B 1 17 ? 18.519 19.328 -18.379 1 42.49 17 THR B CA 1
ATOM 2643 C C . THR B 1 17 ? 18.306 20.815 -18.114 1 42.49 17 THR B C 1
ATOM 2645 O O . THR B 1 17 ? 18.457 21.64 -19.018 1 42.49 17 THR B O 1
ATOM 2648 N N . LYS B 1 18 ? 17.684 21.261 -17.083 1 44.28 18 LYS B N 1
ATOM 2649 C CA . LYS B 1 18 ? 17.491 22.707 -17.033 1 44.28 18 LYS B CA 1
ATOM 2650 C C . LYS B 1 18 ? 18.824 23.435 -16.886 1 44.28 18 LYS B C 1
ATOM 2652 O O . LYS B 1 18 ? 19.784 22.88 -16.347 1 44.28 18 LYS B O 1
ATOM 2657 N N . PRO B 1 19 ? 18.908 24.667 -17.536 1 40.86 19 PRO B N 1
ATOM 2658 C CA . PRO B 1 19 ? 20.101 25.516 -17.534 1 40.86 19 PRO B CA 1
ATOM 2659 C C . PRO B 1 19 ? 20.739 25.634 -16.151 1 40.86 19 PRO B C 1
ATOM 2661 O O . PRO B 1 19 ? 20.044 25.535 -15.136 1 40.86 19 PRO B O 1
ATOM 2664 N N . ALA B 1 20 ? 22.123 25.76 -15.92 1 42.09 20 ALA B N 1
ATOM 2665 C CA . ALA B 1 20 ? 23.081 25.865 -14.822 1 42.09 20 ALA B CA 1
ATOM 2666 C C . ALA B 1 20 ? 22.518 26.707 -13.681 1 42.09 20 ALA B C 1
ATOM 2668 O O . ALA B 1 20 ? 22.763 26.417 -12.507 1 42.09 20 ALA B O 1
ATOM 2669 N N . GLU B 1 21 ? 21.893 27.706 -13.869 1 40.13 21 GLU B N 1
ATOM 2670 C CA . GLU B 1 21 ? 21.528 28.761 -12.928 1 40.13 21 GLU B CA 1
ATOM 2671 C C . GLU B 1 21 ? 20.383 28.319 -12.02 1 40.13 21 GLU B C 1
ATOM 2673 O O . GLU B 1 21 ? 20.32 28.716 -10.854 1 40.13 21 GLU B O 1
ATOM 2678 N N . GLU B 1 22 ? 19.364 27.723 -12.394 1 39.62 22 GLU B N 1
ATOM 2679 C CA . GLU B 1 22 ? 18.19 27.333 -11.62 1 39.62 22 GLU B CA 1
ATOM 2680 C C . GLU B 1 22 ? 18.4 25.982 -10.942 1 39.62 22 GLU B C 1
ATOM 2682 O O . GLU B 1 22 ? 17.63 25.599 -10.059 1 39.62 22 GLU B O 1
ATOM 2687 N N . ALA B 1 23 ? 19.182 25.171 -11.426 1 42.91 23 ALA B N 1
ATOM 2688 C CA . ALA B 1 23 ? 19.501 23.852 -10.885 1 42.91 23 ALA B CA 1
ATOM 2689 C C . ALA B 1 23 ? 20.304 23.969 -9.592 1 42.91 23 ALA B C 1
ATOM 2691 O O . ALA B 1 23 ? 20.567 22.967 -8.924 1 42.91 23 ALA B O 1
ATOM 2692 N N . LYS B 1 24 ? 20.8 24.992 -9.219 1 43.4 24 LYS B N 1
ATOM 2693 C CA . LYS B 1 24 ? 21.807 25.193 -8.181 1 43.4 24 LYS B CA 1
ATOM 2694 C C . LYS B 1 24 ? 21.206 25.011 -6.79 1 43.4 24 LYS B C 1
ATOM 2696 O O . LYS B 1 24 ? 21.92 24.694 -5.836 1 43.4 24 LYS B O 1
ATOM 2701 N N . ASN B 1 25 ? 19.902 25.308 -6.478 1 44.53 25 ASN B N 1
ATOM 2702 C CA . ASN B 1 25 ? 19.479 25.372 -5.084 1 44.53 25 ASN B CA 1
ATOM 2703 C C . ASN B 1 25 ? 18.953 24.026 -4.595 1 44.53 25 ASN B C 1
ATOM 2705 O O . ASN B 1 25 ? 19.166 23.654 -3.44 1 44.53 25 ASN B O 1
ATOM 2709 N N . GLY B 1 26 ? 18.254 23.138 -5.385 1 50.41 26 GLY B N 1
ATOM 2710 C CA . GLY B 1 26 ? 17.598 21.903 -4.983 1 50.41 26 GLY B CA 1
ATOM 2711 C C . GLY B 1 26 ? 18.521 20.7 -5.014 1 50.41 26 GLY B C 1
ATOM 2712 O O . GLY B 1 26 ? 18.352 19.76 -4.234 1 50.41 26 GLY B O 1
ATOM 2713 N N . ASP B 1 27 ? 19.504 20.652 -5.882 1 53.91 27 ASP B N 1
ATOM 2714 C CA . ASP B 1 27 ? 20.433 19.557 -6.139 1 53.91 27 ASP B CA 1
ATOM 2715 C C . ASP B 1 27 ? 21.39 19.361 -4.965 1 53.91 27 ASP B C 1
ATOM 2717 O O . ASP B 1 27 ? 22.007 18.302 -4.83 1 53.91 27 ASP B O 1
ATOM 2721 N N . ASP B 1 28 ? 21.174 20.285 -3.997 1 70.92 28 ASP B N 1
ATOM 2722 C CA . ASP B 1 28 ? 22.168 20.302 -2.927 1 70.92 28 ASP B CA 1
ATOM 2723 C C . ASP B 1 28 ? 21.603 19.698 -1.644 1 70.92 28 ASP B C 1
ATOM 2725 O O . ASP B 1 28 ? 22.352 19.388 -0.715 1 70.92 28 ASP B O 1
ATOM 2729 N N . ILE B 1 29 ? 20.337 19.302 -1.642 1 77.49 29 ILE B N 1
ATOM 2730 C CA . ILE B 1 29 ? 19.692 18.898 -0.397 1 77.49 29 ILE B CA 1
ATOM 2731 C C . ILE B 1 29 ? 20.181 17.511 0.012 1 77.49 29 ILE B C 1
ATOM 2733 O O . ILE B 1 29 ? 20.615 17.309 1.148 1 77.49 29 ILE B O 1
ATOM 2737 N N . PRO B 1 30 ? 20.275 16.694 -0.951 1 81.2 30 PRO B N 1
ATOM 2738 C CA . PRO B 1 30 ? 20.798 15.378 -0.577 1 81.2 30 PRO B CA 1
ATOM 2739 C C . PRO B 1 30 ? 22.264 15.425 -0.152 1 81.2 30 PRO B C 1
ATOM 2741 O O . PRO B 1 30 ? 22.668 14.705 0.765 1 81.2 30 PRO B O 1
ATOM 2744 N N . LYS B 1 31 ? 22.97 16.315 -0.754 1 86.35 31 LYS B N 1
ATOM 2745 C CA . LYS B 1 31 ? 24.388 16.421 -0.423 1 86.35 31 LYS B CA 1
ATOM 2746 C C . LYS B 1 31 ? 24.584 16.988 0.98 1 86.35 31 LYS B C 1
ATOM 2748 O O . LYS B 1 31 ? 25.47 16.547 1.716 1 86.35 31 LYS B O 1
ATOM 2753 N N . LYS B 1 32 ? 23.783 17.957 1.295 1 88.59 32 LYS B N 1
ATOM 2754 C CA . LYS B 1 32 ? 23.849 18.537 2.634 1 88.59 32 LYS B CA 1
ATOM 2755 C C . LYS B 1 32 ? 23.568 17.485 3.703 1 88.59 32 LYS B C 1
ATOM 2757 O O . LYS B 1 32 ? 24.283 17.403 4.704 1 88.59 32 LYS B O 1
ATOM 2762 N N . LEU B 1 33 ? 22.587 16.733 3.498 1 93.29 33 LEU B N 1
ATOM 2763 C CA . LEU B 1 33 ? 22.236 15.678 4.442 1 93.29 33 LEU B CA 1
ATOM 2764 C C . LEU B 1 33 ? 23.345 14.634 4.527 1 93.29 33 LEU B C 1
ATOM 2766 O O . LEU B 1 33 ? 23.706 14.192 5.62 1 93.29 33 LEU B O 1
ATOM 2770 N N . GLU B 1 34 ? 23.856 14.303 3.415 1 93.4 34 GLU B N 1
ATOM 2771 C CA . GLU B 1 34 ? 24.94 13.327 3.369 1 93.4 34 GLU B CA 1
ATOM 2772 C C . GLU B 1 34 ? 26.144 13.802 4.178 1 93.4 34 GLU B C 1
ATOM 2774 O O . GLU B 1 34 ? 26.736 13.027 4.932 1 93.4 34 GLU B O 1
ATOM 2779 N N . ASN B 1 35 ? 26.47 15.046 4.002 1 94.18 35 ASN B N 1
ATOM 2780 C CA . ASN B 1 35 ? 27.605 15.607 4.728 1 94.18 35 ASN B CA 1
ATOM 2781 C C . ASN B 1 35 ? 27.377 15.575 6.236 1 94.18 35 ASN B C 1
ATOM 2783 O O . ASN B 1 35 ? 28.259 15.166 6.993 1 94.18 35 ASN B O 1
ATOM 2787 N N . LEU B 1 36 ? 26.251 15.986 6.634 1 94.87 36 LEU B N 1
ATOM 2788 C CA . LEU B 1 36 ? 25.929 16.002 8.057 1 94.87 36 LEU B CA 1
ATOM 2789 C C . LEU B 1 36 ? 25.902 14.586 8.624 1 94.87 36 LEU B C 1
ATOM 2791 O O . LEU B 1 36 ? 26.395 14.346 9.728 1 94.87 36 LEU B O 1
ATOM 2795 N N . ALA B 1 37 ? 25.342 13.685 7.902 1 96.49 37 ALA B N 1
ATOM 2796 C CA . ALA B 1 37 ? 25.281 12.288 8.326 1 96.49 37 ALA B CA 1
ATOM 2797 C C . ALA B 1 37 ? 26.681 11.692 8.449 1 96.49 37 ALA B C 1
ATOM 2799 O O . ALA B 1 37 ? 26.957 10.929 9.378 1 96.49 37 ALA B O 1
ATOM 2800 N N . THR B 1 38 ? 27.524 12.019 7.484 1 96.38 38 THR B N 1
ATOM 2801 C CA . THR B 1 38 ? 28.901 11.537 7.512 1 96.38 38 THR B CA 1
ATOM 2802 C C . THR B 1 38 ? 29.627 12.046 8.754 1 96.38 38 THR B C 1
ATOM 2804 O O . THR B 1 38 ? 30.274 11.271 9.463 1 96.38 38 THR B O 1
ATOM 2807 N N . GLU B 1 39 ? 29.475 13.282 8.965 1 96.62 39 GLU B N 1
ATOM 2808 C CA . GLU B 1 39 ? 30.124 13.903 10.116 1 96.62 39 GLU B CA 1
ATOM 2809 C C . GLU B 1 39 ? 29.672 13.253 11.421 1 96.62 39 GLU B C 1
ATOM 2811 O O . GLU B 1 39 ? 30.501 12.852 12.241 1 96.62 39 GLU B O 1
ATOM 2816 N N . ARG B 1 40 ? 28.447 13.067 11.603 1 96.26 40 ARG B N 1
ATOM 2817 C CA . ARG B 1 40 ? 27.895 12.578 12.862 1 96.26 40 ARG B CA 1
ATOM 2818 C C . ARG B 1 40 ? 28.154 11.084 13.03 1 96.26 40 ARG B C 1
ATOM 2820 O O . ARG B 1 40 ? 28.427 10.617 14.138 1 96.26 40 ARG B O 1
ATOM 2827 N N . SER B 1 41 ? 28.038 10.336 11.975 1 96.27 41 SER B N 1
ATOM 2828 C CA . SER B 1 41 ? 28.31 8.904 12.041 1 96.27 41 SER B CA 1
ATOM 2829 C C . SER B 1 41 ? 29.773 8.634 12.376 1 96.27 41 SER B C 1
ATOM 2831 O O . SER B 1 41 ? 30.078 7.759 13.189 1 96.27 41 SER B O 1
ATOM 2833 N N . THR B 1 42 ? 30.646 9.427 11.737 1 95.72 42 THR B N 1
ATOM 2834 C CA . THR B 1 42 ? 32.072 9.285 12.011 1 95.72 42 THR B CA 1
ATOM 2835 C C . THR B 1 42 ? 32.374 9.59 13.475 1 95.72 42 THR B C 1
ATOM 2837 O O . THR B 1 42 ? 33.12 8.856 14.126 1 95.72 42 THR B O 1
ATOM 2840 N N . ALA B 1 43 ? 31.779 10.591 13.963 1 95.68 43 ALA B N 1
ATOM 2841 C CA . ALA B 1 43 ? 31.994 11.008 15.346 1 95.68 43 ALA B CA 1
ATOM 2842 C C . ALA B 1 43 ? 31.563 9.916 16.321 1 95.68 43 ALA B C 1
ATOM 2844 O O . ALA B 1 43 ? 32.072 9.84 17.442 1 95.68 43 ALA B O 1
ATOM 2845 N N . GLN B 1 44 ? 30.736 9.057 15.925 1 94.24 44 GLN B N 1
ATOM 2846 C CA . GLN B 1 44 ? 30.203 8.037 16.823 1 94.24 44 GLN B CA 1
ATOM 2847 C C . GLN B 1 44 ? 30.675 6.644 16.415 1 94.24 44 GLN B C 1
ATOM 2849 O O . GLN B 1 44 ? 30.144 5.639 16.892 1 94.24 44 GLN B O 1
ATOM 2854 N N . SER B 1 45 ? 31.538 6.523 15.444 1 93.66 45 SER B N 1
ATOM 2855 C CA . SER B 1 45 ? 32.143 5.28 14.977 1 93.66 45 SER B CA 1
ATOM 2856 C C . SER B 1 45 ? 31.093 4.337 14.397 1 93.66 45 SER B C 1
ATOM 2858 O O . SER B 1 45 ? 31.077 3.147 14.717 1 93.66 45 SER B O 1
ATOM 2860 N N . VAL B 1 46 ? 30.161 4.899 13.704 1 95.95 46 VAL B N 1
ATOM 2861 C CA . VAL B 1 46 ? 29.156 4.135 12.973 1 95.95 46 VAL B CA 1
ATOM 2862 C C . VAL B 1 46 ? 29.444 4.203 11.475 1 95.95 46 VAL B C 1
ATOM 2864 O O . VAL B 1 46 ? 29.672 5.285 10.929 1 95.95 46 VAL B O 1
ATOM 2867 N N . GLY B 1 47 ? 29.515 3.092 10.842 1 95.68 47 GLY B N 1
ATOM 2868 C CA . GLY B 1 47 ? 29.688 3.087 9.398 1 95.68 47 GLY B CA 1
ATOM 2869 C C . GLY B 1 47 ? 28.49 3.641 8.651 1 95.68 47 GLY B C 1
ATOM 2870 O O . GLY B 1 47 ? 27.344 3.362 9.01 1 95.68 47 GLY B O 1
ATOM 2871 N N . LEU B 1 48 ? 28.809 4.52 7.671 1 96.85 48 LEU B N 1
ATOM 2872 C CA . LEU B 1 48 ? 27.751 5.106 6.857 1 96.85 48 LEU B CA 1
ATOM 2873 C C . LEU B 1 48 ? 27.892 4.686 5.397 1 96.85 48 LEU B C 1
ATOM 2875 O O . LEU B 1 48 ? 28.993 4.713 4.843 1 96.85 48 LEU B O 1
ATOM 2879 N N . ARG B 1 49 ? 26.806 4.27 4.847 1 96.18 49 ARG B N 1
ATOM 2880 C CA . ARG B 1 49 ? 26.75 3.998 3.414 1 96.18 49 ARG B CA 1
ATOM 2881 C C . ARG B 1 49 ? 25.586 4.737 2.762 1 96.18 49 ARG B C 1
ATOM 2883 O O . ARG B 1 49 ? 24.451 4.662 3.238 1 96.18 49 ARG B O 1
ATOM 2890 N N . VAL B 1 50 ? 25.866 5.505 1.774 1 95.57 50 VAL B N 1
ATOM 2891 C CA . VAL B 1 50 ? 24.829 6.137 0.964 1 95.57 50 VAL B CA 1
ATOM 2892 C C . VAL B 1 50 ? 24.393 5.189 -0.151 1 95.57 50 VAL B C 1
ATOM 2894 O O . VAL B 1 50 ? 25.225 4.701 -0.919 1 95.57 50 VAL B O 1
ATOM 2897 N N . VAL B 1 51 ? 23.152 4.924 -0.194 1 94.23 51 VAL B N 1
ATOM 2898 C CA . VAL B 1 51 ? 22.623 3.987 -1.18 1 94.23 51 VAL B CA 1
ATOM 2899 C C . VAL B 1 51 ? 21.503 4.653 -1.977 1 94.23 51 VAL B C 1
ATOM 2901 O O . VAL B 1 51 ? 20.577 5.226 -1.398 1 94.23 51 VAL B O 1
ATOM 2904 N N . TYR B 1 52 ? 21.62 4.597 -3.238 1 90.44 52 TYR B N 1
ATOM 2905 C CA . TYR B 1 52 ? 20.555 5.081 -4.109 1 90.44 52 TYR B CA 1
ATOM 2906 C C . TYR B 1 52 ? 19.604 3.951 -4.488 1 90.44 52 TYR B C 1
ATOM 2908 O O . TYR B 1 52 ? 20.043 2.852 -4.834 1 90.44 52 TYR B O 1
ATOM 2916 N N . ILE B 1 53 ? 18.327 4.193 -4.422 1 88.57 53 ILE B N 1
ATOM 2917 C CA . ILE B 1 53 ? 17.331 3.15 -4.641 1 88.57 53 ILE B CA 1
ATOM 2918 C C . ILE B 1 53 ? 17.488 2.573 -6.046 1 88.57 53 ILE B C 1
ATOM 2920 O O . ILE B 1 53 ? 17.22 1.39 -6.272 1 88.57 53 ILE B O 1
ATOM 2924 N N . GLU B 1 54 ? 17.976 3.373 -6.956 1 83.69 54 GLU B N 1
ATOM 2925 C CA . GLU B 1 54 ? 18.137 2.966 -8.349 1 83.69 54 GLU B CA 1
ATOM 2926 C C . GLU B 1 54 ? 19.254 1.937 -8.498 1 83.69 54 GLU B C 1
ATOM 2928 O O . GLU B 1 54 ? 19.344 1.254 -9.52 1 83.69 54 GLU B O 1
ATOM 2933 N N . ASP B 1 55 ? 20.111 1.867 -7.487 1 87.1 55 ASP B N 1
ATOM 2934 C CA . ASP B 1 55 ? 21.254 0.962 -7.56 1 87.1 55 ASP B CA 1
ATOM 2935 C C . ASP B 1 55 ? 20.933 -0.382 -6.909 1 87.1 55 ASP B C 1
ATOM 2937 O O . ASP B 1 55 ? 21.789 -1.267 -6.846 1 87.1 55 ASP B O 1
ATOM 2941 N N . ILE B 1 56 ? 19.704 -0.546 -6.525 1 90.62 56 ILE B N 1
ATOM 2942 C CA . ILE B 1 56 ? 19.371 -1.72 -5.726 1 90.62 56 ILE B CA 1
ATOM 2943 C C . ILE B 1 56 ? 18.625 -2.736 -6.589 1 90.62 56 ILE B C 1
ATOM 2945 O O . ILE B 1 56 ? 17.72 -2.373 -7.344 1 90.62 56 ILE B O 1
ATOM 2949 N N . VAL B 1 57 ? 18.996 -3.94 -6.505 1 90.73 57 VAL B N 1
ATOM 2950 C CA . VAL B 1 57 ? 18.269 -5.078 -7.058 1 90.73 57 VAL B CA 1
ATOM 2951 C C . VAL B 1 57 ? 17.882 -6.039 -5.936 1 90.73 57 VAL B C 1
ATOM 2953 O O . VAL B 1 57 ? 18.743 -6.51 -5.189 1 90.73 57 VAL B O 1
ATOM 2956 N N . MET B 1 58 ? 16.661 -6.273 -5.775 1 93.83 58 MET B N 1
ATOM 2957 C CA . MET B 1 58 ? 16.178 -7.244 -4.797 1 93.83 58 MET B CA 1
ATOM 2958 C C . MET B 1 58 ? 16.119 -8.642 -5.403 1 93.83 58 MET B C 1
ATOM 2960 O O . MET B 1 58 ? 15.791 -8.8 -6.58 1 93.83 58 MET B O 1
ATOM 2964 N N . SER B 1 59 ? 16.395 -9.596 -4.582 1 94.84 59 SER B N 1
ATOM 2965 C CA . SER B 1 59 ? 16.448 -10.948 -5.131 1 94.84 59 SER B CA 1
ATOM 2966 C C . SER B 1 59 ? 15.894 -11.968 -4.141 1 94.84 59 SER B C 1
ATOM 2968 O O . SER B 1 59 ? 15.755 -11.675 -2.952 1 94.84 59 SER B O 1
ATOM 2970 N N . LEU B 1 60 ? 15.44 -12.996 -4.634 1 95.7 60 LEU B N 1
ATOM 2971 C CA . LEU B 1 60 ? 15.142 -14.246 -3.945 1 95.7 60 LEU B CA 1
ATOM 2972 C C . LEU B 1 60 ? 15.9 -15.409 -4.577 1 95.7 60 LEU B C 1
ATOM 2974 O O . LEU B 1 60 ? 15.676 -15.74 -5.744 1 95.7 60 LEU B O 1
ATOM 2978 N N . GLU B 1 61 ? 16.796 -15.989 -3.884 1 93.86 61 GLU B N 1
ATOM 2979 C CA . GLU B 1 61 ? 17.652 -17.078 -4.347 1 93.86 61 GLU B CA 1
ATOM 2980 C C . GLU B 1 61 ? 17.647 -18.242 -3.359 1 93.86 61 GLU B C 1
ATOM 2982 O O . GLU B 1 61 ? 17.994 -18.07 -2.189 1 93.86 61 GLU B O 1
ATOM 2987 N N . GLY B 1 62 ? 17.258 -19.402 -3.83 1 92.09 62 GLY B N 1
ATOM 2988 C CA . GLY B 1 62 ? 17.169 -20.554 -2.947 1 92.09 62 GLY B CA 1
ATOM 2989 C C . GLY B 1 62 ? 16.17 -20.366 -1.821 1 92.09 62 GLY B C 1
ATOM 2990 O O . GLY B 1 62 ? 16.399 -20.822 -0.699 1 92.09 62 GLY B O 1
ATOM 2991 N N . GLY B 1 63 ? 15.206 -19.532 -2.081 1 92.65 63 GLY B N 1
ATOM 2992 C CA . GLY B 1 63 ? 14.169 -19.315 -1.085 1 92.65 63 GLY B CA 1
ATOM 2993 C C . GLY B 1 63 ? 14.544 -18.269 -0.052 1 92.65 63 GLY B C 1
ATOM 2994 O O . GLY B 1 63 ? 13.797 -18.034 0.9 1 92.65 63 GLY B O 1
ATOM 2995 N N . VAL B 1 64 ? 15.679 -17.665 -0.315 1 94.31 64 VAL B N 1
ATOM 2996 C CA . VAL B 1 64 ? 16.173 -16.687 0.649 1 94.31 64 VAL B CA 1
ATOM 2997 C C . VAL B 1 64 ? 16.252 -15.31 -0.007 1 94.31 64 VAL B C 1
ATOM 2999 O O . VAL B 1 64 ? 16.699 -15.185 -1.15 1 94.31 64 VAL B O 1
ATOM 3002 N N . LEU B 1 65 ? 15.869 -14.325 0.762 1 96.37 65 LEU B N 1
ATOM 3003 C CA . LEU B 1 65 ? 15.933 -12.959 0.253 1 96.37 65 LEU B CA 1
ATOM 3004 C C . LEU B 1 65 ? 17.378 -12.48 0.164 1 96.37 65 LEU B C 1
ATOM 3006 O O . LEU B 1 65 ? 18.195 -12.789 1.034 1 96.37 65 LEU B O 1
ATOM 3010 N N . GLY B 1 66 ? 17.688 -11.78 -0.888 1 95.32 66 GLY B N 1
ATOM 3011 C CA . GLY B 1 66 ? 18.975 -11.137 -1.098 1 95.32 66 GLY B CA 1
ATOM 3012 C C . GLY B 1 66 ? 18.862 -9.78 -1.767 1 95.32 66 GLY B C 1
ATOM 3013 O O . GLY B 1 66 ? 17.766 -9.357 -2.142 1 95.32 66 GLY B O 1
ATOM 3014 N N . MET B 1 67 ? 19.978 -9.173 -1.871 1 94.51 67 MET B N 1
ATOM 3015 C CA . MET B 1 67 ? 19.999 -7.833 -2.45 1 94.51 67 MET B CA 1
ATOM 3016 C C . MET B 1 67 ? 21.369 -7.517 -3.042 1 94.51 67 MET B C 1
ATOM 3018 O O . MET B 1 67 ? 22.387 -8.024 -2.567 1 94.51 67 MET B O 1
ATOM 3022 N N . TYR B 1 68 ? 21.327 -6.749 -4.031 1 93.39 68 TYR B N 1
ATOM 3023 C CA . TYR B 1 68 ? 22.541 -6.231 -4.651 1 93.39 68 TYR B CA 1
ATOM 3024 C C . TYR B 1 68 ? 22.529 -4.708 -4.683 1 93.39 68 TYR B C 1
ATOM 3026 O O . TYR B 1 68 ? 21.496 -4.094 -4.961 1 93.39 68 TYR B O 1
ATOM 3034 N N . VAL B 1 69 ? 23.606 -4.139 -4.407 1 92.79 69 VAL B N 1
ATOM 3035 C CA . VAL B 1 69 ? 23.819 -2.702 -4.543 1 92.79 69 VAL B CA 1
ATOM 3036 C C . VAL B 1 69 ? 24.995 -2.441 -5.482 1 92.79 69 VAL B C 1
ATOM 3038 O O . VAL B 1 69 ? 26.098 -2.945 -5.261 1 92.79 69 VAL B O 1
ATOM 3041 N N . THR B 1 70 ? 24.774 -1.692 -6.515 1 89.19 70 THR B N 1
ATOM 3042 C CA . THR B 1 70 ? 25.78 -1.43 -7.539 1 89.19 70 THR B CA 1
ATOM 3043 C C . THR B 1 70 ? 26.407 -2.733 -8.027 1 89.19 70 THR B C 1
ATOM 3045 O O . THR B 1 70 ? 27.632 -2.859 -8.072 1 89.19 70 THR B O 1
ATOM 3048 N N . LYS B 1 71 ? 25.618 -3.773 -8.102 1 86.88 71 LYS B N 1
ATOM 3049 C CA . LYS B 1 71 ? 25.954 -5.047 -8.731 1 86.88 71 LYS B CA 1
ATOM 3050 C C . LYS B 1 71 ? 26.73 -5.945 -7.771 1 86.88 71 LYS B C 1
ATOM 3052 O O . LYS B 1 71 ? 27.267 -6.978 -8.177 1 86.88 71 LYS B O 1
ATOM 3057 N N . GLU B 1 72 ? 26.803 -5.476 -6.571 1 91.86 72 GLU B N 1
ATOM 3058 C CA . GLU B 1 72 ? 27.47 -6.305 -5.572 1 91.86 72 GLU B CA 1
ATOM 3059 C C . GLU B 1 72 ? 26.472 -6.86 -4.559 1 91.86 72 GLU B C 1
ATOM 3061 O O . GLU B 1 72 ? 25.648 -6.117 -4.022 1 91.86 72 GLU B O 1
ATOM 3066 N N . LYS B 1 73 ? 26.608 -8.135 -4.422 1 93.26 73 LYS B N 1
ATOM 3067 C CA . LYS B 1 73 ? 25.725 -8.765 -3.444 1 93.26 73 LYS B CA 1
ATOM 3068 C C . LYS B 1 73 ? 25.994 -8.235 -2.039 1 93.26 73 LYS B C 1
ATOM 3070 O O . LYS B 1 73 ? 27.148 -8.153 -1.611 1 93.26 73 LYS B O 1
ATOM 3075 N N . VAL B 1 74 ? 24.967 -7.855 -1.411 1 95.05 74 VAL B N 1
ATOM 3076 C CA . VAL B 1 74 ? 25.089 -7.366 -0.041 1 95.05 74 VAL B CA 1
ATOM 3077 C C . VAL B 1 74 ? 25.251 -8.544 0.916 1 95.05 74 VAL B C 1
ATOM 3079 O O . VAL B 1 74 ? 24.423 -9.458 0.931 1 95.05 74 VAL B O 1
ATOM 3082 N N . SER B 1 75 ? 26.275 -8.558 1.676 1 92.19 75 SER B N 1
ATOM 3083 C CA . SER B 1 75 ? 26.553 -9.647 2.607 1 92.19 75 SER B CA 1
ATOM 3084 C C . SER B 1 75 ? 26.139 -9.279 4.028 1 92.19 75 SER B C 1
ATOM 3086 O O . SER B 1 75 ? 25.884 -10.159 4.853 1 92.19 75 SER B O 1
ATOM 3088 N N . GLU B 1 76 ? 26.225 -8.011 4.262 1 92.73 76 GLU B N 1
ATOM 3089 C CA . GLU B 1 76 ? 25.824 -7.507 5.572 1 92.73 76 GLU B CA 1
ATOM 3090 C C . GLU B 1 76 ? 24.81 -6.373 5.44 1 92.73 76 GLU B C 1
ATOM 3092 O O . GLU B 1 76 ? 25.084 -5.362 4.79 1 92.73 76 GLU B O 1
ATOM 3097 N N . TYR B 1 77 ? 23.784 -6.589 6.125 1 94.84 77 TYR B N 1
ATOM 3098 C CA . TYR B 1 77 ? 22.725 -5.59 6.038 1 94.84 77 TYR B CA 1
ATOM 3099 C C . TYR B 1 77 ? 22.867 -4.548 7.141 1 94.84 77 TYR B C 1
ATOM 3101 O O . TYR B 1 77 ? 23.428 -4.83 8.202 1 94.84 77 TYR B O 1
ATOM 3109 N N . PRO B 1 78 ? 22.354 -3.402 6.907 1 96.82 78 PRO B N 1
ATOM 3110 C CA . PRO B 1 78 ? 22.531 -2.329 7.888 1 96.82 78 PRO B CA 1
ATOM 3111 C C . PRO B 1 78 ? 21.709 -2.547 9.156 1 96.82 78 PRO B C 1
ATOM 3113 O O . PRO B 1 78 ? 20.633 -3.149 9.103 1 96.82 78 PRO B O 1
ATOM 3116 N N . THR B 1 79 ? 22.27 -1.992 10.179 1 97.46 79 THR B N 1
ATOM 3117 C CA . THR B 1 79 ? 21.529 -1.996 11.435 1 97.46 79 THR B CA 1
ATOM 3118 C C . THR B 1 79 ? 20.302 -1.094 11.342 1 97.46 79 THR B C 1
ATOM 3120 O O . THR B 1 79 ? 19.222 -1.454 11.816 1 97.46 79 THR B O 1
ATOM 3123 N N . ALA B 1 80 ? 20.505 0.061 10.675 1 98.28 80 ALA B N 1
ATOM 3124 C CA . ALA B 1 80 ? 19.436 1.044 10.521 1 98.28 80 ALA B CA 1
ATOM 3125 C C . ALA B 1 80 ? 19.472 1.68 9.134 1 98.28 80 ALA B C 1
ATOM 3127 O O . ALA B 1 80 ? 20.532 1.763 8.51 1 98.28 80 ALA B O 1
ATOM 3128 N N . VAL B 1 81 ? 18.344 2.062 8.69 1 98.17 81 VAL B N 1
ATOM 3129 C CA . VAL B 1 81 ? 18.207 2.76 7.416 1 98.17 81 VAL B CA 1
ATOM 3130 C C . VAL B 1 81 ? 17.436 4.062 7.62 1 98.17 81 VAL B C 1
ATOM 3132 O O . VAL B 1 81 ? 16.318 4.053 8.14 1 98.17 81 VAL B O 1
ATOM 3135 N N . LEU B 1 82 ? 18.057 5.162 7.317 1 97.76 82 LEU B N 1
ATOM 3136 C CA . LEU B 1 82 ? 17.35 6.436 7.238 1 97.76 82 LEU B CA 1
ATOM 3137 C C . LEU B 1 82 ? 16.757 6.643 5.848 1 97.76 82 LEU B C 1
ATOM 3139 O O . LEU B 1 82 ? 17.491 6.87 4.883 1 97.76 82 LEU B O 1
ATOM 3143 N N . VAL B 1 83 ? 15.468 6.595 5.771 1 96.12 83 VAL B N 1
ATOM 3144 C CA . VAL B 1 83 ? 14.763 6.613 4.494 1 96.12 83 VAL B CA 1
ATOM 3145 C C . VAL B 1 83 ? 14.544 8.056 4.045 1 96.12 83 VAL B C 1
ATOM 3147 O O . VAL B 1 83 ? 13.743 8.783 4.639 1 96.12 83 VAL B O 1
ATOM 3150 N N . GLN B 1 84 ? 15.169 8.477 3.017 1 93.58 84 GLN B N 1
ATOM 3151 C CA . GLN B 1 84 ? 15.054 9.824 2.468 1 93.58 84 GLN B CA 1
ATOM 3152 C C . GLN B 1 84 ? 14.764 9.785 0.971 1 93.58 84 GLN B C 1
ATOM 3154 O O . GLN B 1 84 ? 14.892 10.799 0.282 1 93.58 84 GLN B O 1
ATOM 3159 N N . ALA B 1 85 ? 14.422 8.62 0.61 1 87.31 85 ALA B N 1
ATOM 3160 C CA . ALA B 1 85 ? 14.004 8.456 -0.78 1 87.31 85 ALA B CA 1
ATOM 3161 C C . ALA B 1 85 ? 12.498 8.655 -0.927 1 87.31 85 ALA B C 1
ATOM 3163 O O . ALA B 1 85 ? 11.734 8.356 -0.007 1 87.31 85 ALA B O 1
ATOM 3164 N N . ASP B 1 86 ? 12.055 9.498 -1.783 1 69.92 86 ASP B N 1
ATOM 3165 C CA . ASP B 1 86 ? 10.634 9.775 -1.968 1 69.92 86 ASP B CA 1
ATOM 3166 C C . ASP B 1 86 ? 10.079 9.017 -3.172 1 69.92 86 ASP B C 1
ATOM 3168 O O . ASP B 1 86 ? 10.765 8.862 -4.185 1 69.92 86 ASP B O 1
ATOM 3172 N N . ALA B 1 87 ? 8.876 8.397 -2.878 1 53.6 87 ALA B N 1
ATOM 3173 C CA . ALA B 1 87 ? 8.115 7.744 -3.94 1 53.6 87 ALA B CA 1
ATOM 3174 C C . ALA B 1 87 ? 7.623 8.761 -4.966 1 53.6 87 ALA B C 1
ATOM 3176 O O . ALA B 1 87 ? 7.132 8.387 -6.034 1 53.6 87 ALA B O 1
ATOM 3177 N N . GLY B 1 88 ? 7.311 10.044 -4.563 1 49.89 88 GLY B N 1
ATOM 3178 C CA . GLY B 1 88 ? 6.54 11.034 -5.299 1 49.89 88 GLY B CA 1
ATOM 3179 C C . GLY B 1 88 ? 7.128 11.357 -6.66 1 49.89 88 GLY B C 1
ATOM 3180 O O . GLY B 1 88 ? 6.604 12.208 -7.382 1 49.89 88 GLY B O 1
ATOM 3181 N N . ARG B 1 89 ? 8.397 11.108 -6.908 1 42.2 89 ARG B N 1
ATOM 3182 C CA . ARG B 1 89 ? 8.675 11.45 -8.299 1 42.2 89 ARG B CA 1
ATOM 3183 C C . ARG B 1 89 ? 7.715 10.733 -9.242 1 42.2 89 ARG B C 1
ATOM 3185 O O . ARG B 1 89 ? 7.185 9.672 -8.907 1 42.2 89 ARG B O 1
ATOM 3192 N N . ALA B 1 90 ? 7.187 11.312 -10.177 1 36.4 90 ALA B N 1
ATOM 3193 C CA . ALA B 1 90 ? 6.293 10.956 -11.276 1 36.4 90 ALA B CA 1
ATOM 3194 C C . ALA B 1 90 ? 6.41 9.474 -11.62 1 36.4 90 ALA B C 1
ATOM 3196 O O . ALA B 1 90 ? 7.515 8.959 -11.806 1 36.4 90 ALA B O 1
ATOM 3197 N N . GLY B 1 91 ? 5.37 8.598 -11.376 1 40.24 91 GLY B N 1
ATOM 3198 C CA . GLY B 1 91 ? 5.236 7.239 -11.877 1 40.24 91 GLY B CA 1
ATOM 3199 C C . GLY B 1 91 ? 5.251 6.194 -10.778 1 40.24 91 GLY B C 1
ATOM 3200 O O . GLY B 1 91 ? 5.207 6.531 -9.593 1 40.24 91 GLY B O 1
ATOM 3201 N N . GLY B 1 92 ? 5.412 4.758 -11.043 1 46.88 92 GLY B N 1
ATOM 3202 C CA . GLY B 1 92 ? 5.635 3.41 -10.546 1 46.88 92 GLY B CA 1
ATOM 3203 C C . GLY B 1 92 ? 6.478 3.371 -9.285 1 46.88 92 GLY B C 1
ATOM 3204 O O . GLY B 1 92 ? 6.686 2.304 -8.704 1 46.88 92 GLY B O 1
ATOM 3205 N N . ASP B 1 93 ? 6.736 4.648 -8.477 1 57.68 93 ASP B N 1
ATOM 3206 C CA . ASP B 1 93 ? 7.866 4.723 -7.556 1 57.68 93 ASP B CA 1
ATOM 3207 C C . ASP B 1 93 ? 7.424 4.449 -6.12 1 57.68 93 ASP B C 1
ATOM 3209 O O . ASP B 1 93 ? 8.18 3.878 -5.331 1 57.68 93 ASP B O 1
ATOM 3213 N N . THR B 1 94 ? 6.082 4.575 -5.876 1 70.96 94 THR B N 1
ATOM 3214 C CA . THR B 1 94 ? 5.695 4.349 -4.488 1 70.96 94 THR B CA 1
ATOM 3215 C C . THR B 1 94 ? 5.699 2.858 -4.161 1 70.96 94 THR B C 1
ATOM 3217 O O . THR B 1 94 ? 6.142 2.455 -3.084 1 70.96 94 THR B O 1
ATOM 3220 N N . GLU B 1 95 ? 5.356 2.135 -5.092 1 76.85 95 GLU B N 1
ATOM 3221 C CA . GLU B 1 95 ? 5.316 0.694 -4.863 1 76.85 95 GLU B CA 1
ATOM 3222 C C . GLU B 1 95 ? 6.723 0.11 -4.773 1 76.85 95 GLU B C 1
ATOM 3224 O O . GLU B 1 95 ? 6.983 -0.773 -3.953 1 76.85 95 GLU B O 1
ATOM 3229 N N . LYS B 1 96 ? 7.55 0.662 -5.519 1 79.44 96 LYS B N 1
ATOM 3230 C CA . LYS B 1 96 ? 8.935 0.201 -5.489 1 79.44 96 LYS B CA 1
ATOM 3231 C C . LYS B 1 96 ? 9.574 0.465 -4.128 1 79.44 96 LYS B C 1
ATOM 3233 O O . LYS B 1 96 ? 10.213 -0.42 -3.555 1 79.44 96 LYS B O 1
ATOM 3238 N N . LEU B 1 97 ? 9.386 1.633 -3.731 1 87.42 97 LEU B N 1
ATOM 3239 C CA . LEU B 1 97 ? 9.971 1.986 -2.442 1 87.42 97 LEU B CA 1
ATOM 3240 C C . LEU B 1 97 ? 9.391 1.123 -1.327 1 87.42 97 LEU B C 1
ATOM 3242 O O . LEU B 1 97 ? 10.13 0.618 -0.479 1 87.42 97 LEU B O 1
ATOM 3246 N N . HIS B 1 98 ? 8.142 0.964 -1.397 1 88.72 98 HIS B N 1
ATOM 3247 C CA . HIS B 1 98 ? 7.512 0.164 -0.352 1 88.72 98 HIS B CA 1
ATOM 3248 C C . HIS B 1 98 ? 8.031 -1.27 -0.368 1 88.72 98 HIS B C 1
ATOM 3250 O O . HIS B 1 98 ? 8.307 -1.847 0.686 1 88.72 98 HIS B O 1
ATOM 3256 N N . THR B 1 99 ? 8.145 -1.852 -1.505 1 91.27 99 THR B N 1
ATOM 3257 C CA . THR B 1 99 ? 8.682 -3.202 -1.633 1 91.27 99 THR B CA 1
ATOM 3258 C C . THR B 1 99 ? 10.099 -3.276 -1.071 1 91.27 99 THR B C 1
ATOM 3260 O O . THR B 1 99 ? 10.438 -4.216 -0.349 1 91.27 99 THR B O 1
ATOM 3263 N N . LEU B 1 100 ? 10.828 -2.307 -1.408 1 93.53 100 LEU B N 1
ATOM 3264 C CA . LEU B 1 100 ? 12.203 -2.243 -0.923 1 93.53 100 LEU B CA 1
ATOM 3265 C C . LEU B 1 100 ? 12.239 -2.154 0.599 1 93.53 100 LEU B C 1
ATOM 3267 O O . LEU B 1 100 ? 13.02 -2.854 1.247 1 93.53 100 LEU B O 1
ATOM 3271 N N . LEU B 1 101 ? 11.442 -1.347 1.131 1 95.44 101 LEU B N 1
ATOM 3272 C CA . LEU B 1 101 ? 11.431 -1.157 2.577 1 95.44 101 LEU B CA 1
ATOM 3273 C C . LEU B 1 101 ? 11.014 -2.439 3.29 1 95.44 101 LEU B C 1
ATOM 3275 O O . LEU B 1 101 ? 11.634 -2.834 4.28 1 95.44 101 LEU B O 1
ATOM 3279 N N . CYS B 1 102 ? 10.033 -3.086 2.755 1 94.29 102 CYS B N 1
ATOM 3280 C CA . CYS B 1 102 ? 9.626 -4.367 3.321 1 94.29 102 CYS B CA 1
ATOM 3281 C C . CYS B 1 102 ? 10.762 -5.381 3.249 1 94.29 102 CYS B C 1
ATOM 3283 O O . CYS B 1 102 ? 10.965 -6.159 4.182 1 94.29 102 CYS B O 1
ATOM 3285 N N . HIS B 1 103 ? 11.449 -5.31 2.182 1 96 103 HIS B N 1
ATOM 3286 C CA . HIS B 1 103 ? 12.578 -6.208 1.968 1 96 103 HIS B CA 1
ATOM 3287 C C . HIS B 1 103 ? 13.654 -6.003 3.03 1 96 103 HIS B C 1
ATOM 3289 O O . HIS B 1 103 ? 14.088 -6.962 3.673 1 96 103 HIS B O 1
ATOM 3295 N N . LEU B 1 104 ? 14.013 -4.802 3.278 1 96.81 104 LEU B N 1
ATOM 3296 C CA . LEU B 1 104 ? 15.048 -4.453 4.245 1 96.81 104 LEU B CA 1
ATOM 3297 C C . LEU B 1 104 ? 14.619 -4.825 5.66 1 96.81 104 LEU B C 1
ATOM 3299 O O . LEU B 1 104 ? 15.419 -5.345 6.44 1 96.81 104 LEU B O 1
ATOM 3303 N N . GLU B 1 105 ? 13.38 -4.618 5.936 1 96.62 105 GLU B N 1
ATOM 3304 C CA . GLU B 1 105 ? 12.869 -4.981 7.255 1 96.62 105 GLU B CA 1
ATOM 3305 C C . GLU B 1 105 ? 12.936 -6.49 7.476 1 96.62 105 GLU B C 1
ATOM 3307 O O . GLU B 1 105 ? 13.324 -6.947 8.553 1 96.62 105 GLU B O 1
ATOM 3312 N N . ARG B 1 106 ? 12.573 -7.158 6.47 1 94.51 106 ARG B N 1
ATOM 3313 C CA . ARG B 1 106 ? 12.578 -8.613 6.582 1 94.51 106 ARG B CA 1
ATOM 3314 C C . ARG B 1 106 ? 14 -9.146 6.725 1 94.51 106 ARG B C 1
ATOM 3316 O O . ARG B 1 106 ? 14.211 -10.22 7.292 1 94.51 106 ARG B O 1
ATOM 3323 N N . MET B 1 107 ? 14.883 -8.38 6.22 1 94.64 107 MET B N 1
ATOM 3324 C CA . MET B 1 107 ? 16.28 -8.795 6.311 1 94.64 107 MET B CA 1
ATOM 3325 C C . MET B 1 107 ? 16.897 -8.338 7.628 1 94.64 107 MET B C 1
ATOM 3327 O O . MET B 1 107 ? 18.103 -8.484 7.838 1 94.64 107 MET B O 1
ATOM 3331 N N . GLY B 1 108 ? 16.17 -7.642 8.494 1 94.4 108 GLY B N 1
ATOM 3332 C CA . GLY B 1 108 ? 16.596 -7.389 9.861 1 94.4 108 GLY B CA 1
ATOM 3333 C C . GLY B 1 108 ? 16.953 -5.937 10.116 1 94.4 108 GLY B C 1
ATOM 3334 O O . GLY B 1 108 ? 17.372 -5.58 11.219 1 94.4 108 GLY B O 1
ATOM 3335 N N . SER B 1 109 ? 16.764 -5.077 9.175 1 97.24 109 SER B N 1
ATOM 3336 C CA . SER B 1 109 ? 17.11 -3.67 9.352 1 97.24 109 SER B CA 1
ATOM 3337 C C . SER B 1 109 ? 15.97 -2.9 10.011 1 97.24 109 SER B C 1
ATOM 3339 O O . SER B 1 109 ? 14.797 -3.189 9.768 1 97.24 109 SER B O 1
ATOM 3341 N N . ARG B 1 110 ? 16.354 -1.921 10.796 1 98 110 ARG B N 1
ATOM 3342 C CA . ARG B 1 110 ? 15.367 -0.986 11.328 1 98 110 ARG B CA 1
ATOM 3343 C C . ARG B 1 110 ? 15.261 0.256 10.449 1 98 110 ARG B C 1
ATOM 3345 O O . ARG B 1 110 ? 16.267 0.909 10.163 1 98 110 ARG B O 1
ATOM 3352 N N . LEU B 1 111 ? 14.108 0.535 10.025 1 98.08 111 LEU B N 1
ATOM 3353 C CA . LEU B 1 111 ? 13.883 1.687 9.159 1 98.08 111 LEU B CA 1
ATOM 3354 C C . LEU B 1 111 ? 13.427 2.896 9.969 1 98.08 111 LEU B C 1
ATOM 3356 O O . LEU B 1 111 ? 12.673 2.753 10.934 1 98.08 111 LEU B O 1
ATOM 3360 N N . PHE B 1 112 ? 13.822 4.053 9.522 1 97.86 112 PHE B N 1
ATOM 3361 C CA . PHE B 1 112 ? 13.37 5.327 10.068 1 97.86 112 PHE B CA 1
ATOM 3362 C C . PHE B 1 112 ? 12.823 6.226 8.965 1 97.86 112 PHE B C 1
ATOM 3364 O O . PHE B 1 112 ? 13.574 6.979 8.342 1 97.86 112 PHE B O 1
ATOM 3371 N N . ASN B 1 113 ? 11.536 5.953 8.876 1 96.64 113 ASN B N 1
ATOM 3372 C CA . ASN B 1 113 ? 10.512 5.247 9.638 1 96.64 113 ASN B CA 1
ATOM 3373 C C . ASN B 1 113 ? 10.244 3.859 9.064 1 96.64 113 ASN B C 1
ATOM 3375 O O . ASN B 1 113 ? 10.701 3.538 7.966 1 96.64 113 ASN B O 1
ATOM 3379 N N . ARG B 1 114 ? 9.501 3.08 9.852 1 95.74 114 ARG B N 1
ATOM 3380 C CA . ARG B 1 114 ? 9.104 1.743 9.42 1 95.74 114 ARG B CA 1
ATOM 3381 C C . ARG B 1 114 ? 8.158 1.812 8.226 1 95.74 114 ARG B C 1
ATOM 3383 O O . ARG B 1 114 ? 7.46 2.81 8.037 1 95.74 114 ARG B O 1
ATOM 3390 N N . SER B 1 115 ? 8.1 0.711 7.425 1 93.25 115 SER B N 1
ATOM 3391 C CA . SER B 1 115 ? 7.329 0.657 6.187 1 93.25 115 SER B CA 1
ATOM 3392 C C . SER B 1 115 ? 5.844 0.888 6.45 1 93.25 115 SER B C 1
ATOM 3394 O O . SER B 1 115 ? 5.182 1.611 5.703 1 93.25 115 SER B O 1
ATOM 3396 N N . GLN B 1 116 ? 5.314 0.346 7.479 1 90.91 116 GLN B N 1
ATOM 3397 C CA . GLN B 1 116 ? 3.896 0.487 7.792 1 90.91 116 GLN B CA 1
ATOM 3398 C C . GLN B 1 116 ? 3.555 1.928 8.161 1 90.91 116 GLN B C 1
ATOM 3400 O O . GLN B 1 116 ? 2.494 2.436 7.789 1 90.91 116 GLN B O 1
ATOM 3405 N N . ALA B 1 117 ? 4.426 2.576 8.933 1 93.35 117 ALA B N 1
ATOM 3406 C CA . ALA B 1 117 ? 4.223 3.975 9.298 1 93.35 117 ALA B CA 1
ATOM 3407 C C . ALA B 1 117 ? 4.208 4.868 8.061 1 93.35 117 ALA B C 1
ATOM 3409 O O . ALA B 1 117 ? 3.351 5.746 7.931 1 93.35 117 ALA B O 1
ATOM 3410 N N . LEU B 1 118 ? 5.152 4.608 7.209 1 92.14 118 LEU B N 1
ATOM 3411 C CA . LEU B 1 118 ? 5.216 5.381 5.974 1 92.14 118 LEU B CA 1
ATOM 3412 C C . LEU B 1 118 ? 3.955 5.179 5.14 1 92.14 118 LEU B C 1
ATOM 3414 O O . LEU B 1 118 ? 3.403 6.14 4.599 1 92.14 118 LEU B O 1
ATOM 3418 N N . ALA B 1 119 ? 3.491 3.985 5.091 1 87.53 119 ALA B N 1
ATOM 3419 C CA . ALA B 1 119 ? 2.297 3.662 4.315 1 87.53 119 ALA B CA 1
ATOM 3420 C C . ALA B 1 119 ? 1.062 4.342 4.9 1 87.53 119 ALA B C 1
ATOM 3422 O O . ALA B 1 119 ? 0.227 4.868 4.161 1 87.53 119 ALA B O 1
ATOM 3423 N N . SER B 1 120 ? 0.932 4.405 6.192 1 89.13 120 SER B N 1
ATOM 3424 C CA . SER B 1 120 ? -0.247 4.943 6.862 1 89.13 120 SER B CA 1
ATOM 3425 C C . SER B 1 120 ? -0.294 6.464 6.761 1 89.13 120 SER B C 1
ATOM 3427 O O . SER B 1 120 ? -1.361 7.067 6.891 1 89.13 120 SER B O 1
ATOM 3429 N N . CYS B 1 121 ? 0.836 7.043 6.475 1 92.63 121 CYS B N 1
ATOM 3430 C CA . CYS B 1 121 ? 0.88 8.501 6.47 1 92.63 121 CYS B CA 1
ATOM 3431 C C . CYS B 1 121 ? 0.914 9.041 5.045 1 92.63 121 CYS B C 1
ATOM 3433 O O . CYS B 1 121 ? 0.922 10.255 4.837 1 92.63 121 CYS B O 1
ATOM 3435 N N . ARG B 1 122 ? 0.963 8.164 4.12 1 86.19 122 ARG B N 1
ATOM 3436 C CA . ARG B 1 122 ? 1.064 8.595 2.729 1 86.19 122 ARG B CA 1
ATOM 3437 C C . ARG B 1 122 ? -0.244 9.218 2.253 1 86.19 122 ARG B C 1
ATOM 3439 O O . ARG B 1 122 ? -0.242 10.081 1.373 1 86.19 122 ARG B O 1
ATOM 3446 N N . ASN B 1 123 ? -1.293 8.777 2.787 1 88.2 123 ASN B N 1
ATOM 3447 C CA . ASN B 1 123 ? -2.661 9.213 2.523 1 88.2 123 ASN B CA 1
ATOM 3448 C C . ASN B 1 123 ? -3.317 9.789 3.774 1 88.2 123 ASN B C 1
ATOM 3450 O O . ASN B 1 123 ? -3.505 9.08 4.764 1 88.2 123 ASN B O 1
ATOM 3454 N N . THR B 1 124 ? -3.609 11.077 3.612 1 92.55 124 THR B N 1
ATOM 3455 C CA . THR B 1 124 ? -4.097 11.776 4.795 1 92.55 124 THR B CA 1
ATOM 3456 C C . THR B 1 124 ? -5.351 11.1 5.344 1 92.55 124 THR B C 1
ATOM 3458 O O . THR B 1 124 ? -5.557 11.055 6.558 1 92.55 124 THR B O 1
ATOM 3461 N N . PHE B 1 125 ? -6.19 10.622 4.501 1 94.76 125 PHE B N 1
ATOM 3462 C CA . PHE B 1 125 ? -7.394 9.973 5.006 1 94.76 125 PHE B CA 1
ATOM 3463 C C . PHE B 1 125 ? -7.049 8.669 5.717 1 94.76 125 PHE B C 1
ATOM 3465 O O . PHE B 1 125 ? -7.67 8.322 6.723 1 94.76 125 PHE B O 1
ATOM 3472 N N . ARG B 1 126 ? -6.107 7.957 5.232 1 93.54 126 ARG B N 1
ATOM 3473 C CA . ARG B 1 126 ? -5.622 6.766 5.921 1 93.54 126 ARG B CA 1
ATOM 3474 C C . ARG B 1 126 ? -5.072 7.117 7.3 1 93.54 126 ARG B C 1
ATOM 3476 O O . ARG B 1 126 ? -5.279 6.376 8.263 1 93.54 126 ARG B O 1
ATOM 3483 N N . THR B 1 127 ? -4.401 8.168 7.324 1 96.01 127 THR B N 1
ATOM 3484 C CA . THR B 1 127 ? -3.907 8.645 8.611 1 96.01 127 THR B CA 1
ATOM 3485 C C . THR B 1 127 ? -5.062 8.879 9.581 1 96.01 127 THR B C 1
ATOM 3487 O O . THR B 1 127 ? -5.004 8.457 10.737 1 96.01 127 THR B O 1
ATOM 3490 N N . TYR B 1 128 ? -6.109 9.507 9.118 1 96.48 128 TYR B N 1
ATOM 3491 C CA . TYR B 1 128 ? -7.287 9.774 9.936 1 96.48 128 TYR B CA 1
ATOM 3492 C C . TYR B 1 128 ? -7.932 8.475 10.405 1 96.48 128 TYR B C 1
ATOM 3494 O O . TYR B 1 128 ? -8.403 8.384 11.541 1 96.48 128 TYR B O 1
ATOM 3502 N N . GLN B 1 129 ? -7.943 7.511 9.512 1 95.68 129 GLN B N 1
ATOM 3503 C CA . GLN B 1 129 ? -8.487 6.216 9.907 1 95.68 129 GLN B CA 1
ATOM 3504 C C . GLN B 1 129 ? -7.739 5.649 11.11 1 95.68 129 GLN B C 1
ATOM 3506 O O . GLN B 1 129 ? -8.356 5.136 12.046 1 95.68 129 GLN B O 1
ATOM 3511 N N . GLU B 1 130 ? -6.437 5.75 11.073 1 95.71 130 GLU B N 1
ATOM 3512 C CA . GLU B 1 130 ? -5.606 5.226 12.152 1 95.71 130 GLU B CA 1
ATOM 3513 C C . GLU B 1 130 ? -5.807 6.02 13.439 1 95.71 130 GLU B C 1
ATOM 3515 O O . GLU B 1 130 ? -5.743 5.461 14.536 1 95.71 130 GLU B O 1
ATOM 3520 N N . LEU B 1 131 ? -6.049 7.254 13.298 1 97.15 131 LEU B N 1
ATOM 3521 C CA . LEU B 1 131 ? -6.146 8.139 14.454 1 97.15 131 LEU B CA 1
ATOM 3522 C C . LEU B 1 131 ? -7.554 8.118 15.038 1 97.15 131 LEU B C 1
ATOM 3524 O O . LEU B 1 131 ? -7.766 8.547 16.175 1 97.15 131 LEU B O 1
ATOM 3528 N N . SER B 1 132 ? -8.47 7.682 14.272 1 95.49 132 SER B N 1
ATOM 3529 C CA . SER B 1 132 ? -9.861 7.666 14.712 1 95.49 132 SER B CA 1
ATOM 3530 C C . SER B 1 132 ? -10.027 6.853 15.992 1 95.49 132 SER B C 1
ATOM 3532 O O . SER B 1 132 ? -9.361 5.832 16.175 1 95.49 132 SER B O 1
ATOM 3534 N N . GLY B 1 133 ? -10.88 7.334 16.883 1 91.96 133 GLY B N 1
ATOM 3535 C CA . GLY B 1 133 ? -11.186 6.612 18.107 1 91.96 133 GLY B CA 1
ATOM 3536 C C . GLY B 1 133 ? -10.249 6.951 19.25 1 91.96 133 GLY B C 1
ATOM 3537 O O . GLY B 1 133 ? -10.438 6.482 20.375 1 91.96 133 GLY B O 1
ATOM 3538 N N . HIS B 1 134 ? -9.261 7.766 19.032 1 95.08 134 HIS B N 1
ATOM 3539 C CA . HIS B 1 134 ? -8.298 8.097 20.076 1 95.08 134 HIS B CA 1
ATOM 3540 C C . HIS B 1 134 ? -8.605 9.456 20.697 1 95.08 134 HIS B C 1
ATOM 3542 O O . HIS B 1 134 ? -7.766 10.026 21.398 1 95.08 134 HIS B O 1
ATOM 3548 N N . GLU B 1 135 ? -9.746 10.031 20.415 1 93.77 135 GLU B N 1
ATOM 3549 C CA . GLU B 1 135 ? -10.2 11.293 20.99 1 93.77 135 GLU B CA 1
ATOM 3550 C C . GLU B 1 135 ? -9.251 12.435 20.636 1 93.77 135 GLU B C 1
ATOM 3552 O O . GLU B 1 135 ? -8.847 13.207 21.508 1 93.77 135 GLU B O 1
ATOM 3557 N N . LEU B 1 136 ? -8.811 12.465 19.516 1 97.18 136 LEU B N 1
ATOM 3558 C CA . LEU B 1 136 ? -7.994 13.549 18.981 1 97.18 136 LEU B CA 1
ATOM 3559 C C . LEU B 1 136 ? -8.857 14.565 18.24 1 97.18 136 LEU B C 1
ATOM 3561 O O . LEU B 1 136 ? -9.928 14.224 17.733 1 97.18 136 LEU B O 1
ATOM 3565 N N . PRO B 1 137 ? -8.468 15.764 18.303 1 96.96 137 PRO B N 1
ATOM 3566 C CA . PRO B 1 137 ? -9.191 16.779 17.534 1 96.96 137 PRO B CA 1
ATOM 3567 C C . PRO B 1 137 ? -8.936 16.674 16.032 1 96.96 137 PRO B C 1
ATOM 3569 O O . PRO B 1 137 ? -8.022 17.317 15.511 1 96.96 137 PRO B O 1
ATOM 3572 N N . LEU B 1 138 ? -9.716 15.892 15.384 1 96.94 138 LEU B N 1
ATOM 3573 C CA . LEU B 1 138 ? -9.664 15.719 13.936 1 96.94 138 LEU B CA 1
ATOM 3574 C C . LEU B 1 138 ? -10.772 16.513 13.253 1 96.94 138 LEU B C 1
ATOM 3576 O O . LEU B 1 138 ? -11.847 16.705 13.826 1 96.94 138 LEU B O 1
ATOM 3580 N N . LEU B 1 139 ? -10.512 16.921 12.079 1 94.97 139 LEU B N 1
ATOM 3581 C CA . LEU B 1 139 ? -11.509 17.673 11.325 1 94.97 139 LEU B CA 1
ATOM 3582 C C . LEU B 1 139 ? -12.524 16.735 10.679 1 94.97 139 LEU B C 1
ATOM 3584 O O . LEU B 1 139 ? -12.16 15.665 10.186 1 94.97 139 LEU B O 1
ATOM 3588 N N . ASP B 1 140 ? -13.771 17.187 10.69 1 95.84 140 ASP B N 1
ATOM 3589 C CA . ASP B 1 140 ? -14.74 16.472 9.865 1 95.84 140 ASP B CA 1
ATOM 3590 C C . ASP B 1 140 ? -14.286 16.416 8.408 1 95.84 140 ASP B C 1
ATOM 3592 O O . ASP B 1 140 ? -13.903 17.436 7.832 1 95.84 140 ASP B O 1
ATOM 3596 N N . THR B 1 141 ? -14.291 15.245 7.862 1 95.62 141 THR B N 1
ATOM 3597 C CA . THR B 1 141 ? -13.69 15.023 6.552 1 95.62 141 THR B CA 1
ATOM 3598 C C . THR B 1 141 ? -14.509 14.02 5.744 1 95.62 141 THR B C 1
ATOM 3600 O O . THR B 1 141 ? -14.962 13.006 6.279 1 95.62 141 THR B O 1
ATOM 3603 N N . PHE B 1 142 ? -14.734 14.304 4.479 1 93.86 142 PHE B N 1
ATOM 3604 C CA . PHE B 1 142 ? -15.347 13.399 3.515 1 93.86 142 PHE B CA 1
ATOM 3605 C C . PHE B 1 142 ? -14.402 13.13 2.349 1 93.86 142 PHE B C 1
ATOM 3607 O O . PHE B 1 142 ? -13.874 14.064 1.743 1 93.86 142 PHE B O 1
ATOM 3614 N N . LEU B 1 143 ? -14.139 11.857 2.112 1 91.73 143 LEU B N 1
ATOM 3615 C CA . LEU B 1 143 ? -13.277 11.487 0.994 1 91.73 143 LEU B CA 1
ATOM 3616 C C . LEU B 1 143 ? -14.096 11.251 -0.27 1 91.73 143 LEU B C 1
ATOM 3618 O O . LEU B 1 143 ? -15.031 10.446 -0.268 1 91.73 143 LEU B O 1
ATOM 3622 N N . CYS B 1 144 ? -13.69 11.969 -1.319 1 81.27 144 CYS B N 1
ATOM 3623 C CA . CYS B 1 144 ? -14.406 11.868 -2.585 1 81.27 144 CYS B CA 1
ATOM 3624 C C . CYS B 1 144 ? -13.465 11.46 -3.713 1 81.27 144 CYS B C 1
ATOM 3626 O O . CYS B 1 144 ? -12.33 11.936 -3.783 1 81.27 144 CYS B O 1
ATOM 3628 N N . GLU B 1 145 ? -13.948 10.601 -4.535 1 74.66 145 GLU B N 1
ATOM 3629 C CA . GLU B 1 145 ? -13.211 10.246 -5.744 1 74.66 145 GLU B CA 1
ATOM 3630 C C . GLU B 1 145 ? -13.698 11.054 -6.944 1 74.66 145 GLU B C 1
ATOM 3632 O O . GLU B 1 145 ? -14.892 11.331 -7.069 1 74.66 145 GLU B O 1
ATOM 3637 N N . LEU B 1 146 ? -12.644 11.542 -7.73 1 66.37 146 LEU B N 1
ATOM 3638 C CA . LEU B 1 146 ? -13.019 12.314 -8.91 1 66.37 146 LEU B CA 1
ATOM 3639 C C . LEU B 1 146 ? -13.062 11.426 -10.149 1 66.37 146 LEU B C 1
ATOM 3641 O O . LEU B 1 146 ? -12.093 10.724 -10.449 1 66.37 146 LEU B O 1
ATOM 3645 N N . GLY B 1 147 ? -14.055 10.579 -10.318 1 61.25 147 GLY B N 1
ATOM 3646 C CA . GLY B 1 147 ? -14.163 9.762 -11.516 1 61.25 147 GLY B CA 1
ATOM 3647 C C . GLY B 1 147 ? -13.744 10.494 -12.777 1 61.25 147 GLY B C 1
ATOM 3648 O O . GLY B 1 147 ? -13.293 11.639 -12.715 1 61.25 147 GLY B O 1
ATOM 3649 N N . GLY B 1 148 ? -13.646 9.892 -14.031 1 60.86 148 GLY B N 1
ATOM 3650 C CA . GLY B 1 148 ? -13.231 10.383 -15.335 1 60.86 148 GLY B CA 1
ATOM 3651 C C . GLY B 1 148 ? -14.107 11.506 -15.856 1 60.86 148 GLY B C 1
ATOM 3652 O O . GLY B 1 148 ? -13.678 12.295 -16.701 1 60.86 148 GLY B O 1
ATOM 3653 N N . ASP B 1 149 ? -15.322 11.703 -15.281 1 68.16 149 ASP B N 1
ATOM 3654 C CA . ASP B 1 149 ? -16.2 12.75 -15.795 1 68.16 149 ASP B CA 1
ATOM 3655 C C . ASP B 1 149 ? -16.254 13.94 -14.839 1 68.16 149 ASP B C 1
ATOM 3657 O O . ASP B 1 149 ? -16.698 13.807 -13.697 1 68.16 149 ASP B O 1
ATOM 3661 N N . PRO B 1 150 ? -15.785 15.057 -15.274 1 67.72 150 PRO B N 1
ATOM 3662 C CA . PRO B 1 150 ? -15.739 16.234 -14.402 1 67.72 150 PRO B CA 1
ATOM 3663 C C . PRO B 1 150 ? -17.099 16.572 -13.795 1 67.72 150 PRO B C 1
ATOM 3665 O O . PRO B 1 150 ? -17.174 17.012 -12.645 1 67.72 150 PRO B O 1
ATOM 3668 N N . GLN B 1 151 ? -18.132 16.443 -14.565 1 71.41 151 GLN B N 1
ATOM 3669 C CA . GLN B 1 151 ? -19.464 16.755 -14.058 1 71.41 151 GLN B CA 1
ATOM 3670 C C . GLN B 1 151 ? -19.852 15.82 -12.916 1 71.41 151 GLN B C 1
ATOM 3672 O O . GLN B 1 151 ? -20.412 16.259 -11.909 1 71.41 151 GLN B O 1
ATOM 3677 N N . GLN B 1 152 ? -19.552 14.678 -13.126 1 72.07 152 GLN B N 1
ATOM 3678 C CA . GLN B 1 152 ? -19.833 13.694 -12.085 1 72.07 152 GLN B CA 1
ATOM 3679 C C . GLN B 1 152 ? -18.991 13.955 -10.84 1 72.07 152 GLN B C 1
ATOM 3681 O O . GLN B 1 152 ? -19.488 13.853 -9.716 1 72.07 152 GLN B O 1
ATOM 3686 N N . SER B 1 153 ? -17.867 14.336 -11.184 1 71.52 153 SER B N 1
ATOM 3687 C CA . SER B 1 153 ? -16.966 14.648 -10.079 1 71.52 153 SER B CA 1
ATOM 3688 C C . SER B 1 153 ? -17.473 15.839 -9.272 1 71.52 153 SER B C 1
ATOM 3690 O O . SER B 1 153 ? -17.446 15.817 -8.04 1 71.52 153 SER B O 1
ATOM 3692 N N . PHE B 1 154 ? -17.88 16.839 -9.986 1 73.4 154 PHE B N 1
ATOM 3693 C CA . PHE B 1 154 ? -18.411 18.028 -9.33 1 73.4 154 PHE B CA 1
ATOM 3694 C C . PHE B 1 154 ? -19.62 17.677 -8.471 1 73.4 154 PHE B C 1
ATOM 3696 O O . PHE B 1 154 ? -19.727 18.126 -7.327 1 73.4 154 PHE B O 1
ATOM 3703 N N . ARG B 1 155 ? -20.5 16.951 -9.006 1 75.03 155 ARG B N 1
ATOM 3704 C CA . ARG B 1 155 ? -21.715 16.594 -8.281 1 75.03 155 ARG B CA 1
ATOM 3705 C C . ARG B 1 155 ? -21.386 15.841 -6.997 1 75.03 155 ARG B C 1
ATOM 3707 O O . ARG B 1 155 ? -21.96 16.121 -5.942 1 75.03 155 ARG B O 1
ATOM 3714 N N . ALA B 1 156 ? -20.535 14.991 -7.163 1 74.2 156 ALA B N 1
ATOM 3715 C CA . ALA B 1 156 ? -20.116 14.226 -5.992 1 74.2 156 ALA B CA 1
ATOM 3716 C C . ALA B 1 156 ? -19.49 15.136 -4.939 1 74.2 156 ALA B C 1
ATOM 3718 O O . ALA B 1 156 ? -19.81 15.033 -3.752 1 74.2 156 ALA B O 1
ATOM 3719 N N . MET B 1 157 ? -18.695 15.966 -5.396 1 75.05 157 MET B N 1
ATOM 3720 C CA . MET B 1 157 ? -18.015 16.895 -4.499 1 75.05 157 MET B CA 1
ATOM 3721 C C . MET B 1 157 ? -19.009 17.854 -3.853 1 75.05 157 MET B C 1
ATOM 3723 O O . MET B 1 157 ? -18.925 18.128 -2.655 1 75.05 157 MET B O 1
ATOM 3727 N N . ALA B 1 158 ? -19.876 18.356 -4.687 1 75.79 158 ALA B N 1
ATOM 3728 C CA . ALA B 1 158 ? -20.876 19.304 -4.2 1 75.79 158 ALA B CA 1
ATOM 3729 C C . ALA B 1 158 ? -21.752 18.671 -3.124 1 75.79 158 ALA B C 1
ATOM 3731 O O . ALA B 1 158 ? -22.076 19.312 -2.121 1 75.79 158 ALA B O 1
ATOM 3732 N N . GLN B 1 159 ? -22.048 17.582 -3.313 1 80.32 159 GLN B N 1
ATOM 3733 C CA . GLN B 1 159 ? -22.885 16.872 -2.352 1 80.32 159 GLN B CA 1
ATOM 3734 C C . GLN B 1 159 ? -22.167 16.702 -1.016 1 80.32 159 GLN B C 1
ATOM 3736 O O . GLN B 1 159 ? -22.759 16.911 0.045 1 80.32 159 GLN B O 1
ATOM 3741 N N . GLU B 1 160 ? -20.972 16.368 -1.078 1 80.04 160 GLU B N 1
ATOM 3742 C CA . GLU B 1 160 ? -20.198 16.221 0.151 1 80.04 160 GLU B CA 1
ATOM 3743 C C . GLU B 1 160 ? -19.997 17.568 0.84 1 80.04 160 GLU B C 1
ATOM 3745 O O . GLU B 1 160 ? -20.033 17.654 2.069 1 80.04 160 GLU B O 1
ATOM 3750 N N . GLY B 1 161 ? -19.721 18.503 -0.008 1 76.72 161 GLY B N 1
ATOM 3751 C CA . GLY B 1 161 ? -19.593 19.847 0.533 1 76.72 161 GLY B CA 1
ATOM 3752 C C . GLY B 1 161 ? -20.82 20.3 1.302 1 76.72 161 GLY B C 1
ATOM 3753 O O . GLY B 1 161 ? -20.703 20.972 2.328 1 76.72 161 GLY B O 1
ATOM 3754 N N . GLU B 1 162 ? -21.961 19.893 0.831 1 79.55 162 GLU B N 1
ATOM 3755 C CA . GLU B 1 162 ? -23.213 20.3 1.461 1 79.55 162 GLU B CA 1
ATOM 3756 C C . GLU B 1 162 ? -23.333 19.728 2.871 1 79.55 162 GLU B C 1
ATOM 3758 O O . GLU B 1 162 ? -23.977 20.325 3.736 1 79.55 162 GLU B O 1
ATOM 3763 N N . LYS B 1 163 ? -22.688 18.707 3.011 1 84.34 163 LYS B N 1
ATOM 3764 C CA . LYS B 1 163 ? -22.728 18.083 4.33 1 84.34 163 LYS B CA 1
ATOM 3765 C C . LYS B 1 163 ? -21.891 18.87 5.335 1 84.34 163 LYS B C 1
ATOM 3767 O O . LYS B 1 163 ? -22.115 18.779 6.544 1 84.34 163 LYS B O 1
ATOM 3772 N N . LEU B 1 164 ? -21.019 19.514 4.622 1 88.43 164 LEU B N 1
ATOM 3773 C CA . LEU B 1 164 ? -20.202 20.414 5.428 1 88.43 164 LEU B CA 1
ATOM 3774 C C . LEU B 1 164 ? -20.678 21.856 5.286 1 88.43 164 LEU B C 1
ATOM 3776 O O . LEU B 1 164 ? -21.22 22.235 4.245 1 88.43 164 LEU B O 1
ATOM 3780 N N . GLU B 1 165 ? -20.842 22.624 6.163 1 87.67 165 GLU B N 1
ATOM 3781 C CA . GLU B 1 165 ? -21.146 24.046 6.039 1 87.67 165 GLU B CA 1
ATOM 3782 C C . GLU B 1 165 ? -19.964 24.814 5.454 1 87.67 165 GLU B C 1
ATOM 3784 O O . GLU B 1 165 ? -18.824 24.634 5.887 1 87.67 165 GLU B O 1
ATOM 3789 N N . TYR B 1 166 ? -20.213 25.579 4.354 1 89.6 166 TYR B N 1
ATOM 3790 C CA . TYR B 1 166 ? -19.167 26.408 3.767 1 89.6 166 TYR B CA 1
ATOM 3791 C C . TYR B 1 166 ? -18.751 27.52 4.723 1 89.6 166 TYR B C 1
ATOM 3793 O O . TYR B 1 166 ? -19.554 27.977 5.54 1 89.6 166 TYR B O 1
ATOM 3801 N N . PRO B 1 167 ? -17.54 27.995 4.69 1 91.29 167 PRO B N 1
ATOM 3802 C CA . PRO B 1 167 ? -16.475 27.594 3.769 1 91.29 167 PRO B CA 1
ATOM 3803 C C . PRO B 1 167 ? -15.871 26.236 4.121 1 91.29 167 PRO B C 1
ATOM 3805 O O . PRO B 1 167 ? -15.996 25.777 5.259 1 91.29 167 PRO B O 1
ATOM 3808 N N . ILE B 1 168 ? -15.259 25.568 3.075 1 91.77 168 ILE B N 1
ATOM 3809 C CA . ILE B 1 168 ? -14.634 24.266 3.284 1 91.77 168 ILE B CA 1
ATOM 3810 C C . ILE B 1 168 ? -13.252 24.248 2.636 1 91.77 168 ILE B C 1
ATOM 3812 O O . ILE B 1 168 ? -12.925 25.123 1.831 1 91.77 168 ILE B O 1
ATOM 3816 N N . LEU B 1 169 ? -12.42 23.325 3.067 1 91.13 169 LEU B N 1
ATOM 3817 C CA . LEU B 1 169 ? -11.126 23.075 2.441 1 91.13 169 LEU B CA 1
ATOM 3818 C C . LEU B 1 169 ? -11.166 21.802 1.601 1 91.13 169 LEU B C 1
ATOM 3820 O O . LEU B 1 169 ? -11.637 20.761 2.065 1 91.13 169 LEU B O 1
ATOM 3824 N N . LEU B 1 170 ? -10.755 21.921 0.394 1 89.8 170 LEU B N 1
ATOM 3825 C CA . LEU B 1 170 ? -10.535 20.774 -0.479 1 89.8 170 LEU B CA 1
ATOM 3826 C C . LEU B 1 170 ? -9.054 20.417 -0.546 1 89.8 170 LEU B C 1
ATOM 3828 O O . LEU B 1 170 ? -8.238 21.219 -1.007 1 89.8 170 LEU B O 1
ATOM 3832 N N . ARG B 1 171 ? -8.785 19.211 -0.084 1 89.63 171 ARG B N 1
ATOM 3833 C CA . ARG B 1 171 ? -7.39 18.79 -0.016 1 89.63 171 ARG B CA 1
ATOM 3834 C C . ARG B 1 171 ? -7.17 17.493 -0.787 1 89.63 171 ARG B C 1
ATOM 3836 O O . ARG B 1 171 ? -7.905 16.521 -0.598 1 89.63 171 ARG B O 1
ATOM 3843 N N . GLU B 1 172 ? -6.205 17.556 -1.623 1 87.52 172 GLU B N 1
ATOM 3844 C CA . GLU B 1 172 ? -5.778 16.296 -2.223 1 87.52 172 GLU B CA 1
ATOM 3845 C C . GLU B 1 172 ? -5.226 15.341 -1.169 1 87.52 172 GLU B C 1
ATOM 3847 O O . GLU B 1 172 ? -4.515 15.763 -0.254 1 87.52 172 GLU B O 1
ATOM 3852 N N . SER B 1 173 ? -5.493 14.078 -1.301 1 83.47 173 SER B N 1
ATOM 3853 C CA . SER B 1 173 ? -5.23 13.12 -0.232 1 83.47 173 SER B CA 1
ATOM 3854 C C . SER B 1 173 ? -3.738 13.018 0.063 1 83.47 173 SER B C 1
ATOM 3856 O O . SER B 1 173 ? -3.343 12.671 1.178 1 83.47 173 SER B O 1
ATOM 3858 N N . LYS B 1 174 ? -2.87 13.349 -0.887 1 77.86 174 LYS B N 1
ATOM 3859 C CA . LYS B 1 174 ? -1.428 13.294 -0.665 1 77.86 174 LYS B CA 1
ATOM 3860 C C . LYS B 1 174 ? -0.88 14.661 -0.267 1 77.86 174 LYS B C 1
ATOM 3862 O O . LYS B 1 174 ? 0.334 14.841 -0.155 1 77.86 174 LYS B O 1
ATOM 3867 N N . GLY B 1 175 ? -1.774 15.63 -0.129 1 75.13 175 GLY B N 1
ATOM 3868 C CA . GLY B 1 175 ? -1.431 16.913 0.463 1 75.13 175 GLY B CA 1
ATOM 3869 C C . GLY B 1 175 ? -0.782 17.87 -0.52 1 75.13 175 GLY B C 1
ATOM 3870 O O . GLY B 1 175 ? -0.288 18.929 -0.128 1 75.13 175 GLY B O 1
ATOM 3871 N N . GLN B 1 176 ? -0.784 17.597 -1.704 1 76.44 176 GLN B N 1
ATOM 3872 C CA . GLN B 1 176 ? -0.075 18.423 -2.675 1 76.44 176 GLN B CA 1
ATOM 3873 C C . GLN B 1 176 ? -0.882 19.668 -3.033 1 76.44 176 GLN B C 1
ATOM 3875 O O . GLN B 1 176 ? -0.314 20.737 -3.266 1 76.44 176 GLN B O 1
ATOM 3880 N N . GLU B 1 177 ? -2.176 19.482 -3.014 1 83.35 177 GLU B N 1
ATOM 3881 C CA . GLU B 1 177 ? -3.047 20.59 -3.397 1 83.35 177 GLU B CA 1
ATOM 3882 C C . GLU B 1 177 ? -4.129 20.829 -2.348 1 83.35 177 GLU B C 1
ATOM 3884 O O . GLU B 1 177 ? -4.775 19.886 -1.888 1 83.35 177 GLU B O 1
ATOM 3889 N N . VAL B 1 178 ? -4.215 22.076 -1.98 1 86.94 178 VAL B N 1
ATOM 3890 C CA . VAL B 1 178 ? -5.262 22.488 -1.052 1 86.94 178 VAL B CA 1
ATOM 3891 C C . VAL B 1 178 ? -6.003 23.7 -1.614 1 86.94 178 VAL B C 1
ATOM 3893 O O . VAL B 1 178 ? -5.379 24.668 -2.054 1 86.94 178 VAL B O 1
ATOM 3896 N N . PHE B 1 179 ? -7.307 23.637 -1.579 1 87.61 179 PHE B N 1
ATOM 3897 C CA . PHE B 1 179 ? -8.145 24.72 -2.082 1 87.61 179 PHE B CA 1
ATOM 3898 C C . PHE B 1 179 ? -9.147 25.165 -1.023 1 87.61 179 PHE B C 1
ATOM 3900 O O . PHE B 1 179 ? -9.739 24.332 -0.332 1 87.61 179 PHE B O 1
ATOM 3907 N N . PHE B 1 180 ? -9.217 26.436 -0.979 1 90.36 180 PHE B N 1
ATOM 3908 C CA . PHE B 1 180 ? -10.224 27.029 -0.107 1 90.36 180 PHE B CA 1
ATOM 3909 C C . PHE B 1 180 ? -11.484 27.375 -0.893 1 90.36 180 PHE B C 1
ATOM 3911 O O . PHE B 1 180 ? -11.429 28.137 -1.861 1 90.36 180 PHE B O 1
ATOM 3918 N N . ALA B 1 181 ? -12.613 26.787 -0.493 1 89.45 181 ALA B N 1
ATOM 3919 C CA . ALA B 1 181 ? -13.888 27.075 -1.143 1 89.45 181 ALA B CA 1
ATOM 3920 C C . ALA B 1 181 ? -14.812 27.86 -0.216 1 89.45 181 ALA B C 1
ATOM 3922 O O . ALA B 1 181 ? -15.414 27.292 0.697 1 89.45 181 ALA B O 1
ATOM 3923 N N . ARG B 1 182 ? -15.02 29.079 -0.539 1 88.61 182 ARG B N 1
ATOM 3924 C CA . ARG B 1 182 ? -15.861 29.955 0.27 1 88.61 182 ARG B CA 1
ATOM 3925 C C . ARG B 1 182 ? -17.333 29.581 0.134 1 88.61 182 ARG B C 1
ATOM 3927 O O . ARG B 1 182 ? -18.098 29.689 1.095 1 88.61 182 ARG B O 1
ATOM 3934 N N . GLU B 1 183 ? -17.682 29.2 -1.052 1 88.69 183 GLU B N 1
ATOM 3935 C CA . GLU B 1 183 ? -19.05 28.808 -1.378 1 88.69 183 GLU B CA 1
ATOM 3936 C C . GLU B 1 183 ? -19.072 27.722 -2.45 1 88.69 183 GLU B C 1
ATOM 3938 O O . GLU B 1 183 ? -18.042 27.419 -3.056 1 88.69 183 GLU B O 1
ATOM 3943 N N . LYS B 1 184 ? -20.219 27.215 -2.642 1 84.83 184 LYS B N 1
ATOM 3944 C CA . LYS B 1 184 ? -20.425 26.089 -3.549 1 84.83 184 LYS B CA 1
ATOM 3945 C C . LYS B 1 184 ? -19.981 26.437 -4.967 1 84.83 184 LYS B C 1
ATOM 3947 O O . LYS B 1 184 ? -19.411 25.598 -5.667 1 84.83 184 LYS B O 1
ATOM 3952 N N . LYS B 1 185 ? -20.235 27.623 -5.372 1 83.74 185 LYS B N 1
ATOM 3953 C CA . LYS B 1 185 ? -19.918 28.046 -6.733 1 83.74 185 LYS B CA 1
ATOM 3954 C C . LYS B 1 185 ? -18.416 27.971 -6.996 1 83.74 185 LYS B C 1
ATOM 3956 O O . LYS B 1 185 ? -17.991 27.703 -8.122 1 83.74 185 LYS B O 1
ATOM 3961 N N . PHE B 1 186 ? -17.672 28.158 -6.016 1 82.98 186 PHE B N 1
ATOM 3962 C CA . PHE B 1 186 ? -16.221 28.101 -6.145 1 82.98 186 PHE B CA 1
ATOM 3963 C C . PHE B 1 186 ? -15.76 26.683 -6.462 1 82.98 186 PHE B C 1
ATOM 3965 O O . PHE B 1 186 ? -14.827 26.488 -7.243 1 82.98 186 PHE B O 1
ATOM 3972 N N . LEU B 1 187 ? -16.346 25.694 -5.877 1 80.19 187 LEU B N 1
ATOM 3973 C CA . LEU B 1 187 ? -16.012 24.297 -6.134 1 80.19 187 LEU B CA 1
ATOM 3974 C C . LEU B 1 187 ? -16.229 23.948 -7.602 1 80.19 187 LEU B C 1
ATOM 3976 O O . LEU B 1 187 ? -15.417 23.241 -8.203 1 80.19 187 LEU B O 1
ATOM 3980 N N . HIS B 1 188 ? -17.27 24.472 -8.114 1 77.34 188 HIS B N 1
ATOM 3981 C CA . HIS B 1 188 ? -17.606 24.201 -9.507 1 77.34 188 HIS B CA 1
ATOM 3982 C C . HIS B 1 188 ? -16.512 24.702 -10.445 1 77.34 188 HIS B C 1
ATOM 3984 O O . HIS B 1 188 ? -16.147 24.016 -11.402 1 77.34 188 HIS B O 1
ATOM 3990 N N . SER B 1 189 ? -15.99 25.8 -10.127 1 77.57 189 SER B N 1
ATOM 3991 C CA . SER B 1 189 ? -14.981 26.408 -10.989 1 77.57 189 SER B CA 1
ATOM 3992 C C . SER B 1 189 ? -13.647 25.678 -10.877 1 77.57 189 SER B C 1
ATOM 3994 O O . SER B 1 189 ? -12.853 25.677 -11.82 1 77.57 189 SER B O 1
ATOM 3996 N N . ARG B 1 190 ? -13.472 24.995 -9.832 1 77.57 190 ARG B N 1
ATOM 3997 C CA . ARG B 1 190 ? -12.168 24.39 -9.578 1 77.57 190 ARG B CA 1
ATOM 3998 C C . ARG B 1 190 ? -12.158 22.92 -9.986 1 77.57 190 ARG B C 1
ATOM 4000 O O . ARG B 1 190 ? -11.091 22.323 -10.147 1 77.57 190 ARG B O 1
ATOM 4007 N N . THR B 1 191 ? -13.328 22.373 -10.118 1 75.03 191 THR B N 1
ATOM 4008 C CA . THR B 1 191 ? -13.446 20.946 -10.398 1 75.03 191 THR B CA 1
ATOM 4009 C C . THR B 1 191 ? -12.668 20.575 -11.656 1 75.03 191 THR B C 1
ATOM 4011 O O . THR B 1 191 ? -12.102 19.483 -11.744 1 75.03 191 THR B O 1
ATOM 4014 N N . TYR B 1 192 ? -12.536 21.521 -12.555 1 74.24 192 TYR B N 1
ATOM 4015 C CA . TYR B 1 192 ? -11.899 21.246 -13.839 1 74.24 192 TYR B CA 1
ATOM 4016 C C . TYR B 1 192 ? -10.381 21.252 -13.707 1 74.24 192 TYR B C 1
ATOM 4018 O O . TYR B 1 192 ? -9.673 20.769 -14.594 1 74.24 192 TYR B O 1
ATOM 4026 N N . LEU B 1 193 ? -9.942 21.795 -12.562 1 75.73 193 LEU B N 1
ATOM 4027 C CA . LEU B 1 193 ? -8.504 21.929 -12.358 1 75.73 193 LEU B CA 1
ATOM 4028 C C . LEU B 1 193 ? -7.962 20.769 -11.529 1 75.73 193 LEU B C 1
ATOM 4030 O O . LEU B 1 193 ? -6.747 20.591 -11.423 1 75.73 193 LEU B O 1
ATOM 4034 N N . LEU B 1 194 ? -8.877 20 -11.096 1 77.57 194 LEU B N 1
ATOM 4035 C CA . LEU B 1 194 ? -8.445 18.956 -10.173 1 77.57 194 LEU B CA 1
ATOM 4036 C C . LEU B 1 194 ? -7.902 17.75 -10.932 1 77.57 194 LEU B C 1
ATOM 4038 O O . LEU B 1 194 ? -8.394 17.418 -12.013 1 77.57 194 LEU B O 1
ATOM 4042 N N . ARG B 1 195 ? -6.867 17.203 -10.308 1 74.67 195 ARG B N 1
ATOM 4043 C CA . ARG B 1 195 ? -6.343 15.955 -10.854 1 74.67 195 ARG B CA 1
ATOM 4044 C C . ARG B 1 195 ? -7.349 14.82 -10.688 1 74.67 195 ARG B C 1
ATOM 4046 O O . ARG B 1 195 ? -7.74 14.49 -9.566 1 74.67 195 ARG B O 1
ATOM 4053 N N . ARG B 1 196 ? -7.666 14.168 -11.704 1 69.1 196 ARG B N 1
ATOM 4054 C CA . ARG B 1 196 ? -8.769 13.213 -11.728 1 69.1 196 ARG B CA 1
ATOM 4055 C C . ARG B 1 196 ? -8.343 11.869 -11.148 1 69.1 196 ARG B C 1
ATOM 4057 O O . ARG B 1 196 ? -9.187 11.066 -10.743 1 69.1 196 ARG B O 1
ATOM 4064 N N . GLU B 1 197 ? -7.072 11.702 -11.089 1 69.98 197 GLU B N 1
ATOM 4065 C CA . GLU B 1 197 ? -6.59 10.38 -10.699 1 69.98 197 GLU B CA 1
ATOM 4066 C C . GLU B 1 197 ? -6.363 10.298 -9.192 1 69.98 197 GLU B C 1
ATOM 4068 O O . GLU B 1 197 ? -5.92 9.267 -8.681 1 69.98 197 GLU B O 1
ATOM 4073 N N . GLN B 1 198 ? -6.78 11.404 -8.499 1 75.19 198 GLN B N 1
ATOM 4074 C CA . GLN B 1 198 ? -6.512 11.417 -7.065 1 75.19 198 GLN B CA 1
ATOM 4075 C C . GLN B 1 198 ? -7.787 11.677 -6.269 1 75.19 198 GLN B C 1
ATOM 4077 O O . GLN B 1 198 ? -8.644 12.454 -6.696 1 75.19 198 GLN B O 1
ATOM 4082 N N . PRO B 1 199 ? -7.825 11.025 -5.152 1 82.96 199 PRO B N 1
ATOM 4083 C CA . PRO B 1 199 ? -8.954 11.371 -4.286 1 82.96 199 PRO B CA 1
ATOM 4084 C C . PRO B 1 199 ? -8.77 12.715 -3.585 1 82.96 199 PRO B C 1
ATOM 4086 O O . PRO B 1 199 ? -7.638 13.126 -3.318 1 82.96 199 PRO B O 1
ATOM 4089 N N . TYR B 1 200 ? -9.87 13.356 -3.308 1 87.39 200 TYR B N 1
ATOM 4090 C CA . TYR B 1 200 ? -9.866 14.62 -2.581 1 87.39 200 TYR B CA 1
ATOM 4091 C C . TYR B 1 200 ? -10.683 14.515 -1.299 1 87.39 200 TYR B C 1
ATOM 4093 O O . TYR B 1 200 ? -11.691 13.806 -1.254 1 87.39 200 TYR B O 1
ATOM 4101 N N . MET B 1 201 ? -10.246 15.241 -0.351 1 91.71 201 MET B N 1
ATOM 4102 C CA . MET B 1 201 ? -10.937 15.326 0.933 1 91.71 201 MET B CA 1
ATOM 4103 C C . MET B 1 201 ? -11.628 16.676 1.09 1 91.71 201 MET B C 1
ATOM 4105 O O . MET B 1 201 ? -11.006 17.723 0.903 1 91.71 201 MET B O 1
ATOM 4109 N N . PHE B 1 202 ? -12.866 16.613 1.397 1 92.14 202 PHE B N 1
ATOM 4110 C CA . PHE B 1 202 ? -13.595 17.785 1.868 1 92.14 202 PHE B CA 1
ATOM 4111 C C . PHE B 1 202 ? -13.504 17.905 3.384 1 92.14 202 PHE B C 1
ATOM 4113 O O . PHE B 1 202 ? -13.948 17.014 4.111 1 92.14 202 PHE B O 1
ATOM 4120 N N . GLN B 1 203 ? -12.979 19.017 3.744 1 93.33 203 GLN B N 1
ATOM 4121 C CA . GLN B 1 203 ? -12.713 19.156 5.172 1 93.33 203 GLN B CA 1
ATOM 4122 C C . GLN B 1 203 ? -13.332 20.437 5.725 1 93.33 203 GLN B C 1
ATOM 4124 O O . GLN B 1 203 ? -13.344 21.468 5.05 1 93.33 203 GLN B O 1
ATOM 4129 N N . ARG B 1 204 ? -13.733 20.325 6.915 1 93.67 204 ARG B N 1
ATOM 4130 C CA . ARG B 1 204 ? -14.258 21.494 7.614 1 93.67 204 ARG B CA 1
ATOM 4131 C C . ARG B 1 204 ? -13.185 22.567 7.77 1 93.67 204 ARG B C 1
ATOM 4133 O O . ARG B 1 204 ? -12.034 22.259 8.084 1 93.67 204 ARG B O 1
ATOM 4140 N N . TYR B 1 205 ? -13.656 23.804 7.538 1 92.46 205 TYR B N 1
ATOM 4141 C CA . TYR B 1 205 ? -12.785 24.946 7.791 1 92.46 205 TYR B CA 1
ATOM 4142 C C . TYR B 1 205 ? -12.777 25.308 9.271 1 92.46 205 TYR B C 1
ATOM 4144 O O . TYR B 1 205 ? -13.833 25.396 9.901 1 92.46 205 TYR B O 1
ATOM 4152 N N . VAL B 1 206 ? -11.575 25.487 9.77 1 90.86 206 VAL B N 1
ATOM 4153 C CA . VAL B 1 206 ? -11.436 25.884 11.168 1 90.86 206 VAL B CA 1
ATOM 4154 C C . VAL B 1 206 ? -11.431 27.407 11.275 1 90.86 206 VAL B C 1
ATOM 4156 O O . VAL B 1 206 ? -10.519 28.068 10.771 1 90.86 206 VAL B O 1
ATOM 4159 N N . LYS B 1 207 ? -12.351 27.864 11.979 1 85.57 207 LYS B N 1
ATOM 4160 C CA . LYS B 1 207 ? -12.452 29.307 12.177 1 85.57 207 LYS B CA 1
ATOM 4161 C C . LYS B 1 207 ? -11.689 29.746 13.423 1 85.57 207 LYS B C 1
ATOM 4163 O O . LYS B 1 207 ? -11.499 28.956 14.351 1 85.57 207 LYS B O 1
ATOM 4168 N N . GLY B 1 208 ? -11.255 30.958 13.427 1 84.36 208 GLY B N 1
ATOM 4169 C CA . GLY B 1 208 ? -10.75 31.579 14.641 1 84.36 208 GLY B CA 1
ATOM 4170 C C . GLY B 1 208 ? -9.251 31.425 14.812 1 84.36 208 GLY B C 1
ATOM 4171 O O . GLY B 1 208 ? -8.656 32.033 15.704 1 84.36 208 GLY B O 1
ATOM 4172 N N . GLY B 1 209 ? -8.569 30.694 13.994 1 84.92 209 GLY B N 1
ATOM 4173 C CA . GLY B 1 209 ? -7.143 30.448 14.129 1 84.92 209 GLY B CA 1
ATOM 4174 C C . GLY B 1 209 ? -6.296 31.351 13.252 1 84.92 209 GLY B C 1
ATOM 4175 O O . GLY B 1 209 ? -5.081 31.165 13.151 1 84.92 209 GLY B O 1
ATOM 4176 N N . GLY B 1 210 ? -6.979 32.226 12.563 1 86.62 210 GLY B N 1
ATOM 4177 C CA . GLY B 1 210 ? -6.278 33.194 11.734 1 86.62 210 GLY B CA 1
ATOM 4178 C C . GLY B 1 210 ? -5.632 32.575 10.51 1 86.62 210 GLY B C 1
ATOM 4179 O O . GLY B 1 210 ? -4.613 33.068 10.023 1 86.62 210 GLY B O 1
ATOM 4180 N N . ASN B 1 211 ? -6.078 31.384 10.118 1 91.27 211 ASN B N 1
ATOM 4181 C CA . ASN B 1 211 ? -5.565 30.67 8.954 1 91.27 211 ASN B CA 1
ATOM 4182 C C . ASN B 1 211 ? -4.103 30.274 9.14 1 91.27 211 ASN B C 1
ATOM 4184 O O . ASN B 1 211 ? -3.316 30.325 8.192 1 91.27 211 ASN B O 1
ATOM 4188 N N . MET B 1 212 ? -3.798 30.034 10.419 1 92.17 212 MET B N 1
ATOM 4189 C CA . MET B 1 212 ? -2.431 29.639 10.745 1 92.17 212 MET B CA 1
ATOM 4190 C C . MET B 1 212 ? -2.364 28.16 11.112 1 92.17 212 MET B C 1
ATOM 4192 O O . MET B 1 212 ? -3.356 27.582 11.56 1 92.17 212 MET B O 1
ATOM 4196 N N . GLU B 1 213 ? -1.2 27.591 10.864 1 93.54 213 GLU B N 1
ATOM 4197 C CA . GLU B 1 213 ? -0.925 26.222 11.291 1 93.54 213 GLU B CA 1
ATOM 4198 C C . GLU B 1 213 ? 0.492 26.09 11.842 1 93.54 213 GLU B C 1
ATOM 4200 O O . GLU B 1 213 ? 1.364 26.902 11.527 1 93.54 213 GLU B O 1
ATOM 4205 N N . ALA B 1 214 ? 0.652 25.185 12.7 1 95.42 214 ALA B N 1
ATOM 4206 C CA . ALA B 1 214 ? 1.962 24.851 13.252 1 95.42 214 ALA B CA 1
ATOM 4207 C C . ALA B 1 214 ? 2.53 23.595 12.596 1 95.42 214 ALA B C 1
ATOM 4209 O O . ALA B 1 214 ? 1.876 22.55 12.572 1 95.42 214 ALA B O 1
ATOM 4210 N N . LEU B 1 215 ? 3.666 23.753 11.943 1 95.69 215 LEU B N 1
ATOM 4211 C CA . LEU B 1 215 ? 4.444 22.586 11.541 1 95.69 215 LEU B CA 1
ATOM 4212 C C . LEU B 1 215 ? 5.344 22.115 12.679 1 95.69 215 LEU B C 1
ATOM 4214 O O . LEU B 1 215 ? 6.255 22.835 13.095 1 95.69 215 LEU B O 1
ATOM 4218 N N . VAL B 1 216 ? 5.075 20.927 13.176 1 97.68 216 VAL B N 1
ATOM 4219 C CA . VAL B 1 216 ? 5.788 20.412 14.34 1 97.68 216 VAL B CA 1
ATOM 4220 C C . VAL B 1 216 ? 6.627 19.201 13.937 1 97.68 216 VAL B C 1
ATOM 4222 O O . VAL B 1 216 ? 6.093 18.2 13.454 1 97.68 216 VAL B O 1
ATOM 4225 N N . LEU B 1 217 ? 7.899 19.229 14.125 1 98.12 217 LEU B N 1
ATOM 4226 C CA . LEU B 1 217 ? 8.765 18.084 13.866 1 98.12 217 LEU B CA 1
ATOM 4227 C C . LEU B 1 217 ? 8.942 17.241 15.124 1 98.12 217 LEU B C 1
ATOM 4229 O O . LEU B 1 217 ? 9.42 17.737 16.147 1 98.12 217 LEU B O 1
ATOM 4233 N N . VAL B 1 218 ? 8.512 16.053 14.995 1 98.6 218 VAL B N 1
ATOM 4234 C CA . VAL B 1 218 ? 8.679 15.094 16.081 1 98.6 218 VAL B CA 1
ATOM 4235 C C . VAL B 1 218 ? 9.824 14.138 15.755 1 98.6 218 VAL B C 1
ATOM 4237 O O . VAL B 1 218 ? 9.893 13.596 14.649 1 98.6 218 VAL B O 1
ATOM 4240 N N . VAL B 1 219 ? 10.756 13.918 16.651 1 98.57 219 VAL B N 1
ATOM 4241 C CA . VAL B 1 219 ? 11.849 12.954 16.578 1 98.57 219 VAL B CA 1
ATOM 4242 C C . VAL B 1 219 ? 11.864 12.093 17.839 1 98.57 219 VAL B C 1
ATOM 4244 O O . VAL B 1 219 ? 12.167 12.583 18.929 1 98.57 219 VAL B O 1
ATOM 4247 N N . GLY B 1 220 ? 11.539 10.828 17.637 1 97.63 220 GLY B N 1
ATOM 4248 C CA . GLY B 1 220 ? 11.348 9.981 18.803 1 97.63 220 GLY B CA 1
ATOM 4249 C C . GLY B 1 220 ? 10.202 10.433 19.688 1 97.63 220 GLY B C 1
ATOM 4250 O O . GLY B 1 220 ? 9.071 10.581 19.22 1 97.63 220 GLY B O 1
ATOM 4251 N N . SER B 1 221 ? 10.475 10.741 20.907 1 97.46 221 SER B N 1
ATOM 4252 C CA . SER B 1 221 ? 9.443 11.152 21.853 1 97.46 221 SER B CA 1
ATOM 4253 C C . SER B 1 221 ? 9.582 12.627 22.217 1 97.46 221 SER B C 1
ATOM 4255 O O . SER B 1 221 ? 9.148 13.051 23.29 1 97.46 221 SER B O 1
ATOM 4257 N N . LYS B 1 222 ? 10.154 13.391 21.269 1 98.11 222 LYS B N 1
ATOM 4258 C CA . LYS B 1 222 ? 10.374 14.807 21.549 1 98.11 222 LYS B CA 1
ATOM 4259 C C . LYS B 1 222 ? 9.95 15.673 20.366 1 98.11 222 LYS B C 1
ATOM 4261 O O . LYS B 1 222 ? 10.016 15.236 19.215 1 98.11 222 LYS B O 1
ATOM 4266 N N . VAL B 1 223 ? 9.57 16.846 20.72 1 98.36 223 VAL B N 1
ATOM 4267 C CA . VAL B 1 223 ? 9.404 17.876 19.699 1 98.36 223 VAL B CA 1
ATOM 4268 C C . VAL B 1 223 ? 10.755 18.519 19.39 1 98.36 223 VAL B C 1
ATOM 4270 O O . VAL B 1 223 ? 11.358 19.158 20.255 1 98.36 223 VAL B O 1
ATOM 4273 N N . ALA B 1 224 ? 11.228 18.35 18.196 1 97.9 224 ALA B N 1
ATOM 4274 C CA . ALA B 1 224 ? 12.546 18.851 17.815 1 97.9 224 ALA B CA 1
ATOM 4275 C C . ALA B 1 224 ? 12.464 20.296 17.331 1 97.9 224 ALA B C 1
ATOM 4277 O O . ALA B 1 224 ? 13.458 21.025 17.365 1 97.9 224 ALA B O 1
ATOM 4278 N N . GLY B 1 225 ? 11.301 20.628 16.847 1 96.62 225 GLY B N 1
ATOM 4279 C CA . GLY B 1 225 ? 11.081 21.979 16.356 1 96.62 225 GLY B CA 1
ATOM 4280 C C . GLY B 1 225 ? 9.644 22.238 15.945 1 96.62 225 GLY B C 1
ATOM 4281 O O . GLY B 1 225 ? 8.88 21.298 15.713 1 96.62 225 GLY B O 1
ATOM 4282 N N . ALA B 1 226 ? 9.318 23.562 15.909 1 96.21 226 ALA B N 1
ATOM 4283 C CA . ALA B 1 226 ? 7.983 23.975 15.485 1 96.21 226 ALA B CA 1
ATOM 4284 C C . ALA B 1 226 ? 8.026 25.328 14.78 1 96.21 226 ALA B C 1
ATOM 4286 O O . ALA B 1 226 ? 8.826 26.196 15.137 1 96.21 226 ALA B O 1
ATOM 4287 N N . GLN B 1 227 ? 7.229 25.416 13.805 1 93.22 227 GLN B N 1
ATOM 4288 C CA . GLN B 1 227 ? 7.117 26.658 13.046 1 93.22 227 GLN B CA 1
ATOM 4289 C C . GLN B 1 227 ? 5.656 27.022 12.799 1 93.22 227 GLN B C 1
ATOM 4291 O O . GLN B 1 227 ? 4.842 26.156 12.472 1 93.22 227 GLN B O 1
ATOM 4296 N N . LEU B 1 228 ? 5.379 28.269 13.069 1 92.78 228 LEU B N 1
ATOM 4297 C CA . LEU B 1 228 ? 4.068 28.801 12.715 1 92.78 228 LEU B CA 1
ATOM 4298 C C . LEU B 1 228 ? 4.065 29.332 11.286 1 92.78 228 LEU B C 1
ATOM 4300 O O . LEU B 1 228 ? 4.998 30.026 10.875 1 92.78 228 LEU B O 1
ATOM 4304 N N . ARG B 1 229 ? 3.062 28.934 10.563 1 89.53 229 ARG B N 1
ATOM 4305 C CA . ARG B 1 229 ? 2.972 29.394 9.181 1 89.53 229 ARG B CA 1
ATOM 4306 C C . ARG B 1 229 ? 1.518 29.52 8.739 1 89.53 229 ARG B C 1
ATOM 4308 O O . ARG B 1 229 ? 0.607 29.112 9.462 1 89.53 229 ARG B O 1
ATOM 4315 N N . CYS B 1 230 ? 1.347 30.161 7.64 1 90.91 230 CYS B N 1
ATOM 4316 C CA . CYS B 1 230 ? 0.015 30.236 7.05 1 90.91 230 CYS B CA 1
ATOM 4317 C C . CYS B 1 230 ? -0.421 28.878 6.514 1 90.91 230 CYS B C 1
ATOM 4319 O O . CYS B 1 230 ? 0.378 28.157 5.914 1 90.91 230 CYS B O 1
ATOM 4321 N N . CYS B 1 231 ? -1.694 28.607 6.711 1 89.39 231 CYS B N 1
ATOM 4322 C CA . CYS B 1 231 ? -2.237 27.354 6.199 1 89.39 231 CYS B CA 1
ATOM 4323 C C . CYS B 1 231 ? -2.16 27.307 4.678 1 89.39 231 CYS B C 1
ATOM 4325 O O . CYS B 1 231 ? -2.492 28.285 4.005 1 89.39 231 CYS B O 1
ATOM 4327 N N . LYS B 1 232 ? -1.71 26.167 4.26 1 86.05 232 LYS B N 1
ATOM 4328 C CA . LYS B 1 232 ? -1.674 25.96 2.816 1 86.05 232 LYS B CA 1
ATOM 4329 C C . LYS B 1 232 ? -3.06 26.133 2.2 1 86.05 232 LYS B C 1
ATOM 4331 O O . LYS B 1 232 ? -4.048 25.618 2.727 1 86.05 232 LYS B O 1
ATOM 4336 N N . GLY B 1 233 ? -3.181 26.859 1.092 1 85.58 233 GLY B N 1
ATOM 4337 C CA . GLY B 1 233 ? -4.446 27.054 0.401 1 85.58 233 GLY B CA 1
ATOM 4338 C C . GLY B 1 233 ? -5.223 28.255 0.908 1 85.58 233 GLY B C 1
ATOM 4339 O O . GLY B 1 233 ? -6.218 28.658 0.301 1 85.58 233 GLY B O 1
ATOM 4340 N N . LEU B 1 234 ? -4.776 28.864 2.035 1 86.64 234 LEU B N 1
ATOM 4341 C CA . LEU B 1 234 ? -5.497 29.985 2.629 1 86.64 234 LEU B CA 1
ATOM 4342 C C . LEU B 1 234 ? -4.687 31.273 2.518 1 86.64 234 LEU B C 1
ATOM 4344 O O . LEU B 1 234 ? -5.029 32.281 3.139 1 86.64 234 LEU B O 1
ATOM 4348 N N . GLU B 1 235 ? -3.696 31.214 1.739 1 82.18 235 GLU B N 1
ATOM 4349 C CA . GLU B 1 235 ? -2.785 32.346 1.604 1 82.18 235 GLU B CA 1
ATOM 4350 C C . GLU B 1 235 ? -3.519 33.59 1.112 1 82.18 235 GLU B C 1
ATOM 4352 O O . GLU B 1 235 ? -3.228 34.704 1.553 1 82.18 235 GLU B O 1
ATOM 4357 N N . ALA B 1 236 ? -4.449 33.346 0.242 1 77.56 236 ALA B N 1
ATOM 4358 C CA . ALA B 1 236 ? -5.158 34.468 -0.367 1 77.56 236 ALA B CA 1
ATOM 4359 C C . ALA B 1 236 ? -6.19 35.051 0.593 1 77.56 236 ALA B C 1
ATOM 4361 O O . ALA B 1 236 ? -6.691 36.158 0.379 1 77.56 236 ALA B O 1
ATOM 4362 N N . GLU B 1 237 ? -6.598 34.324 1.543 1 79.99 237 GLU B N 1
ATOM 4363 C CA . GLU B 1 237 ? -7.639 34.761 2.469 1 79.99 237 GLU B CA 1
ATOM 4364 C C . GLU B 1 237 ? -7.077 35.718 3.517 1 79.99 237 GLU B C 1
ATOM 4366 O O . GLU B 1 237 ? -7.835 36.37 4.238 1 79.99 237 GLU B O 1
ATOM 4371 N N . GLY B 1 238 ? -5.819 35.937 3.475 1 68.41 238 GLY B N 1
ATOM 4372 C CA . GLY B 1 238 ? -5.173 36.873 4.381 1 68.41 238 GLY B CA 1
ATOM 4373 C C . GLY B 1 238 ? -4.727 36.234 5.682 1 68.41 238 GLY B C 1
ATOM 4374 O O . GLY B 1 238 ? -5.339 35.27 6.148 1 68.41 238 GLY B O 1
ATOM 4375 N N . THR B 1 239 ? -3.486 36.211 5.947 1 63.98 239 THR B N 1
ATOM 4376 C CA . THR B 1 239 ? -2.953 35.866 7.261 1 63.98 239 THR B CA 1
ATOM 4377 C C . THR B 1 239 ? -2.726 37.122 8.098 1 63.98 239 THR B C 1
ATOM 4379 O O . THR B 1 239 ? -2.422 38.187 7.559 1 63.98 239 THR B O 1
ATOM 4382 N N . PRO B 1 240 ? -3.415 37.187 9.193 1 54.58 240 PRO B N 1
ATOM 4383 C CA . PRO B 1 240 ? -2.943 38.379 9.902 1 54.58 240 PRO B CA 1
ATOM 4384 C C . PRO B 1 240 ? -1.457 38.649 9.678 1 54.58 240 PRO B C 1
ATOM 4386 O O . PRO B 1 240 ? -0.701 37.73 9.353 1 54.58 240 PRO B O 1
ATOM 4389 N N . GLY B 1 241 ? -0.923 39.786 9.572 1 49.53 241 GLY B N 1
ATOM 4390 C CA . GLY B 1 241 ? 0.457 40.187 9.347 1 49.53 241 GLY B CA 1
ATOM 4391 C C . GLY B 1 241 ? 1.459 39.108 9.713 1 49.53 241 GLY B C 1
ATOM 4392 O O . GLY B 1 241 ? 1.663 38.818 10.893 1 49.53 241 GLY B O 1
ATOM 4393 N N . GLU B 1 242 ? 1.592 38.063 8.905 1 51.95 242 GLU B N 1
ATOM 4394 C CA . GLU B 1 242 ? 2.441 36.876 8.903 1 51.95 242 GLU B CA 1
ATOM 4395 C C . GLU B 1 242 ? 3.747 37.13 9.651 1 51.95 242 GLU B C 1
ATOM 4397 O O . GLU B 1 242 ? 4.218 36.27 10.397 1 51.95 242 GLU B O 1
ATOM 4402 N N . ASP B 1 243 ? 4.428 38.192 9.087 1 50.38 243 ASP B N 1
ATOM 4403 C CA . ASP B 1 243 ? 5.804 38.503 9.463 1 50.38 243 ASP B CA 1
ATOM 4404 C C . ASP B 1 243 ? 5.938 38.655 10.977 1 50.38 243 ASP B C 1
ATOM 4406 O O . ASP B 1 243 ? 6.944 38.246 11.56 1 50.38 243 ASP B O 1
ATOM 4410 N N . ASP B 1 244 ? 4.951 39.198 11.559 1 51.82 244 ASP B N 1
ATOM 4411 C CA . ASP B 1 244 ? 5.207 39.703 12.904 1 51.82 244 ASP B CA 1
ATOM 4412 C C . ASP B 1 244 ? 4.958 38.621 13.953 1 51.82 244 ASP B C 1
ATOM 4414 O O . ASP B 1 244 ? 5.657 38.559 14.966 1 51.82 244 ASP B O 1
ATOM 4418 N N . LYS B 1 245 ? 4.042 37.655 13.74 1 55.34 245 LYS B N 1
ATOM 4419 C CA . LYS B 1 245 ? 3.642 36.75 14.813 1 55.34 245 LYS B CA 1
ATOM 4420 C C . LYS B 1 245 ? 4.557 35.53 14.874 1 55.34 245 LYS B C 1
ATOM 4422 O O . LYS B 1 245 ? 4.631 34.854 15.902 1 55.34 245 LYS B O 1
ATOM 4427 N N . SER B 1 246 ? 5.263 35.175 13.748 1 61.25 246 SER B N 1
ATOM 4428 C CA . SER B 1 246 ? 6.002 33.918 13.691 1 61.25 246 SER B CA 1
ATOM 4429 C C . SER B 1 246 ? 7.348 34.036 14.399 1 61.25 246 SER B C 1
ATOM 4431 O O . SER B 1 246 ? 7.868 33.049 14.923 1 61.25 246 SER B O 1
ATOM 4433 N N . LYS B 1 247 ? 7.84 35.25 14.489 1 60.7 247 LYS B N 1
ATOM 4434 C CA . LYS B 1 247 ? 9.217 35.363 14.964 1 60.7 247 LYS B CA 1
ATOM 4435 C C . LYS B 1 247 ? 9.324 34.979 16.437 1 60.7 247 LYS B C 1
ATOM 4437 O O . LYS B 1 247 ? 10.294 34.34 16.848 1 60.7 247 LYS B O 1
ATOM 4442 N N . ASP B 1 248 ? 8.23 35.327 17.227 1 71.87 248 ASP B N 1
ATOM 4443 C CA . ASP B 1 248 ? 8.36 35.048 18.654 1 71.87 248 ASP B CA 1
ATOM 4444 C C . ASP B 1 248 ? 7.334 34.011 19.107 1 71.87 248 ASP B C 1
ATOM 4446 O O . ASP B 1 248 ? 7.097 33.848 20.306 1 71.87 248 ASP B O 1
ATOM 4450 N N . TRP B 1 249 ? 6.953 33.233 18.187 1 86.97 249 TRP B N 1
ATOM 4451 C CA . TRP B 1 249 ? 5.909 32.271 18.523 1 86.97 249 TRP B CA 1
ATOM 4452 C C . TRP B 1 249 ? 6.513 30.967 19.034 1 86.97 249 TRP B C 1
ATOM 4454 O O . TRP B 1 249 ? 7.547 30.517 18.535 1 86.97 249 TRP B O 1
ATOM 4464 N N . GLU B 1 250 ? 5.845 30.423 20.139 1 91.43 250 GLU B N 1
ATOM 4465 C CA . GLU B 1 250 ? 6.194 29.1 20.646 1 91.43 250 GLU B CA 1
ATOM 4466 C C . GLU B 1 250 ? 4.97 28.191 20.705 1 91.43 250 GLU B C 1
ATOM 4468 O O . GLU B 1 250 ? 3.888 28.623 21.107 1 91.43 250 GLU B O 1
ATOM 4473 N N . LEU B 1 251 ? 5.199 27.02 20.366 1 94.99 251 LEU B N 1
ATOM 4474 C CA . LEU B 1 251 ? 4.118 26.044 20.443 1 94.99 251 LEU B CA 1
ATOM 4475 C C . LEU B 1 251 ? 3.705 25.802 21.891 1 94.99 251 LEU B C 1
ATOM 4477 O O . LEU B 1 251 ? 4.559 25.639 22.766 1 94.99 251 LEU B O 1
ATOM 4481 N N . SER B 1 252 ? 2.458 25.825 22.224 1 95.88 252 SER B N 1
ATOM 4482 C CA . SER B 1 252 ? 1.949 25.597 23.572 1 95.88 252 SER B CA 1
ATOM 4483 C C . SER B 1 252 ? 2.199 24.162 24.023 1 95.88 252 SER B C 1
ATOM 4485 O O . SER B 1 252 ? 2.499 23.292 23.203 1 95.88 252 SER B O 1
ATOM 4487 N N . ALA B 1 253 ? 2.061 23.922 25.286 1 97 253 ALA B N 1
ATOM 4488 C CA . ALA B 1 253 ? 2.197 22.58 25.848 1 97 253 ALA B CA 1
ATOM 4489 C C . ALA B 1 253 ? 1.164 21.628 25.251 1 97 253 ALA B C 1
ATOM 4491 O O . ALA B 1 253 ? 1.469 20.465 24.976 1 97 253 ALA B O 1
ATOM 4492 N N . GLU B 1 254 ? 0.00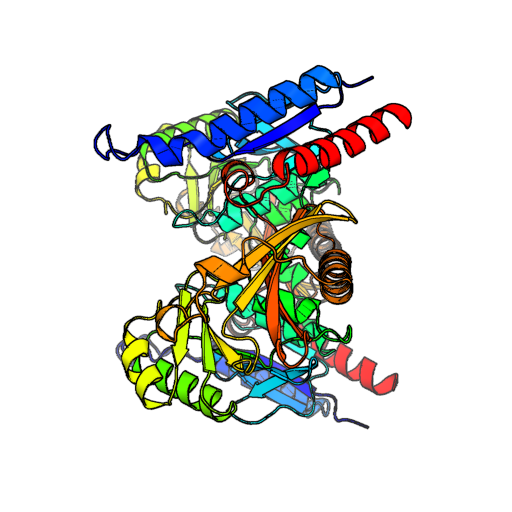3 22.174 25.046 1 96.26 254 GLU B N 1
ATOM 4493 C CA . GLU B 1 254 ? -1.075 21.371 24.476 1 96.26 254 GLU B CA 1
ATOM 4494 C C . GLU B 1 254 ? -0.742 20.932 23.053 1 96.26 254 GLU B C 1
ATOM 4496 O O . GLU B 1 254 ? -1.002 19.788 22.674 1 96.26 254 GLU B O 1
ATOM 4501 N N . GLY B 1 255 ? -0.193 21.84 22.306 1 97.67 255 GLY B N 1
ATOM 4502 C CA . GLY B 1 255 ? 0.215 21.5 20.952 1 97.67 255 GLY B CA 1
ATOM 4503 C C . GLY B 1 255 ? 1.315 20.456 20.906 1 97.67 255 GLY B C 1
ATOM 4504 O O . GLY B 1 255 ? 1.282 19.548 20.072 1 97.67 255 GLY B O 1
ATOM 4505 N N . LYS B 1 256 ? 2.256 20.63 21.812 1 98.31 256 LYS B N 1
ATOM 4506 C CA . LYS B 1 256 ? 3.354 19.672 21.889 1 98.31 256 LYS B CA 1
ATOM 4507 C C . LYS B 1 256 ? 2.844 18.279 22.248 1 98.31 256 LYS B C 1
ATOM 4509 O O . LYS B 1 256 ? 3.205 17.294 21.6 1 98.31 256 LYS B O 1
ATOM 4514 N N . GLU B 1 257 ? 2.011 18.239 23.196 1 98.17 257 GLU B N 1
ATOM 4515 C CA . GLU B 1 257 ? 1.457 16.965 23.643 1 98.17 257 GLU B CA 1
ATOM 4516 C C . GLU B 1 257 ? 0.645 16.298 22.536 1 98.17 257 GLU B C 1
ATOM 4518 O O . GLU B 1 257 ? 0.728 15.083 22.345 1 98.17 257 GLU B O 1
ATOM 4523 N N . LEU B 1 258 ? -0.119 17.077 21.831 1 98.47 258 LEU B N 1
ATOM 4524 C CA . LEU B 1 258 ? -0.938 16.555 20.742 1 98.47 258 LEU B CA 1
ATOM 4525 C C . LEU B 1 258 ? -0.065 15.951 19.647 1 98.47 258 LEU B C 1
ATOM 4527 O O . LEU B 1 258 ? -0.327 14.84 19.181 1 98.47 258 LEU B O 1
ATOM 4531 N N . ALA B 1 259 ? 0.99 16.651 19.251 1 98.72 259 ALA B N 1
ATOM 4532 C CA . ALA B 1 259 ? 1.887 16.168 18.205 1 98.72 259 ALA B CA 1
ATOM 4533 C C . ALA B 1 259 ? 2.559 14.861 18.618 1 98.72 259 ALA B C 1
ATOM 4535 O O . ALA B 1 259 ? 2.669 13.932 17.815 1 98.72 259 ALA B O 1
ATOM 4536 N N . LEU B 1 260 ? 2.975 14.816 19.861 1 98.79 260 LEU B N 1
ATOM 4537 C CA . LEU B 1 260 ? 3.633 13.617 20.367 1 98.79 260 LEU B CA 1
ATOM 4538 C C . LEU B 1 260 ? 2.662 12.442 20.413 1 98.79 260 LEU B C 1
ATOM 4540 O O . LEU B 1 260 ? 3.03 11.314 20.077 1 98.79 260 LEU B O 1
ATOM 4544 N N . LYS B 1 261 ? 1.446 12.718 20.828 1 98.6 261 LYS B N 1
ATOM 4545 C CA . LYS B 1 261 ? 0.423 11.677 20.886 1 98.6 261 LYS B CA 1
ATOM 4546 C C . LYS B 1 261 ? 0.13 11.118 19.496 1 98.6 261 LYS B C 1
ATOM 4548 O O . LYS B 1 261 ? 0.029 9.902 19.32 1 98.6 261 LYS B O 1
ATOM 4553 N N . VAL B 1 262 ? 0.032 11.953 18.536 1 98.54 262 VAL B N 1
ATOM 4554 C CA . VAL B 1 262 ? -0.228 11.568 17.153 1 98.54 262 VAL B CA 1
ATOM 4555 C C . VAL B 1 262 ? 0.903 10.677 16.644 1 98.54 262 VAL B C 1
ATOM 4557 O O . VAL B 1 262 ? 0.655 9.599 16.098 1 98.54 262 VAL B O 1
ATOM 4560 N N . ALA B 1 263 ? 2.133 11.064 16.834 1 98.49 263 ALA B N 1
ATOM 4561 C CA . ALA B 1 263 ? 3.297 10.301 16.389 1 98.49 263 ALA B CA 1
ATOM 4562 C C . ALA B 1 263 ? 3.333 8.924 17.046 1 98.49 263 ALA B C 1
ATOM 4564 O O . ALA B 1 263 ? 3.668 7.929 16.398 1 98.49 263 ALA B O 1
ATOM 4565 N N . LYS B 1 264 ? 2.943 8.915 18.305 1 98.28 264 LYS B N 1
ATOM 4566 C CA . LYS B 1 264 ? 2.946 7.661 19.052 1 98.28 264 LYS B CA 1
ATOM 4567 C C . LYS B 1 264 ? 1.913 6.686 18.494 1 98.28 264 LYS B C 1
ATOM 4569 O O . LYS B 1 264 ? 2.211 5.508 18.288 1 98.28 264 LYS B O 1
ATOM 4574 N N . ILE B 1 265 ? 0.747 7.152 18.239 1 97.63 265 ILE B N 1
ATOM 4575 C CA . ILE B 1 265 ? -0.328 6.307 17.731 1 97.63 265 ILE B CA 1
ATOM 4576 C C . ILE B 1 265 ? 0.063 5.737 16.37 1 97.63 265 ILE B C 1
ATOM 4578 O O . ILE B 1 265 ? -0.162 4.556 16.096 1 97.63 265 ILE B O 1
ATOM 4582 N N . LEU B 1 266 ? 0.691 6.541 15.559 1 97.32 266 LEU B N 1
ATOM 4583 C CA . LEU B 1 266 ? 1.053 6.142 14.203 1 97.32 266 LEU B CA 1
ATOM 4584 C C . LEU B 1 266 ? 2.369 5.37 14.197 1 97.32 266 LEU B C 1
ATOM 4586 O O . LEU B 1 266 ? 2.774 4.835 13.163 1 97.32 266 LEU B O 1
ATOM 4590 N N . GLN B 1 267 ? 3.08 5.378 15.329 1 97.05 267 GLN B N 1
ATOM 4591 C CA . GLN B 1 267 ? 4.358 4.692 15.488 1 97.05 267 GLN B CA 1
ATOM 4592 C C . GLN B 1 267 ? 5.392 5.218 14.497 1 97.05 267 GLN B C 1
ATOM 4594 O O . GLN B 1 267 ? 6.061 4.438 13.816 1 97.05 267 GLN B O 1
ATOM 4599 N N . VAL B 1 268 ? 5.447 6.479 14.407 1 97.64 268 VAL B N 1
ATOM 4600 C CA . VAL B 1 268 ? 6.436 7.143 13.564 1 97.64 268 VAL B CA 1
ATOM 4601 C C . VAL B 1 268 ? 7.538 7.743 14.434 1 97.64 268 VAL B C 1
ATOM 4603 O O . VAL B 1 268 ? 7.258 8.35 15.47 1 97.64 268 VAL B O 1
ATOM 4606 N N . ASP B 1 269 ? 8.781 7.615 14.037 1 97.6 269 ASP B N 1
ATOM 4607 C CA . ASP B 1 269 ? 9.932 8.107 14.788 1 97.6 269 ASP B CA 1
ATOM 4608 C C . ASP B 1 269 ? 10.268 9.545 14.398 1 97.6 269 ASP B C 1
ATOM 4610 O O . ASP B 1 269 ? 10.694 10.338 15.24 1 97.6 269 ASP B O 1
ATOM 4614 N N . ILE B 1 270 ? 10.198 9.801 13.107 1 98.21 270 ILE B N 1
ATOM 4615 C CA . ILE B 1 270 ? 10.529 11.109 12.553 1 98.21 270 ILE B CA 1
ATOM 4616 C C . ILE B 1 270 ? 9.403 11.583 11.638 1 98.21 270 ILE B C 1
ATOM 4618 O O . ILE B 1 270 ? 9.172 11.003 10.575 1 98.21 270 ILE B O 1
ATOM 4622 N N . CYS B 1 271 ? 8.746 12.632 12.052 1 97.79 271 CYS B N 1
ATOM 4623 C CA . CYS B 1 271 ? 7.633 13.077 11.221 1 97.79 271 CYS B CA 1
ATOM 4624 C C . CYS B 1 271 ? 7.313 14.545 11.477 1 97.79 271 CYS B C 1
ATOM 4626 O O . CYS B 1 271 ? 7.715 15.103 12.5 1 97.79 271 CYS B O 1
ATOM 4628 N N . GLY B 1 272 ? 6.768 15.123 10.519 1 97.14 272 GLY B N 1
ATOM 4629 C CA . GLY B 1 272 ? 6.137 16.426 10.66 1 97.14 272 GLY B CA 1
ATOM 4630 C C . GLY B 1 272 ? 4.639 16.342 10.884 1 97.14 272 GLY B C 1
ATOM 4631 O O . GLY B 1 272 ? 3.918 15.75 10.078 1 97.14 272 GLY B O 1
ATOM 4632 N N . VAL B 1 273 ? 4.173 16.911 11.977 1 97.84 273 VAL B N 1
ATOM 4633 C CA . VAL B 1 273 ? 2.745 16.995 12.267 1 97.84 273 VAL B CA 1
ATOM 4634 C C . VAL B 1 273 ? 2.245 18.412 12 1 97.84 273 VAL B C 1
ATOM 4636 O O . VAL B 1 273 ? 2.805 19.382 12.516 1 97.84 273 VAL B O 1
ATOM 4639 N N . VAL B 1 274 ? 1.266 18.524 11.186 1 96.25 274 VAL B N 1
ATOM 4640 C CA . VAL B 1 274 ? 0.667 19.823 10.898 1 96.25 274 VAL B CA 1
ATOM 4641 C C . VAL B 1 274 ? -0.591 20.011 11.744 1 96.25 274 VAL B C 1
ATOM 4643 O O . VAL B 1 274 ? -1.526 19.212 11.662 1 96.25 274 VAL B O 1
ATOM 4646 N N . LEU B 1 275 ? -0.588 21.06 12.532 1 97.12 275 LEU B N 1
ATOM 4647 C CA . LEU B 1 275 ? -1.695 21.394 13.421 1 97.12 275 LEU B CA 1
ATOM 4648 C C . LEU B 1 275 ? -2.339 22.715 13.014 1 97.12 275 LEU B C 1
ATOM 4650 O O . LEU B 1 275 ? -1.704 23.77 13.09 1 97.12 275 LEU B O 1
ATOM 4654 N N . GLN B 1 276 ? -3.518 22.64 12.636 1 95.41 276 GLN B N 1
ATOM 4655 C CA . GLN B 1 276 ? -4.246 23.872 12.354 1 95.41 276 GLN B CA 1
ATOM 4656 C C . GLN B 1 276 ? -4.68 24.562 13.644 1 95.41 276 GLN B C 1
ATOM 4658 O O . GLN B 1 276 ? -5.198 23.915 14.556 1 95.41 276 GLN B O 1
ATOM 4663 N N . CYS B 1 277 ? -4.463 25.835 13.674 1 93.77 277 CYS B N 1
ATOM 4664 C CA . CYS B 1 277 ? -4.835 26.611 14.852 1 93.77 277 CYS B CA 1
ATOM 4665 C C . CYS B 1 277 ? -6.322 26.945 14.838 1 93.77 277 CYS B C 1
ATOM 4667 O O . CYS B 1 277 ? -6.875 27.293 13.793 1 93.77 277 CYS B O 1
ATOM 4669 N N . GLY B 1 278 ? -6.958 26.758 15.966 1 92.63 278 GLY B N 1
ATOM 4670 C CA . GLY B 1 278 ? -8.34 27.168 16.159 1 92.63 278 GLY B CA 1
ATOM 4671 C C . GLY B 1 278 ? -8.493 28.293 17.165 1 92.63 278 GLY B C 1
ATOM 4672 O O . GLY B 1 278 ? -7.531 29.004 17.462 1 92.63 278 GLY B O 1
ATOM 4673 N N . ASP B 1 279 ? -9.723 28.404 17.648 1 90.02 279 ASP B N 1
ATOM 4674 C CA . ASP B 1 279 ? -10.011 29.423 18.653 1 90.02 279 ASP B CA 1
ATOM 4675 C C . ASP B 1 279 ? -9.413 29.044 20.006 1 90.02 279 ASP B C 1
ATOM 4677 O O . ASP B 1 279 ? -9.253 27.86 20.311 1 90.02 279 ASP B O 1
ATOM 4681 N N . ASN B 1 280 ? -9.048 30.022 20.767 1 88.15 280 ASN B N 1
ATOM 4682 C CA . ASN B 1 280 ? -8.604 29.884 22.15 1 88.15 280 ASN B CA 1
ATOM 4683 C C . ASN B 1 280 ? -7.408 28.943 22.263 1 88.15 280 ASN B C 1
ATOM 4685 O O . ASN B 1 280 ? -7.335 28.134 23.19 1 88.15 280 ASN B O 1
ATOM 4689 N N . GLY B 1 281 ? -6.611 28.926 21.233 1 87.18 281 GLY B N 1
ATOM 4690 C CA . GLY B 1 281 ? -5.373 28.166 21.305 1 87.18 281 GLY B CA 1
ATOM 4691 C C . GLY B 1 281 ? -5.565 26.686 21.029 1 87.18 281 GLY B C 1
ATOM 4692 O O . GLY B 1 281 ? -4.673 25.879 21.299 1 87.18 281 GLY B O 1
ATOM 4693 N N . SER B 1 282 ? -6.731 26.344 20.51 1 93.66 282 SER B N 1
ATOM 4694 C CA . SER B 1 282 ? -6.991 24.947 20.177 1 93.66 282 SER B CA 1
ATOM 4695 C C . SER B 1 282 ? -6.266 24.539 18.898 1 93.66 282 SER B C 1
ATOM 4697 O O . SER B 1 282 ? -5.826 25.396 18.128 1 93.66 282 SER B O 1
ATOM 4699 N N . PHE B 1 283 ? -6.016 23.245 18.765 1 96.5 283 PHE B N 1
ATOM 4700 C CA . PHE B 1 283 ? -5.353 22.69 17.591 1 96.5 283 PHE B CA 1
ATOM 4701 C C . PHE B 1 283 ? -6.177 21.556 16.99 1 96.5 283 PHE B C 1
ATOM 4703 O O . PHE B 1 283 ? -6.87 20.836 17.712 1 96.5 283 PHE B O 1
ATOM 4710 N N . PHE B 1 284 ? -6.069 21.409 15.696 1 96.72 284 PHE B N 1
ATOM 4711 C CA . PHE B 1 284 ? -6.625 20.282 14.956 1 96.72 284 PHE B CA 1
ATOM 4712 C C . PHE B 1 284 ? -5.552 19.608 14.11 1 96.72 284 PHE B C 1
ATOM 4714 O O . PHE B 1 284 ? -4.772 20.282 13.434 1 96.72 284 PHE B O 1
ATOM 4721 N N . VAL B 1 285 ? -5.483 18.336 14.185 1 97.15 285 VAL B N 1
ATOM 4722 C CA . VAL B 1 285 ? -4.523 17.604 13.365 1 97.15 285 VAL B CA 1
ATOM 4723 C C . VAL B 1 285 ? -4.962 17.636 11.903 1 97.15 285 VAL B C 1
ATOM 4725 O O . VAL B 1 285 ? -6.093 17.267 11.579 1 97.15 285 VAL B O 1
ATOM 4728 N N . THR B 1 286 ? -4.068 18.018 11.017 1 94.25 286 THR B N 1
ATOM 4729 C CA . THR B 1 286 ? -4.458 18.133 9.616 1 94.25 286 THR B CA 1
ATOM 4730 C C . THR B 1 286 ? -3.691 17.132 8.758 1 94.25 286 THR B C 1
ATOM 4732 O O . THR B 1 286 ? -4.254 16.534 7.839 1 94.25 286 THR B O 1
ATOM 4735 N N . GLU B 1 287 ? -2.459 16.954 9.025 1 94.61 287 GLU B N 1
ATOM 4736 C CA . GLU B 1 287 ? -1.601 16.103 8.206 1 94.61 287 GLU B CA 1
ATOM 4737 C C . GLU B 1 287 ? -0.405 15.594 9.005 1 94.61 287 GLU B C 1
ATOM 4739 O O . GLU B 1 287 ? 0.066 16.266 9.925 1 94.61 287 GLU B O 1
ATOM 4744 N N . VAL B 1 288 ? -0.015 14.461 8.699 1 96.58 288 VAL B N 1
ATOM 4745 C CA . VAL B 1 288 ? 1.233 13.916 9.224 1 96.58 288 VAL B CA 1
ATOM 4746 C C . VAL B 1 288 ? 2.134 13.482 8.07 1 96.58 288 VAL B C 1
ATOM 4748 O O . VAL B 1 288 ? 1.743 12.65 7.248 1 96.58 288 VAL B O 1
ATOM 4751 N N . ASN B 1 289 ? 3.284 14.03 8.01 1 93.97 289 ASN B N 1
ATOM 4752 C CA . ASN B 1 289 ? 4.277 13.664 7.006 1 93.97 289 ASN B CA 1
ATOM 4753 C C . ASN B 1 289 ? 5.384 12.799 7.602 1 93.97 289 ASN B C 1
ATOM 4755 O O . ASN B 1 289 ? 6.278 13.308 8.281 1 93.97 289 ASN B O 1
ATOM 4759 N N . ALA B 1 290 ? 5.369 11.553 7.262 1 95.06 290 ALA B N 1
ATOM 4760 C CA . ALA B 1 290 ? 6.351 10.612 7.795 1 95.06 290 ALA B CA 1
ATOM 4761 C C . ALA B 1 290 ? 7.591 10.552 6.908 1 95.06 290 ALA B C 1
ATOM 4763 O O . ALA B 1 290 ? 8.536 9.815 7.2 1 95.06 290 ALA B O 1
ATOM 4764 N N . SER B 1 291 ? 7.628 11.325 5.834 1 90.64 291 SER B N 1
ATOM 4765 C CA . SER B 1 291 ? 8.754 11.314 4.906 1 90.64 291 SER B CA 1
ATOM 4766 C C . SER B 1 291 ? 9.31 12.718 4.695 1 90.64 291 SER B C 1
ATOM 4768 O O . SER B 1 291 ? 9.545 13.134 3.559 1 90.64 291 SER B O 1
ATOM 4770 N N . MET B 1 292 ? 9.576 13.309 5.712 1 89.54 292 MET B N 1
ATOM 4771 C CA . MET B 1 292 ? 10.134 14.653 5.592 1 89.54 292 MET B CA 1
ATOM 4772 C C . MET B 1 292 ? 11.522 14.612 4.959 1 89.54 292 MET B C 1
ATOM 4774 O O . MET B 1 292 ? 12.338 13.753 5.299 1 89.54 292 MET B O 1
ATOM 4778 N N . GLU B 1 293 ? 11.713 15.457 4.05 1 89.45 293 GLU B N 1
ATOM 4779 C CA . GLU B 1 293 ? 13.059 15.599 3.503 1 89.45 293 GLU B CA 1
ATOM 4780 C C . GLU B 1 293 ? 13.972 16.349 4.469 1 89.45 293 GLU B C 1
ATOM 4782 O O . GLU B 1 293 ? 14.033 17.58 4.444 1 89.45 293 GLU B O 1
ATOM 4787 N N . LEU B 1 294 ? 14.752 15.68 5.118 1 92.63 294 LEU B N 1
ATOM 4788 C CA . LEU B 1 294 ? 15.537 16.244 6.21 1 92.63 294 LEU B CA 1
ATOM 4789 C C . LEU B 1 294 ? 16.491 17.317 5.697 1 92.63 294 LEU B C 1
ATOM 4791 O O . LEU B 1 294 ? 16.675 18.351 6.343 1 92.63 294 LEU B O 1
ATOM 4795 N N . GLY B 1 295 ? 17.074 17.133 4.554 1 88.23 295 GLY B N 1
ATOM 4796 C CA . GLY B 1 295 ? 18.034 18.085 4.018 1 88.23 295 GLY B CA 1
ATOM 4797 C C . GLY B 1 295 ? 17.439 19.459 3.775 1 88.23 295 GLY B C 1
ATOM 4798 O O . GLY B 1 295 ? 18.168 20.449 3.682 1 88.23 295 GLY B O 1
ATOM 4799 N N . ALA B 1 296 ? 16.163 19.518 3.67 1 88.08 296 ALA B N 1
ATOM 4800 C CA . ALA B 1 296 ? 15.487 20.772 3.348 1 88.08 296 ALA B CA 1
ATOM 4801 C C . ALA B 1 296 ? 14.991 21.468 4.613 1 88.08 296 ALA B C 1
ATOM 4803 O O . ALA B 1 296 ? 14.491 22.594 4.554 1 88.08 296 ALA B O 1
ATOM 4804 N N . LEU B 1 297 ? 15.174 20.886 5.744 1 91.76 297 LEU B N 1
ATOM 4805 C CA . LEU B 1 297 ? 14.511 21.385 6.944 1 91.76 297 LEU B CA 1
ATOM 4806 C C . LEU B 1 297 ? 15.367 22.438 7.64 1 91.76 297 LEU B C 1
ATOM 4808 O O . LEU B 1 297 ? 14.873 23.183 8.489 1 91.76 297 LEU B O 1
ATOM 4812 N N . GLY B 1 298 ? 16.61 22.49 7.329 1 84.65 298 GLY B N 1
ATOM 4813 C CA . GLY B 1 298 ? 17.521 23.412 7.989 1 84.65 298 GLY B CA 1
ATOM 4814 C C . GLY B 1 298 ? 17.1 24.864 7.857 1 84.65 298 GLY B C 1
ATOM 4815 O O . GLY B 1 298 ? 17.348 25.672 8.753 1 84.65 298 GLY B O 1
ATOM 4816 N N . ASP B 1 299 ? 16.479 25.157 6.812 1 83.59 299 ASP B N 1
ATOM 4817 C CA . ASP B 1 299 ? 16.099 26.545 6.568 1 83.59 299 ASP B CA 1
ATOM 4818 C C . ASP B 1 299 ? 14.705 26.838 7.119 1 83.59 299 ASP B C 1
ATOM 4820 O O . ASP B 1 299 ? 14.272 27.992 7.143 1 83.59 299 ASP B O 1
ATOM 4824 N N . ILE B 1 300 ? 14.052 25.871 7.545 1 87.07 300 ILE B N 1
ATOM 4825 C CA . ILE B 1 300 ? 12.665 26.003 7.978 1 87.07 300 ILE B CA 1
ATOM 4826 C C . ILE B 1 300 ? 12.613 26.192 9.492 1 87.07 300 ILE B C 1
ATOM 4828 O O . ILE B 1 300 ? 11.869 27.039 9.993 1 87.07 300 ILE B O 1
ATOM 4832 N N . PHE B 1 301 ? 13.457 25.515 10.194 1 90.88 301 PHE B N 1
ATOM 4833 C CA . PHE B 1 301 ? 13.423 25.531 11.651 1 90.88 301 PHE B CA 1
ATOM 4834 C C . PHE B 1 301 ? 14.622 26.284 12.213 1 90.88 301 PHE B C 1
ATOM 4836 O O . PHE B 1 301 ? 15.713 26.243 11.64 1 90.88 301 PHE B O 1
ATOM 4843 N N . LYS B 1 302 ? 14.42 26.92 13.344 1 88.78 302 LYS B N 1
ATOM 4844 C CA . LYS B 1 302 ? 15.523 27.543 14.07 1 88.78 302 LYS B CA 1
ATOM 4845 C C . LYS B 1 302 ? 16.366 26.497 14.793 1 88.78 302 LYS B C 1
ATOM 4847 O O . LYS B 1 302 ? 17.578 26.663 14.941 1 88.78 302 LYS B O 1
ATOM 4852 N N . GLU B 1 303 ? 15.757 25.441 15.166 1 92.15 303 GLU B N 1
ATOM 4853 C CA . GLU B 1 303 ? 16.42 24.342 15.862 1 92.15 303 GLU B CA 1
ATOM 4854 C C . GLU B 1 303 ? 17.203 23.465 14.89 1 92.15 303 GLU B C 1
ATOM 4856 O O . GLU B 1 303 ? 16.917 23.451 13.69 1 92.15 303 GLU B O 1
ATOM 4861 N N . ASP B 1 304 ? 18.204 22.775 15.345 1 94.24 304 ASP B N 1
ATOM 4862 C CA . ASP B 1 304 ? 18.917 21.782 14.548 1 94.24 304 ASP B CA 1
ATOM 4863 C C . ASP B 1 304 ? 18.112 20.49 14.432 1 94.24 304 ASP B C 1
ATOM 4865 O O . ASP B 1 304 ? 18.504 19.457 14.98 1 94.24 304 ASP B O 1
ATOM 4869 N N . VAL B 1 305 ? 17.103 20.567 13.639 1 96.19 305 VAL B N 1
ATOM 4870 C CA . VAL B 1 305 ? 16.171 19.447 13.561 1 96.19 305 VAL B CA 1
ATOM 4871 C C . VAL B 1 305 ? 16.815 18.291 12.798 1 96.19 305 VAL B C 1
ATOM 4873 O O . VAL B 1 305 ? 16.543 17.123 13.083 1 96.19 305 VAL B O 1
ATOM 4876 N N . VAL B 1 306 ? 17.673 18.584 11.843 1 96.03 306 VAL B N 1
ATOM 4877 C CA . VAL B 1 306 ? 18.348 17.54 11.079 1 96.03 306 VAL B CA 1
ATOM 4878 C C . VAL B 1 306 ? 19.304 16.771 11.987 1 96.03 306 VAL B C 1
ATOM 4880 O O . VAL B 1 306 ? 19.329 15.538 11.972 1 96.03 306 VAL B O 1
ATOM 4883 N N . GLY B 1 307 ? 20.033 17.532 12.783 1 96.3 307 GLY B N 1
ATOM 4884 C CA . GLY B 1 307 ? 20.906 16.9 13.759 1 96.3 307 GLY B CA 1
ATOM 4885 C C . GLY B 1 307 ? 20.162 16.018 14.743 1 96.3 307 GLY B C 1
ATOM 4886 O O . GLY B 1 307 ? 20.604 14.908 15.048 1 96.3 307 GLY B O 1
ATOM 4887 N N . ALA B 1 308 ? 19.037 16.499 15.182 1 97.29 308 ALA B N 1
ATOM 4888 C CA . ALA B 1 308 ? 18.227 15.73 16.125 1 97.29 308 ALA B CA 1
ATOM 4889 C C . ALA B 1 308 ? 17.787 14.403 15.514 1 97.29 308 ALA B C 1
ATOM 4891 O O . ALA B 1 308 ? 17.815 13.366 16.182 1 97.29 308 ALA B O 1
ATOM 4892 N N . ALA B 1 309 ? 17.401 14.419 14.277 1 97.7 309 ALA B N 1
ATOM 4893 C CA . ALA B 1 309 ? 16.971 13.208 13.582 1 97.7 309 ALA B CA 1
ATOM 4894 C C . ALA B 1 309 ? 18.122 12.217 13.444 1 97.7 309 ALA B C 1
ATOM 4896 O O . ALA B 1 309 ? 17.969 11.031 13.746 1 97.7 309 ALA B O 1
ATOM 4897 N N . LEU B 1 310 ? 19.259 12.715 13.034 1 97.77 310 LEU B N 1
ATOM 4898 C CA . LEU B 1 310 ? 20.427 11.857 12.862 1 97.77 310 LEU B CA 1
ATOM 4899 C C . LEU B 1 310 ? 20.869 11.266 14.197 1 97.77 310 LEU B C 1
ATOM 4901 O O . LEU B 1 310 ? 21.17 10.074 14.284 1 97.77 310 LEU B O 1
ATOM 4905 N N . ASP B 1 311 ? 20.853 12.078 15.195 1 97.95 311 ASP B N 1
ATOM 4906 C CA . ASP B 1 311 ? 21.253 11.609 16.518 1 97.95 311 ASP B CA 1
ATOM 4907 C C . ASP B 1 311 ? 20.307 10.522 17.024 1 97.95 311 ASP B C 1
ATOM 4909 O O . ASP B 1 311 ? 20.738 9.576 17.687 1 97.95 311 ASP B O 1
ATOM 4913 N N . HIS B 1 312 ? 19.088 10.669 16.758 1 98.35 312 HIS B N 1
ATOM 4914 C CA . HIS B 1 312 ? 18.099 9.68 17.172 1 98.35 312 HIS B CA 1
ATOM 4915 C C . HIS B 1 312 ? 18.381 8.32 16.543 1 98.35 312 HIS B C 1
ATOM 4917 O O . HIS B 1 312 ? 18.363 7.297 17.23 1 98.35 312 HIS B O 1
ATOM 4923 N N . VAL B 1 313 ? 18.664 8.299 15.282 1 98.2 313 VAL B N 1
ATOM 4924 C CA . VAL B 1 313 ? 18.954 7.063 14.564 1 98.2 313 VAL B CA 1
ATOM 4925 C C . VAL B 1 313 ? 20.254 6.454 15.086 1 98.2 313 VAL B C 1
ATOM 4927 O O . VAL B 1 313 ? 20.327 5.248 15.332 1 98.2 313 VAL B O 1
ATOM 4930 N N . LEU B 1 314 ? 21.258 7.295 15.282 1 97.97 314 LEU B N 1
ATOM 4931 C CA . LEU B 1 314 ? 22.559 6.822 15.744 1 97.97 314 LEU B CA 1
ATOM 4932 C C . LEU B 1 314 ? 22.468 6.284 17.167 1 97.97 314 LEU B C 1
ATOM 4934 O O . LEU B 1 314 ? 23.161 5.327 17.519 1 97.97 314 LEU B O 1
ATOM 4938 N N . ALA B 1 315 ? 21.616 6.918 17.964 1 97.3 315 ALA B N 1
ATOM 4939 C CA . ALA B 1 315 ? 21.408 6.409 19.318 1 97.3 315 ALA B CA 1
ATOM 4940 C C . ALA B 1 315 ? 20.859 4.986 19.29 1 97.3 315 ALA B C 1
ATOM 4942 O O . ALA B 1 315 ? 21.247 4.148 20.108 1 97.3 315 ALA B O 1
ATOM 4943 N N . TYR B 1 316 ? 19.983 4.726 18.397 1 97.23 316 TYR B N 1
ATOM 4944 C CA . TYR B 1 316 ? 19.464 3.372 18.24 1 97.23 316 TYR B CA 1
ATOM 4945 C C . TYR B 1 316 ? 20.58 2.399 17.879 1 97.23 316 TYR B C 1
ATOM 4947 O O . TYR B 1 316 ? 20.695 1.327 18.478 1 97.23 316 TYR B O 1
ATOM 4955 N N . ILE B 1 317 ? 21.384 2.781 16.894 1 97.24 317 ILE B N 1
ATOM 4956 C CA . ILE B 1 317 ? 22.457 1.907 16.434 1 97.24 317 ILE B CA 1
ATOM 4957 C C . ILE B 1 317 ? 23.408 1.606 17.59 1 97.24 317 ILE B C 1
ATOM 4959 O O . ILE B 1 317 ? 23.812 0.457 17.786 1 97.24 317 ILE B O 1
ATOM 4963 N N . ASN B 1 318 ? 23.673 2.595 18.353 1 95.16 318 ASN B N 1
ATOM 4964 C CA . ASN B 1 318 ? 24.592 2.433 19.475 1 95.16 318 ASN B CA 1
ATOM 4965 C C . ASN B 1 318 ? 23.994 1.547 20.565 1 95.16 318 ASN B C 1
ATOM 4967 O O . ASN B 1 318 ? 24.719 0.824 21.25 1 95.16 318 ASN B O 1
ATOM 4971 N N . SER B 1 319 ? 22.729 1.609 20.702 1 93.83 319 SER B N 1
ATOM 4972 C CA . SER B 1 319 ? 22.074 0.763 21.695 1 93.83 319 SER B CA 1
ATOM 4973 C C . SER B 1 319 ? 22.121 -0.706 21.287 1 93.83 319 SER B C 1
ATOM 4975 O O . SER B 1 319 ? 22.063 -1.594 22.14 1 93.83 319 SER B O 1
ATOM 4977 N N . GLN B 1 320 ? 22.122 -0.968 20.005 1 89.64 320 GLN B N 1
ATOM 4978 C CA . GLN B 1 320 ? 22.207 -2.335 19.501 1 89.64 320 GLN B CA 1
ATOM 4979 C C . GLN B 1 320 ? 23.619 -2.892 19.655 1 89.64 320 GLN B C 1
ATOM 4981 O O . GLN B 1 320 ? 23.807 -4.107 19.743 1 89.64 320 GLN B O 1
ATOM 4986 N N . LYS B 1 321 ? 24.604 -2.035 19.645 1 77.83 321 LYS B N 1
ATOM 4987 C CA . LYS B 1 321 ? 25.993 -2.431 19.857 1 77.83 321 LYS B CA 1
ATOM 4988 C C . LYS B 1 321 ? 26.203 -2.963 21.273 1 77.83 321 LYS B C 1
ATOM 4990 O O . LYS B 1 321 ? 26.93 -3.938 21.474 1 77.83 321 LYS B O 1
ATOM 4995 N N . SER B 1 322 ? 25.566 -2.346 22.188 1 72.13 322 SER B N 1
ATOM 4996 C CA . SER B 1 322 ? 25.755 -2.696 23.592 1 72.13 322 SER B CA 1
ATOM 4997 C C . SER B 1 322 ? 25.008 -3.977 23.948 1 72.13 322 SER B C 1
ATOM 4999 O O . SER B 1 322 ? 25.419 -4.712 24.848 1 72.13 322 SER B O 1
ATOM 5001 N N . ALA B 1 323 ? 23.977 -4.273 23.313 1 64.23 323 ALA B N 1
ATOM 5002 C CA . ALA B 1 323 ? 23.186 -5.463 23.616 1 64.23 323 ALA B CA 1
ATOM 5003 C C . ALA B 1 323 ? 23.811 -6.71 22.997 1 64.23 323 ALA B C 1
ATOM 5005 O O . ALA B 1 323 ? 23.602 -7.823 23.485 1 64.23 323 ALA B O 1
ATOM 5006 N N . ALA B 1 324 ? 24.595 -6.623 22.046 1 54 324 ALA B N 1
ATOM 5007 C CA . ALA B 1 324 ? 25.242 -7.788 21.449 1 54 324 ALA B CA 1
ATOM 5008 C C . ALA B 1 324 ? 26.508 -8.165 22.214 1 54 324 ALA B C 1
ATOM 5010 O O . ALA B 1 324 ? 27.286 -7.292 22.606 1 54 324 ALA B O 1
#

Radius of gyration: 26.38 Å; Cα contacts (8 Å, |Δi|>4): 1236; chains: 2; bounding box: 64×77×56 Å

Secondary structure (DSSP, 8-state):
----EEEEEEPPPP---S-TTTTTTTTTHHHHHHHHHHHHHHHTT-EEEEEEGGGEEEEEETTEEEEEETTEE--S--SEEEE---S-SSSTHHHHHHHHHHHHHHTTPEEES-HHHHHHHHSHHHHHHHHTTS---BPPEEEE---S-HHHHHHHHHHHHHHSPSSEEEEETTSS-EEEESSHHHHHHHGGGS-TTS-EEEEEPPPSSTTEEEEEEEETTEEEEEEEEEPTT-GGG--SSHHHHHHT----HHHHHHHHHHHHHHT-SEEEEEEEE-GGG-EEEEEEES---GGGGGGT-SS-HHHHHHHHHHHHHHHHHHH-/----EEEEEEPPPP---S-TTTTTTTTTHHHHHHHHHHHHHHHTT-EEEEEEGGGEEEEEETTEEEEEETTEE--S--SEEEE---S-SSSTHHHHHHHHHHHHHHTTPEEES-HHHHHHHHSHHHHHHHHTTS---BPPEEEE---S-HHHHHHHHHHHHHHSPSSEEEEETTSS-EEEESSHHHHHHHGGGS-TTS-EEEEEPPPSSTTEEEEEEEETTEEEEEEEEEPTT-GGG--SSHHHHHTT----HHHHHHHHHHHHHHT-SEEEEEEEE-GGG-EEEEEEES---GGGGGGT-SS-HHHHHHHHHHHHHHHHHHH-

Sequence (648 aa):
MAEKTLWLLLNRPKKTTKPAEEAKNGDDIPKKLENLATERSTAQSVGLRVVYIEDIVMSLEGGVLGMYVTKEKVSEYPTAVLVQADAGRAGGDTEKLHTLLCHLERMGSRLFNRSQALASCRNTFRTYQELSGHELPLLDTFLCELGGDPQQSFRAMAQEGEKLEYPILLRESKGQEVFFAREKKFLHSRTYLLRREQPYMFQRYVKGGGNMEALVLVVGSKVAGAQLRCCKGLEAEGTPGEDDKSKDWELSAEGKELALKVAKILQVDICGVVLQCGDNGSFFVTEVNASMELGALGDIFKEDVVGAALDHVLAYINSQKSAAMAEKTLWLLLNRPKKTTKPAEEAKNGDDIPKKLENLATERSTAQSVGLRVVYIEDIVMSLEGGVLGMYVTKEKVSEYPTAVLVQADAGRAGGDTEKLHTLLCHLERMGSRLFNRSQALASCRNTFRTYQELSGHELPLLDTFLCELGGDPQQSFRAMAQEGEKLEYPILLRESKGQEVFFAREKKFLHSRTYLLRREQPYMFQRYVKGGGNMEALVLVVGSKVAGAQLRCCKGLEAEGTPGEDDKSKDWELSAEGKELALKVAKILQVDICGVVLQCGDNGSFFVTEVNASMELGALGDIFKEDVVGAALDHVLAYINSQKSAA